Protein AF-A0A5J5D0Z0-F1 (afdb_monomer_lite)

Organism: NCBI:txid54343

Foldseek 3Di:
DVLLQLAQLLLLLLLLLQLLQFLAFPFLSQCLLPVVQFDDDPLLVLVCVLVVHDSPPDDPVCPVVVVVVCCVVCVPSVVVDPRDPDDLLNLLVVLLVVLLVVLLLLLFLLNVQVLQLLVVPLFFQLLLVLSLVSLCSVPPRVHPVVSQVLLCLQAVDGDDPSSVCSSNPRNNVLSVVLNVVVVVVVVVDFDWTFFQDLPDQPDGTDTDGDPDDDPPPVPPPPPDDPDDDDDDPDPDPDDDDDDDDDPVVVVVVVVVVVVVVVVVVVVSVVSSPVSGQDSVRQVVCVVVVVPPDDFQPDPVLLLLLLLLCQAHLVLQLALSVVSSRPDGRPSLNVSSSSSNSSSLLVQLLVVVLVVQPPDPPRQLPDFDADPVNPGGDPSCVSPHSNVCCVSCVPSNHDRDSVPRDDRNVSSSVSSVVSSVVSSVQPSPHCVRVSVVSVCSRVVVVVVLVVLLVVLVVAPQLVVLVCVVPDDPPVVVPDVVSSSVVNSSSCNSSVRSNSPSSNSSSSDRSNDNSSVSSVVSSVSSVVSVVSSSSSVSSVVRRVVVVVVVVVVVVD

Structure (mmCIF, N/CA/C/O backbone):
data_AF-A0A5J5D0Z0-F1
#
_entry.id   AF-A0A5J5D0Z0-F1
#
loop_
_atom_site.group_PDB
_atom_site.id
_atom_site.type_symbol
_atom_site.label_atom_id
_atom_site.label_alt_id
_atom_site.label_comp_id
_atom_site.label_asym_id
_atom_site.label_entity_id
_atom_site.label_seq_id
_atom_site.pdbx_PDB_ins_code
_atom_site.Cartn_x
_atom_site.Cartn_y
_atom_site.Cartn_z
_atom_site.occupancy
_atom_site.B_iso_or_equiv
_atom_site.auth_seq_id
_atom_site.auth_comp_id
_atom_site.auth_asym_id
_atom_site.auth_atom_id
_atom_site.pdbx_PDB_model_num
ATOM 1 N N . MET A 1 1 ? -2.743 -16.862 0.134 1.00 81.12 1 MET A N 1
ATOM 2 C CA . MET A 1 1 ? -1.394 -17.448 -0.076 1.00 81.12 1 MET A CA 1
ATOM 3 C C . MET A 1 1 ? -1.217 -18.053 -1.463 1.00 81.12 1 MET A C 1
ATOM 5 O O . MET A 1 1 ? -0.229 -17.731 -2.100 1.00 81.12 1 MET A O 1
ATOM 9 N N . ILE A 1 2 ? -2.156 -18.861 -1.973 1.00 86.25 2 ILE A N 1
ATOM 10 C CA . ILE A 1 2 ? -2.060 -19.426 -3.337 1.00 86.25 2 ILE A CA 1
ATOM 11 C C . ILE A 1 2 ? -1.933 -18.322 -4.404 1.00 86.25 2 ILE A C 1
ATOM 13 O O . ILE A 1 2 ? -0.951 -18.297 -5.139 1.00 86.25 2 ILE A O 1
ATOM 17 N N . LEU A 1 3 ? -2.861 -17.356 -4.423 1.00 87.00 3 LEU A N 1
ATOM 18 C CA . LEU A 1 3 ? -2.818 -16.222 -5.361 1.00 87.00 3 LEU A CA 1
ATOM 19 C C . LEU A 1 3 ? -1.584 -15.326 -5.161 1.00 87.00 3 LEU A C 1
ATOM 21 O O . LEU A 1 3 ? -1.009 -14.831 -6.122 1.00 87.00 3 LEU A O 1
ATOM 25 N N . LEU A 1 4 ? -1.080 -15.204 -3.929 1.00 88.44 4 LEU A N 1
ATOM 26 C CA . LEU A 1 4 ? 0.162 -14.471 -3.654 1.00 88.44 4 LEU A CA 1
ATOM 27 C C . LEU A 1 4 ? 1.346 -15.055 -4.447 1.00 88.44 4 LEU A C 1
ATOM 29 O O . LEU A 1 4 ? 2.149 -14.299 -4.985 1.00 88.44 4 LEU A O 1
ATOM 33 N N . VAL A 1 5 ? 1.432 -16.384 -4.560 1.00 89.75 5 VAL A N 1
ATOM 34 C CA . VAL A 1 5 ? 2.514 -17.075 -5.282 1.00 89.75 5 VAL A CA 1
ATOM 35 C C . VAL A 1 5 ? 2.258 -17.147 -6.791 1.00 89.75 5 VAL A C 1
ATOM 37 O O . VAL A 1 5 ? 3.194 -16.983 -7.565 1.00 89.75 5 VAL A O 1
ATOM 40 N N . LEU A 1 6 ? 1.017 -17.405 -7.219 1.00 89.56 6 LEU A N 1
ATOM 41 C CA . LEU A 1 6 ? 0.685 -17.623 -8.637 1.00 89.56 6 LEU A CA 1
ATOM 42 C C . LEU A 1 6 ? 0.455 -16.334 -9.438 1.00 89.56 6 LEU A C 1
ATOM 44 O O . LEU A 1 6 ? 0.544 -16.341 -10.665 1.00 89.56 6 LEU A O 1
ATOM 48 N N . GLU A 1 7 ? 0.141 -15.236 -8.763 1.00 88.00 7 GLU A N 1
ATOM 49 C CA . GLU A 1 7 ? -0.230 -13.968 -9.390 1.00 88.00 7 GLU A CA 1
ATOM 50 C C . GLU A 1 7 ? 0.651 -12.832 -8.867 1.00 88.00 7 GLU A C 1
ATOM 52 O O . GLU A 1 7 ? 1.396 -12.231 -9.641 1.00 88.00 7 GLU A O 1
ATOM 57 N N . GLY A 1 8 ? 0.655 -12.602 -7.552 1.00 89.06 8 GLY A N 1
ATOM 58 C CA . GLY A 1 8 ? 1.354 -11.462 -6.954 1.00 89.06 8 GLY A CA 1
ATOM 59 C C . GLY A 1 8 ? 2.871 -11.472 -7.160 1.00 89.06 8 GLY A C 1
ATOM 60 O O . GLY A 1 8 ? 3.435 -10.500 -7.651 1.00 89.06 8 GLY A O 1
ATOM 61 N N . MET A 1 9 ? 3.541 -12.576 -6.829 1.00 92.50 9 MET A N 1
ATOM 62 C CA . MET A 1 9 ? 5.001 -12.699 -6.938 1.00 92.50 9 MET A CA 1
ATOM 63 C C . MET A 1 9 ? 5.528 -12.568 -8.391 1.00 92.50 9 MET A C 1
ATOM 65 O O . MET A 1 9 ? 6.508 -11.849 -8.599 1.00 92.50 9 MET A O 1
ATOM 69 N N . PRO A 1 10 ? 4.909 -13.190 -9.416 1.00 91.94 10 PRO A N 1
ATOM 70 C CA . PRO A 1 10 ? 5.252 -12.966 -10.825 1.00 91.94 10 PRO A CA 1
ATOM 71 C C . PRO A 1 10 ? 5.120 -11.510 -11.270 1.00 91.94 10 PRO A C 1
ATOM 73 O O . PRO A 1 10 ? 6.013 -10.995 -11.944 1.00 91.94 10 PRO A O 1
ATOM 76 N N . LEU A 1 11 ? 4.026 -10.844 -10.899 1.00 90.81 11 LEU A N 1
ATOM 77 C CA . LEU A 1 11 ? 3.804 -9.431 -11.207 1.00 90.81 11 LEU A CA 1
ATOM 78 C C . LEU A 1 11 ? 4.825 -8.525 -10.514 1.00 90.81 11 LEU A C 1
ATOM 80 O O . LEU A 1 11 ? 5.378 -7.616 -11.129 1.00 90.81 11 LEU A O 1
ATOM 84 N N . LEU A 1 12 ? 5.122 -8.816 -9.250 1.00 93.00 12 LEU A N 1
ATOM 85 C CA . LEU A 1 12 ? 6.122 -8.101 -8.469 1.00 93.00 12 LEU A CA 1
ATOM 86 C C . LEU A 1 12 ? 7.512 -8.186 -9.113 1.00 93.00 12 LEU A C 1
ATOM 88 O O . LEU A 1 12 ? 8.208 -7.177 -9.234 1.00 93.00 12 LEU A O 1
ATOM 92 N N . LEU A 1 13 ? 7.911 -9.383 -9.557 1.00 93.75 13 LEU A N 1
ATOM 93 C CA . LEU A 1 13 ? 9.181 -9.574 -10.255 1.00 93.75 13 LEU A CA 1
ATOM 94 C C . LEU A 1 13 ? 9.218 -8.806 -11.583 1.00 93.75 13 LEU A C 1
ATOM 96 O O . LEU A 1 13 ? 10.250 -8.234 -11.922 1.00 93.75 13 LEU A O 1
ATOM 100 N N . LEU A 1 14 ? 8.102 -8.747 -12.310 1.00 92.12 14 LEU A N 1
ATOM 101 C CA . LEU A 1 14 ? 7.989 -7.967 -13.540 1.00 92.12 14 LEU A CA 1
ATOM 102 C C . LEU A 1 14 ? 8.217 -6.468 -13.280 1.00 92.12 14 LEU A C 1
ATOM 104 O O . LEU A 1 14 ? 9.021 -5.853 -13.981 1.00 92.12 14 LEU A O 1
ATOM 108 N N . GLU A 1 15 ? 7.598 -5.890 -12.246 1.00 91.12 15 GLU A N 1
ATOM 109 C CA . GLU A 1 15 ? 7.815 -4.479 -11.895 1.00 91.12 15 GLU A CA 1
ATOM 110 C C . GLU A 1 15 ? 9.267 -4.194 -11.480 1.00 91.12 15 GLU A C 1
ATOM 112 O O . GLU A 1 15 ? 9.859 -3.211 -11.936 1.00 91.12 15 GLU A O 1
ATOM 117 N N . PHE A 1 16 ? 9.864 -5.062 -10.655 1.00 93.38 16 PHE A N 1
ATOM 118 C CA . PHE A 1 16 ? 11.257 -4.913 -10.228 1.00 93.38 16 PHE A CA 1
ATOM 119 C C . PHE A 1 16 ? 12.248 -5.035 -11.380 1.00 93.38 16 PHE A C 1
ATOM 121 O O . PHE A 1 16 ? 13.150 -4.205 -11.507 1.00 93.38 16 PHE A O 1
ATOM 128 N N . ALA A 1 17 ? 12.081 -6.050 -12.225 1.00 92.50 17 ALA A N 1
ATOM 129 C CA . ALA A 1 17 ? 12.982 -6.305 -13.336 1.00 92.50 17 ALA A CA 1
ATOM 130 C C . ALA A 1 17 ? 12.960 -5.150 -14.341 1.00 92.50 17 ALA A C 1
ATOM 132 O O . ALA A 1 17 ? 14.012 -4.691 -14.776 1.00 92.50 17 ALA A O 1
ATOM 133 N N . ILE A 1 18 ? 11.781 -4.625 -14.676 1.00 89.31 18 ILE A N 1
ATOM 134 C CA . ILE A 1 18 ? 11.671 -3.547 -15.663 1.00 89.31 18 ILE A CA 1
ATOM 135 C C . ILE A 1 18 ? 12.149 -2.214 -15.103 1.00 89.31 18 ILE A C 1
ATOM 137 O O . ILE A 1 18 ? 12.840 -1.473 -15.808 1.00 89.31 18 ILE A O 1
ATOM 141 N N . GLY A 1 19 ? 11.819 -1.908 -13.846 1.00 86.50 19 GLY A N 1
ATOM 142 C CA . GLY A 1 19 ? 12.328 -0.708 -13.189 1.00 86.50 19 GLY A CA 1
ATOM 143 C C . GLY A 1 19 ? 13.853 -0.693 -13.164 1.00 86.50 19 GLY A C 1
ATOM 144 O O . GLY A 1 19 ? 14.462 0.297 -13.579 1.00 86.50 19 GLY A O 1
ATOM 145 N N . GLN A 1 20 ? 14.470 -1.816 -12.786 1.00 89.81 20 GLN A N 1
ATOM 146 C CA . GLN A 1 20 ? 15.924 -1.985 -12.780 1.00 89.81 20 GLN A CA 1
ATOM 147 C C . GLN A 1 20 ? 16.524 -1.936 -14.199 1.00 89.81 20 GLN A C 1
ATOM 149 O O . GLN A 1 20 ? 17.485 -1.200 -14.424 1.00 89.81 20 GLN A O 1
ATOM 154 N N . ARG A 1 21 ? 15.926 -2.631 -15.181 1.00 88.44 21 ARG A N 1
ATOM 155 C CA . ARG A 1 21 ? 16.411 -2.706 -16.575 1.00 88.44 21 ARG A CA 1
ATOM 156 C C . ARG A 1 21 ? 16.402 -1.363 -17.295 1.00 88.44 21 ARG A C 1
ATOM 158 O O . ARG A 1 21 ? 17.295 -1.087 -18.097 1.00 88.44 21 ARG A O 1
ATOM 165 N N . LEU A 1 22 ? 15.368 -0.557 -17.073 1.00 80.25 22 LEU A N 1
ATOM 166 C CA . LEU A 1 22 ? 15.169 0.702 -17.792 1.00 80.25 22 LEU A CA 1
ATOM 167 C C . LEU A 1 22 ? 15.667 1.921 -17.020 1.00 80.25 22 LEU A C 1
ATOM 169 O O . LEU A 1 22 ? 15.749 2.994 -17.616 1.00 80.25 22 LEU A O 1
ATOM 173 N N . ARG A 1 23 ? 15.988 1.780 -15.722 1.00 77.12 23 ARG A N 1
ATOM 174 C CA . ARG A 1 23 ? 16.520 2.853 -14.858 1.00 77.12 23 ARG A CA 1
ATOM 175 C C . ARG A 1 23 ? 15.675 4.137 -14.896 1.00 77.12 23 ARG A C 1
ATOM 177 O O . ARG A 1 23 ? 16.174 5.242 -14.704 1.00 77.12 23 ARG A O 1
ATOM 184 N N . LYS A 1 24 ? 14.370 3.991 -15.129 1.00 70.50 24 LYS A N 1
ATOM 185 C CA . LYS A 1 24 ? 13.388 5.077 -15.238 1.00 70.50 24 LYS A CA 1
ATOM 186 C C . LYS A 1 24 ? 12.249 4.833 -14.252 1.00 70.50 24 LYS A C 1
ATOM 188 O O . LYS A 1 24 ? 11.974 3.695 -13.884 1.00 70.50 24 LYS A O 1
ATOM 193 N N . GLY A 1 25 ? 11.559 5.902 -13.855 1.00 66.31 25 GLY A N 1
ATOM 194 C CA . GLY A 1 25 ? 10.287 5.765 -13.143 1.00 66.31 25 GLY A CA 1
ATOM 195 C C . GLY A 1 25 ? 9.233 5.080 -14.020 1.00 66.31 25 GLY A C 1
ATOM 196 O O . GLY A 1 25 ? 9.384 5.032 -15.245 1.00 66.31 25 GLY A O 1
ATOM 197 N N . SER A 1 26 ? 8.149 4.603 -13.403 1.00 65.81 26 SER A N 1
ATOM 198 C CA . SER A 1 26 ? 7.064 3.844 -14.061 1.00 65.81 26 SER A CA 1
ATOM 199 C C . SER A 1 26 ? 6.630 4.396 -15.423 1.00 65.81 26 SER A C 1
ATOM 201 O O . SER A 1 26 ? 6.390 3.654 -16.368 1.00 65.81 26 SER A O 1
ATOM 203 N N . VAL A 1 27 ? 6.598 5.711 -15.584 1.00 62.22 27 VAL A N 1
ATOM 204 C CA . VAL A 1 27 ? 6.049 6.307 -16.804 1.00 62.22 27 VAL A CA 1
ATOM 205 C C . VAL A 1 27 ? 7.093 6.413 -17.905 1.00 62.22 27 VAL A C 1
ATOM 207 O O . VAL A 1 27 ? 6.789 6.169 -19.072 1.00 62.22 27 VAL A O 1
ATOM 210 N N . GLY A 1 28 ? 8.347 6.688 -17.542 1.00 59.88 28 GLY A N 1
ATOM 211 C CA . GLY A 1 28 ? 9.460 6.584 -18.482 1.00 59.88 28 GLY A CA 1
ATOM 212 C C . GLY A 1 28 ? 9.639 5.152 -18.992 1.00 59.88 28 GLY A C 1
ATOM 213 O O . GLY A 1 28 ? 9.984 4.962 -20.157 1.00 59.88 28 GLY A O 1
ATOM 214 N N . VAL A 1 29 ? 9.346 4.164 -18.141 1.00 69.88 29 VAL A N 1
ATOM 215 C CA . VAL A 1 29 ? 9.290 2.740 -18.487 1.00 69.88 29 VAL A CA 1
ATOM 216 C C . VAL A 1 29 ? 8.206 2.461 -19.527 1.00 69.88 29 VAL A C 1
ATOM 218 O O . VAL A 1 29 ? 8.516 1.991 -20.624 1.00 69.88 29 VAL A O 1
ATOM 221 N N . TRP A 1 30 ? 6.950 2.802 -19.230 1.00 71.88 30 TRP A N 1
ATOM 222 C CA . TRP A 1 30 ? 5.835 2.480 -20.121 1.00 71.88 30 TRP A CA 1
ATOM 223 C C . TRP A 1 30 ? 5.928 3.212 -21.464 1.00 71.88 30 TRP A C 1
ATOM 225 O O . TRP A 1 30 ? 5.636 2.608 -22.493 1.00 71.88 30 TRP A O 1
ATOM 235 N N . ARG A 1 31 ? 6.469 4.440 -21.490 1.00 65.56 31 ARG A N 1
ATOM 236 C CA . ARG A 1 31 ? 6.777 5.177 -22.730 1.00 65.56 31 ARG A CA 1
ATOM 237 C C . ARG A 1 31 ? 7.849 4.506 -23.582 1.00 65.56 31 ARG A C 1
ATOM 239 O O . ARG A 1 31 ? 7.749 4.499 -24.814 1.00 65.56 31 ARG A O 1
ATOM 246 N N . ALA A 1 32 ? 8.889 3.972 -22.943 1.00 66.06 32 ALA A N 1
ATOM 247 C CA . ALA A 1 32 ? 9.946 3.256 -23.646 1.00 66.06 32 ALA A CA 1
ATOM 248 C C . ALA A 1 32 ? 9.401 1.974 -24.288 1.00 66.06 32 ALA A C 1
ATOM 250 O O . ALA A 1 32 ? 9.730 1.692 -25.435 1.00 66.06 32 ALA A O 1
ATOM 251 N N . ILE A 1 33 ? 8.496 1.266 -23.602 1.00 69.62 33 ILE A N 1
ATOM 252 C CA . ILE A 1 33 ? 7.837 0.061 -24.122 1.00 69.62 33 ILE A CA 1
ATOM 253 C C . ILE A 1 33 ? 6.867 0.422 -25.261 1.00 69.62 33 ILE A C 1
ATOM 255 O O . ILE A 1 33 ? 7.024 -0.040 -26.393 1.00 69.62 33 ILE A O 1
ATOM 259 N N . SER A 1 34 ? 5.907 1.319 -25.024 1.00 63.47 34 SER A N 1
ATOM 260 C CA . SER A 1 34 ? 4.935 1.752 -26.035 1.00 63.47 34 SER A CA 1
ATOM 261 C C . SER A 1 34 ? 4.481 3.202 -25.821 1.00 63.47 34 SER A C 1
ATOM 263 O O . SER A 1 34 ? 4.034 3.550 -24.726 1.00 63.47 34 SER A O 1
ATOM 265 N N . PRO A 1 35 ? 4.503 4.055 -26.864 1.00 58.25 35 PRO A N 1
ATOM 266 C CA . PRO A 1 35 ? 4.032 5.434 -26.744 1.00 58.25 35 PRO A CA 1
ATOM 267 C C . PRO A 1 35 ? 2.527 5.505 -26.434 1.00 58.25 35 PRO A C 1
ATOM 269 O O . PRO A 1 35 ? 2.101 6.417 -25.734 1.00 58.25 35 PRO A O 1
ATOM 272 N N . TYR A 1 36 ? 1.741 4.505 -26.854 1.00 56.09 36 TYR A N 1
ATOM 273 C CA . TYR A 1 36 ? 0.298 4.418 -26.588 1.00 56.09 36 TYR A CA 1
ATOM 274 C C . TYR A 1 36 ? -0.050 4.113 -25.125 1.00 56.09 36 TYR A C 1
ATOM 276 O O . TYR A 1 36 ? -1.169 4.370 -24.698 1.00 56.09 36 TYR A O 1
ATOM 284 N N . LEU A 1 37 ? 0.897 3.574 -24.349 1.00 54.34 37 LEU A N 1
ATOM 285 C CA . LEU A 1 37 ? 0.705 3.281 -22.923 1.00 54.34 37 LEU A CA 1
ATOM 286 C C . LEU A 1 37 ? 1.006 4.497 -22.029 1.00 54.34 37 LEU A C 1
ATOM 288 O O . LEU A 1 37 ? 0.961 4.398 -20.805 1.00 54.34 37 LEU A O 1
ATOM 292 N N . THR A 1 38 ? 1.315 5.654 -22.625 1.00 51.12 38 THR A N 1
ATOM 293 C CA . THR A 1 38 ? 1.666 6.886 -21.907 1.00 51.12 38 THR A CA 1
ATOM 294 C C . THR A 1 38 ? 0.583 7.943 -22.102 1.00 51.12 38 THR A C 1
ATOM 296 O O . THR A 1 38 ? 0.145 8.190 -23.221 1.00 51.12 38 THR A O 1
ATOM 299 N N . GLY A 1 39 ? 0.182 8.624 -21.023 1.00 47.31 39 GLY A N 1
ATOM 300 C CA . GLY A 1 39 ? -0.563 9.880 -21.146 1.00 47.31 39 GLY A CA 1
ATOM 301 C C . GLY A 1 39 ? 0.345 10.941 -21.770 1.00 47.31 39 GLY A C 1
ATOM 302 O O . GLY A 1 39 ? 1.430 11.195 -21.251 1.00 47.31 39 GLY A O 1
ATOM 303 N N . VAL A 1 40 ? -0.055 11.524 -22.900 1.00 44.06 40 VAL A N 1
ATOM 304 C CA . VAL A 1 40 ? 0.771 12.498 -23.628 1.00 44.06 40 VAL A CA 1
ATOM 305 C C . VAL A 1 40 ? 1.025 13.721 -22.739 1.00 44.06 40 VAL A C 1
ATOM 307 O O . VAL A 1 40 ? 0.096 14.363 -22.250 1.00 44.06 40 VAL A O 1
ATOM 310 N N . GLY A 1 41 ? 2.300 14.026 -22.484 1.00 50.19 41 GLY A N 1
ATOM 311 C CA . GLY A 1 41 ? 2.698 15.142 -21.631 1.00 50.19 41 GLY A CA 1
ATOM 312 C C . GLY A 1 41 ? 2.300 16.483 -22.247 1.00 50.19 41 GLY A C 1
ATOM 313 O O . GLY A 1 41 ? 2.734 16.800 -23.352 1.00 50.19 41 GLY A O 1
ATOM 314 N N . ILE A 1 42 ? 1.533 17.283 -21.498 1.00 52.66 42 ILE A N 1
ATOM 315 C CA . ILE A 1 42 ? 0.962 18.561 -21.954 1.00 52.66 42 ILE A CA 1
ATOM 316 C C . ILE A 1 42 ? 2.032 19.461 -22.582 1.00 52.66 42 ILE A C 1
ATOM 318 O O . ILE A 1 42 ? 1.840 19.872 -23.707 1.00 52.66 42 ILE A O 1
ATOM 322 N N . ASN A 1 43 ? 3.194 19.679 -21.951 1.00 52.03 43 ASN A N 1
ATOM 323 C CA . ASN A 1 43 ? 4.241 20.556 -22.511 1.00 52.03 43 ASN A CA 1
ATOM 324 C C . ASN A 1 43 ? 4.815 20.080 -23.856 1.00 52.03 43 ASN A C 1
ATOM 326 O O . ASN A 1 43 ? 5.138 20.916 -24.692 1.00 52.03 43 ASN A O 1
ATOM 330 N N . ILE A 1 44 ? 4.966 18.764 -24.060 1.00 56.50 44 ILE A N 1
ATOM 331 C CA . ILE A 1 44 ? 5.427 18.223 -25.348 1.00 56.50 44 ILE A CA 1
ATOM 332 C C . ILE A 1 44 ? 4.338 18.462 -26.387 1.00 56.50 44 ILE A C 1
ATOM 334 O O . ILE A 1 44 ? 4.639 18.963 -27.458 1.00 56.50 44 ILE A O 1
ATOM 338 N N . MET A 1 45 ? 3.075 18.207 -26.040 1.00 53.91 45 MET A N 1
ATOM 339 C CA . MET A 1 45 ? 1.945 18.487 -26.923 1.00 53.91 45 MET A CA 1
ATOM 340 C C . MET A 1 45 ? 1.816 19.982 -27.238 1.00 53.91 45 MET A C 1
ATOM 342 O O . MET A 1 45 ? 1.575 20.343 -28.380 1.00 53.91 45 MET A O 1
ATOM 346 N N . THR A 1 46 ? 2.015 20.868 -26.259 1.00 55.97 46 THR A N 1
ATOM 347 C CA . THR A 1 46 ? 1.960 22.317 -26.470 1.00 55.97 46 THR A CA 1
ATOM 348 C C . THR A 1 46 ? 3.109 22.782 -27.360 1.00 55.97 46 THR A C 1
ATOM 350 O O . THR A 1 46 ? 2.870 23.582 -28.254 1.00 55.97 46 THR A O 1
ATOM 353 N N . LEU A 1 47 ? 4.329 22.258 -27.179 1.00 61.03 47 LEU A N 1
ATOM 354 C CA . LEU A 1 47 ? 5.461 22.553 -28.067 1.00 61.03 47 LEU A CA 1
ATOM 355 C C . LEU A 1 47 ? 5.237 22.012 -29.483 1.00 61.03 47 LEU A C 1
ATOM 357 O O . LEU A 1 47 ? 5.461 22.739 -30.444 1.00 61.03 47 LEU A O 1
ATOM 361 N N . LEU A 1 48 ? 4.764 20.771 -29.615 1.00 60.72 48 LEU A N 1
ATOM 362 C CA . LEU A 1 48 ? 4.443 20.167 -30.908 1.00 60.72 48 LEU A CA 1
ATOM 363 C C . LEU A 1 48 ? 3.350 20.961 -31.632 1.00 60.72 48 LEU A C 1
ATOM 365 O O . LEU A 1 48 ? 3.525 21.291 -32.796 1.00 60.72 48 LEU A O 1
ATOM 369 N N . ASN A 1 49 ? 2.281 21.346 -30.929 1.00 64.25 49 ASN A N 1
ATOM 370 C CA . ASN A 1 49 ? 1.176 22.124 -31.493 1.00 64.25 49 ASN A CA 1
ATOM 371 C C . ASN A 1 49 ? 1.567 23.571 -31.824 1.00 64.25 49 ASN A C 1
ATOM 373 O O . ASN A 1 49 ? 1.066 24.126 -32.793 1.00 64.25 49 ASN A O 1
ATOM 377 N N . ALA A 1 50 ? 2.424 24.212 -31.024 1.00 67.31 50 ALA A N 1
ATOM 378 C CA . ALA A 1 50 ? 2.800 25.606 -31.258 1.00 67.31 50 ALA A CA 1
ATOM 379 C C . ALA A 1 50 ? 3.852 25.779 -32.357 1.00 67.31 50 ALA A C 1
ATOM 381 O O . ALA A 1 50 ? 3.882 26.821 -33.006 1.00 67.31 50 ALA A O 1
ATOM 382 N N . TYR A 1 51 ? 4.700 24.770 -32.565 1.00 69.56 51 TYR A N 1
ATOM 383 C CA . TYR A 1 51 ? 5.686 24.748 -33.647 1.00 69.56 51 TYR A CA 1
ATOM 384 C C . TYR A 1 51 ? 5.248 23.886 -34.843 1.00 69.56 51 TYR A C 1
ATOM 386 O O . TYR A 1 51 ? 6.031 23.717 -35.775 1.00 69.56 51 TYR A O 1
ATOM 394 N N . ASP A 1 52 ? 4.018 23.357 -34.816 1.00 68.00 52 ASP A N 1
ATOM 395 C CA . ASP A 1 52 ? 3.412 22.497 -35.846 1.00 68.00 52 ASP A CA 1
ATOM 396 C C . ASP A 1 52 ? 4.329 21.323 -36.255 1.00 68.00 52 ASP A C 1
ATOM 398 O O . ASP A 1 52 ? 4.543 21.001 -37.427 1.00 68.00 52 ASP A O 1
ATOM 402 N N . LEU A 1 53 ? 4.962 20.716 -35.248 1.00 67.56 53 LEU A N 1
ATOM 403 C CA . LEU A 1 53 ? 5.951 19.659 -35.417 1.00 67.56 53 LEU A CA 1
ATOM 404 C C . LEU A 1 53 ? 5.283 18.271 -35.441 1.00 67.56 53 LEU A C 1
ATOM 406 O O . LEU A 1 53 ? 4.310 18.040 -34.721 1.00 67.56 53 LEU A O 1
ATOM 410 N N . PRO A 1 54 ? 5.838 17.294 -36.186 1.00 57.97 54 PRO A N 1
ATOM 411 C CA . PRO A 1 54 ? 5.332 15.921 -36.189 1.00 57.97 54 PRO A CA 1
ATOM 412 C C . PRO A 1 54 ? 5.348 15.312 -34.781 1.00 57.97 54 PRO A C 1
ATOM 414 O O . PRO A 1 54 ? 6.335 15.484 -34.064 1.00 57.97 54 PRO A O 1
ATOM 417 N N . GLU A 1 55 ? 4.318 14.540 -34.417 1.00 47.78 55 GLU A N 1
ATOM 418 C CA . GLU A 1 55 ? 4.084 14.021 -33.051 1.00 47.78 55 GLU A CA 1
ATOM 419 C C . GLU A 1 55 ? 5.252 13.208 -32.437 1.00 47.78 55 GLU A C 1
ATOM 421 O O . GLU A 1 55 ? 5.358 13.094 -31.217 1.00 47.78 55 GLU A O 1
ATOM 426 N N . ASP A 1 56 ? 6.181 12.711 -33.261 1.00 55.59 56 ASP A N 1
ATOM 427 C CA . ASP A 1 56 ? 7.351 11.915 -32.857 1.00 55.59 56 ASP A CA 1
ATOM 428 C C . ASP A 1 56 ? 8.677 12.711 -32.788 1.00 55.59 56 ASP A C 1
ATOM 430 O O . ASP A 1 56 ? 9.728 12.148 -32.481 1.00 55.59 56 ASP A O 1
ATOM 434 N N . SER A 1 57 ? 8.662 14.012 -33.095 1.00 53.50 57 SER A N 1
ATOM 435 C CA . SER A 1 57 ? 9.874 14.849 -33.182 1.00 53.50 57 SER A CA 1
ATOM 436 C C . SER A 1 57 ? 10.482 15.201 -31.816 1.00 53.50 57 SER A C 1
ATOM 438 O O . SER A 1 57 ? 11.707 15.221 -31.668 1.00 53.50 57 SER A O 1
ATOM 440 N N . ILE A 1 58 ? 9.640 15.428 -30.800 1.00 57.44 58 ILE A N 1
ATOM 441 C CA . ILE A 1 58 ? 10.058 15.775 -29.435 1.00 57.44 58 ILE A CA 1
ATOM 442 C C . ILE A 1 58 ? 9.686 14.640 -28.471 1.00 57.44 58 ILE A C 1
ATOM 444 O O . ILE A 1 58 ? 8.521 14.354 -28.191 1.00 57.44 58 ILE A O 1
ATOM 448 N N . SER A 1 59 ? 10.706 13.996 -27.915 1.00 53.53 59 SER A N 1
ATOM 449 C CA . SER A 1 59 ? 10.615 12.975 -26.879 1.00 53.53 59 SER A CA 1
ATOM 450 C C . SER A 1 59 ? 11.027 13.536 -25.511 1.00 53.53 59 SER A C 1
ATOM 452 O O . SER A 1 59 ? 11.599 14.611 -25.410 1.00 53.53 59 SER A O 1
ATOM 454 N N . THR A 1 60 ? 10.771 12.823 -24.410 1.00 44.31 60 THR A N 1
ATOM 455 C CA . THR A 1 60 ? 11.263 13.248 -23.079 1.00 44.31 60 THR A CA 1
ATOM 456 C C . THR A 1 60 ? 12.784 13.239 -22.973 1.00 44.31 60 THR A C 1
ATOM 458 O O . THR A 1 60 ? 13.311 13.963 -22.144 1.00 44.31 60 THR A O 1
ATOM 461 N N . SER A 1 61 ? 13.487 12.418 -23.761 1.00 45.03 61 SER A N 1
ATOM 462 C CA . SER A 1 61 ? 14.952 12.345 -23.712 1.00 45.03 61 SER A CA 1
ATOM 463 C C . SER A 1 61 ? 15.623 13.444 -24.527 1.00 45.03 61 SER A C 1
ATOM 465 O O . SER A 1 61 ? 16.738 13.829 -24.202 1.00 45.03 61 SER A O 1
ATOM 467 N N . ASN A 1 62 ? 14.956 13.956 -25.566 1.00 57.75 62 ASN A N 1
ATOM 468 C CA . ASN A 1 62 ? 15.439 15.096 -26.341 1.00 57.75 62 ASN A CA 1
ATOM 469 C C . ASN A 1 62 ? 14.777 16.419 -25.923 1.00 57.75 62 ASN A C 1
ATOM 471 O O . ASN A 1 62 ? 15.103 17.447 -26.505 1.00 57.75 62 ASN A O 1
ATOM 475 N N . TYR A 1 63 ? 13.869 16.402 -24.936 1.00 61.53 63 TYR A N 1
ATOM 476 C CA . TYR A 1 63 ? 13.048 17.553 -24.561 1.00 61.53 63 TYR A CA 1
ATOM 477 C C . TYR A 1 63 ? 13.896 18.746 -24.153 1.00 61.53 63 TYR A C 1
ATOM 479 O O . TYR A 1 63 ? 13.663 19.823 -24.674 1.00 61.53 63 TYR A O 1
ATOM 487 N N . ASP A 1 64 ? 14.881 18.577 -23.269 1.00 60.22 64 ASP A N 1
ATOM 488 C CA . ASP A 1 64 ? 15.683 19.708 -22.791 1.00 60.22 64 ASP A CA 1
ATOM 489 C C . ASP A 1 64 ? 16.532 20.300 -23.920 1.00 60.22 64 ASP A C 1
ATOM 491 O O . ASP A 1 64 ? 16.602 21.516 -24.086 1.00 60.22 64 ASP A O 1
ATOM 495 N N . THR A 1 65 ? 17.108 19.446 -24.768 1.00 66.00 65 THR A N 1
ATOM 496 C CA . THR A 1 65 ? 17.891 19.874 -25.933 1.00 66.00 65 THR A CA 1
ATOM 497 C C . THR A 1 65 ? 17.012 20.563 -26.978 1.00 66.00 65 THR A C 1
ATOM 499 O O . THR A 1 65 ? 17.372 21.622 -27.487 1.00 66.00 65 THR A O 1
ATOM 502 N N . ALA A 1 66 ? 15.837 20.001 -27.270 1.00 66.50 66 ALA A N 1
ATOM 503 C CA . ALA A 1 66 ? 14.858 20.557 -28.195 1.00 66.50 66 ALA A CA 1
ATOM 504 C C . ALA A 1 66 ? 14.250 21.853 -27.650 1.00 66.50 66 ALA A C 1
ATOM 506 O O . ALA A 1 66 ? 14.103 22.814 -28.392 1.00 66.50 66 ALA A O 1
ATOM 507 N N . PHE A 1 67 ? 13.959 21.918 -26.353 1.00 70.31 67 PHE A N 1
ATOM 508 C CA . PHE A 1 67 ? 13.459 23.105 -25.673 1.00 70.31 67 PHE A CA 1
ATOM 509 C C . PHE A 1 67 ? 14.492 24.225 -25.719 1.00 70.31 67 PHE A C 1
ATOM 511 O O . PHE A 1 67 ? 14.152 25.330 -26.118 1.00 70.31 67 PHE A O 1
ATOM 518 N N . HIS A 1 68 ? 15.761 23.951 -25.405 1.00 71.00 68 HIS A N 1
ATOM 519 C CA . HIS A 1 68 ? 16.828 24.946 -25.529 1.00 71.00 68 HIS A CA 1
ATOM 520 C C . HIS A 1 68 ? 17.033 25.408 -26.976 1.00 71.00 68 HIS A C 1
ATOM 522 O O . HIS A 1 68 ? 17.193 26.606 -27.208 1.00 71.00 68 HIS A O 1
ATOM 528 N N . HIS A 1 69 ? 16.970 24.491 -27.944 1.00 75.88 69 HIS A N 1
ATOM 529 C CA . HIS A 1 69 ? 17.071 24.819 -29.365 1.00 75.88 69 HIS A CA 1
ATOM 530 C C . HIS A 1 69 ? 15.887 25.673 -29.851 1.00 75.88 69 HIS A C 1
ATOM 532 O O . HIS A 1 69 ? 16.073 26.656 -30.565 1.00 75.88 69 HIS A O 1
ATOM 538 N N . LEU A 1 70 ? 14.659 25.340 -29.450 1.00 73.50 70 LEU A N 1
ATOM 539 C CA . LEU A 1 70 ? 13.452 26.096 -29.795 1.00 73.50 70 LEU A CA 1
ATOM 540 C C . LEU A 1 70 ? 13.408 27.452 -29.073 1.00 73.50 70 LEU A C 1
ATOM 542 O O . LEU A 1 70 ? 13.021 28.446 -29.682 1.00 73.50 70 LEU A O 1
ATOM 546 N N . ASN A 1 71 ? 13.893 27.519 -27.829 1.00 76.94 71 ASN A N 1
ATOM 547 C CA . ASN A 1 71 ? 14.017 28.755 -27.055 1.00 76.94 71 ASN A CA 1
ATOM 548 C C . ASN A 1 71 ? 15.050 29.709 -27.670 1.00 76.94 71 ASN A C 1
ATOM 550 O O . ASN A 1 71 ? 14.818 30.912 -27.722 1.00 76.94 71 ASN A O 1
ATOM 554 N N . SER A 1 72 ? 16.172 29.191 -28.187 1.00 76.75 72 SER A N 1
ATOM 555 C CA . SER A 1 72 ? 17.150 30.032 -28.891 1.00 76.75 72 SER A CA 1
ATOM 556 C C . SER A 1 72 ? 16.665 30.461 -30.275 1.00 76.75 72 SER A C 1
ATOM 558 O O . SER A 1 72 ? 17.048 31.525 -30.750 1.00 76.75 72 SER A O 1
ATOM 560 N N . SER A 1 73 ? 15.860 29.627 -30.937 1.00 80.12 73 SER A N 1
ATOM 561 C CA . SER A 1 73 ? 15.381 29.884 -32.300 1.00 80.12 73 SER A CA 1
ATOM 562 C C . SER A 1 73 ? 14.196 30.850 -32.336 1.00 80.12 73 SER A C 1
ATOM 564 O O . SER A 1 73 ? 14.078 31.647 -33.265 1.00 80.12 73 SER A O 1
ATOM 566 N N . SER A 1 74 ? 13.282 30.778 -31.365 1.00 73.94 74 SER A N 1
ATOM 567 C CA . SER A 1 74 ? 12.071 31.610 -31.323 1.00 73.94 74 SER A CA 1
ATOM 568 C C . SER A 1 74 ? 11.621 31.859 -29.875 1.00 73.94 74 SER A C 1
ATOM 570 O O . SER A 1 74 ? 10.650 31.247 -29.421 1.00 73.94 74 SER A O 1
ATOM 572 N N . PRO A 1 75 ? 12.305 32.755 -29.141 1.00 71.56 75 PRO A N 1
ATOM 573 C CA . PRO A 1 75 ? 12.020 33.015 -27.728 1.00 71.56 75 PRO A CA 1
ATOM 574 C C . PRO A 1 75 ? 10.625 33.618 -27.499 1.00 71.56 75 PRO A C 1
ATOM 576 O O . PRO A 1 75 ? 9.991 33.311 -26.494 1.00 71.56 75 PRO A O 1
ATOM 579 N N . ASP A 1 76 ? 10.108 34.413 -28.442 1.00 71.25 76 ASP A N 1
ATOM 580 C CA . ASP A 1 76 ? 8.813 35.101 -28.314 1.00 71.25 76 ASP A CA 1
ATOM 581 C C . ASP A 1 76 ? 7.619 34.133 -28.306 1.00 71.25 76 ASP A C 1
ATOM 583 O O . ASP A 1 76 ? 6.636 34.346 -27.596 1.00 71.25 76 ASP A O 1
ATOM 587 N N . ILE A 1 77 ? 7.722 33.034 -29.061 1.00 67.56 77 ILE A N 1
ATOM 588 C CA . ILE A 1 77 ? 6.715 31.967 -29.084 1.00 67.56 77 ILE A CA 1
ATOM 589 C C . ILE A 1 77 ? 6.763 31.215 -27.752 1.00 67.56 77 ILE A C 1
ATOM 591 O O . ILE A 1 77 ? 5.734 31.080 -27.099 1.00 67.56 77 ILE A O 1
ATOM 595 N N . ILE A 1 78 ? 7.953 30.815 -27.288 1.00 64.00 78 ILE A N 1
ATOM 596 C CA . ILE A 1 78 ? 8.137 30.136 -25.992 1.00 64.00 78 ILE A CA 1
ATOM 597 C C . ILE A 1 78 ? 7.635 30.982 -24.815 1.00 64.00 78 ILE A C 1
ATOM 599 O O . ILE A 1 78 ? 7.022 30.427 -23.911 1.00 64.00 78 ILE A O 1
ATOM 603 N N . LEU A 1 79 ? 7.843 32.302 -24.837 1.00 61.47 79 LEU A N 1
ATOM 604 C CA . LEU A 1 79 ? 7.315 33.246 -23.841 1.00 61.47 79 LEU A CA 1
ATOM 605 C C . LEU A 1 79 ? 5.781 33.362 -23.870 1.00 61.47 79 LEU A C 1
ATOM 607 O O . LEU A 1 79 ? 5.176 33.657 -22.840 1.00 61.47 79 LEU A O 1
ATOM 611 N N . GLY A 1 80 ? 5.157 33.134 -25.032 1.00 59.91 80 GLY A N 1
ATOM 612 C CA . GLY A 1 80 ? 3.702 33.088 -25.207 1.00 59.91 80 GLY A CA 1
ATOM 613 C C . GLY A 1 80 ? 3.067 31.732 -24.872 1.00 59.91 80 GLY A C 1
ATOM 614 O O . GLY A 1 80 ? 1.865 31.667 -24.608 1.00 59.91 80 GLY A O 1
ATOM 615 N N . LEU A 1 81 ? 3.850 30.649 -24.848 1.00 59.19 81 LEU A N 1
ATOM 616 C CA . LEU A 1 81 ? 3.414 29.370 -24.299 1.00 59.19 81 LEU A CA 1
ATOM 617 C C . LEU A 1 81 ? 3.603 29.367 -22.772 1.00 59.19 81 LEU A C 1
ATOM 619 O O . LEU A 1 81 ? 4.709 29.556 -22.278 1.00 59.19 81 LEU A O 1
ATOM 623 N N . ASP A 1 82 ? 2.560 29.035 -22.005 1.00 53.16 82 ASP A N 1
ATOM 624 C CA . ASP A 1 82 ? 2.666 28.778 -20.553 1.00 53.16 82 ASP A CA 1
ATOM 625 C C . ASP A 1 82 ? 3.384 27.435 -20.274 1.00 53.16 82 ASP A C 1
ATOM 627 O O . ASP A 1 82 ? 2.812 26.469 -19.757 1.00 53.16 82 ASP A O 1
ATOM 631 N N . ILE A 1 83 ? 4.650 27.316 -20.694 1.00 50.97 83 ILE A N 1
ATOM 632 C CA . ILE A 1 83 ? 5.466 26.118 -20.486 1.00 50.97 83 ILE A CA 1
ATOM 633 C C . ILE A 1 83 ? 5.892 26.094 -19.026 1.00 50.97 83 ILE A C 1
ATOM 635 O O . ILE A 1 83 ? 6.904 26.665 -18.623 1.00 50.97 83 ILE A O 1
ATOM 639 N N . LYS A 1 84 ? 5.125 25.370 -18.212 1.00 51.62 84 LYS A N 1
ATOM 640 C CA . LYS A 1 84 ? 5.462 25.159 -16.805 1.00 51.62 84 LYS A CA 1
ATOM 641 C C . LYS A 1 84 ? 6.764 24.374 -16.688 1.00 51.62 84 LYS A C 1
ATOM 643 O O . LYS A 1 84 ? 6.771 23.163 -16.929 1.00 51.62 84 LYS A O 1
ATOM 648 N N . ILE A 1 85 ? 7.843 25.044 -16.293 1.00 48.75 85 ILE A N 1
ATOM 649 C CA . ILE A 1 85 ? 9.074 24.428 -15.790 1.00 48.75 85 ILE A CA 1
ATOM 650 C C . ILE A 1 85 ? 8.782 24.050 -14.337 1.00 48.75 85 ILE A C 1
ATOM 652 O O . ILE A 1 85 ? 8.614 24.912 -13.477 1.00 48.75 85 ILE A O 1
ATOM 656 N N . CYS A 1 86 ? 8.615 22.758 -14.065 1.00 51.03 86 CYS A N 1
ATOM 657 C CA . CYS A 1 86 ? 8.310 22.306 -12.711 1.00 51.03 86 CYS A CA 1
ATOM 658 C C . CYS A 1 86 ? 9.610 22.016 -11.969 1.00 51.03 86 CYS A C 1
ATOM 660 O O . CYS A 1 86 ? 10.204 20.959 -12.163 1.00 51.03 86 CYS A O 1
ATOM 662 N N . ASP A 1 87 ? 10.007 22.930 -11.087 1.00 51.59 87 ASP A N 1
ATOM 663 C CA . ASP A 1 87 ? 10.906 22.601 -9.986 1.00 51.59 87 ASP A CA 1
ATOM 664 C C . ASP A 1 87 ? 10.253 21.521 -9.106 1.00 51.59 87 ASP A C 1
ATOM 666 O O . ASP A 1 87 ? 9.089 21.635 -8.709 1.00 51.59 87 ASP A O 1
ATOM 670 N N . LEU A 1 88 ? 11.010 20.467 -8.814 1.00 50.50 88 LEU A N 1
ATOM 671 C CA . LEU A 1 88 ? 10.572 19.268 -8.104 1.00 50.50 88 LEU A CA 1
ATOM 672 C C . LEU A 1 88 ? 9.973 19.588 -6.731 1.00 50.50 88 LEU A C 1
ATOM 674 O O . LEU A 1 88 ? 8.953 19.026 -6.326 1.00 50.50 88 LEU A O 1
ATOM 678 N N . GLN A 1 89 ? 10.601 20.528 -6.026 1.00 55.06 89 GLN A N 1
ATOM 679 C CA . GLN A 1 89 ? 10.206 20.928 -4.683 1.00 55.06 89 GLN A CA 1
ATOM 680 C C . GLN A 1 89 ? 8.958 21.817 -4.710 1.00 55.06 89 GLN A C 1
ATOM 682 O O . GLN A 1 89 ? 8.075 21.697 -3.859 1.00 55.06 89 GLN A O 1
ATOM 687 N N . THR A 1 90 ? 8.840 22.678 -5.720 1.00 60.72 90 THR A N 1
ATOM 688 C CA . THR A 1 90 ? 7.644 23.492 -5.958 1.00 60.72 90 THR A CA 1
ATOM 689 C C . THR A 1 90 ? 6.451 22.644 -6.391 1.00 60.72 90 THR A C 1
ATOM 691 O O . THR A 1 90 ? 5.357 22.833 -5.860 1.00 60.72 90 THR A O 1
ATOM 694 N N . LEU A 1 91 ? 6.660 21.655 -7.263 1.00 62.94 91 LEU A N 1
ATOM 695 C CA . LEU A 1 91 ? 5.629 20.706 -7.669 1.00 62.94 91 LEU A CA 1
ATOM 696 C C . LEU A 1 91 ? 5.118 19.912 -6.468 1.00 62.94 91 LEU A C 1
ATOM 698 O O . LEU A 1 91 ? 3.910 19.865 -6.265 1.00 62.94 91 LEU A O 1
ATOM 702 N N . LEU A 1 92 ? 6.012 19.367 -5.637 1.00 62.75 92 LEU A N 1
ATOM 703 C CA . LEU A 1 92 ? 5.631 18.649 -4.421 1.00 62.75 92 LEU A CA 1
ATOM 704 C C . LEU A 1 92 ? 4.782 19.521 -3.481 1.00 62.75 92 LEU A C 1
ATOM 706 O O . LEU A 1 92 ? 3.721 19.089 -3.036 1.00 62.75 92 LEU A O 1
ATOM 710 N N . ARG A 1 93 ? 5.205 20.766 -3.215 1.00 67.00 93 ARG A N 1
ATOM 711 C CA . ARG A 1 93 ? 4.463 21.695 -2.341 1.00 67.00 93 ARG A CA 1
ATOM 712 C C . ARG A 1 93 ? 3.068 22.019 -2.874 1.00 67.00 93 ARG A C 1
ATOM 714 O O . ARG A 1 93 ? 2.103 21.939 -2.120 1.00 67.00 93 ARG A O 1
ATOM 721 N N . VAL A 1 94 ? 2.954 22.360 -4.158 1.00 71.19 94 VAL A N 1
ATOM 722 C CA . VAL A 1 94 ? 1.667 22.685 -4.801 1.00 71.19 94 VAL A CA 1
ATOM 723 C C . VAL A 1 94 ? 0.744 21.470 -4.801 1.00 71.19 94 VAL A C 1
ATOM 725 O O . VAL A 1 94 ? -0.434 21.572 -4.479 1.00 71.19 94 VAL A O 1
ATOM 728 N N . THR A 1 95 ? 1.301 20.306 -5.104 1.00 69.06 95 THR A N 1
ATOM 729 C CA . THR A 1 95 ? 0.584 19.036 -5.200 1.00 69.06 95 THR A CA 1
ATOM 730 C C . THR A 1 95 ? 0.039 18.602 -3.835 1.00 69.06 95 THR A C 1
ATOM 732 O O . THR A 1 95 ? -1.149 18.306 -3.720 1.00 69.06 95 THR A O 1
ATOM 735 N N . CYS A 1 96 ? 0.850 18.674 -2.773 1.00 73.38 96 CYS A N 1
ATOM 736 C CA . CYS A 1 96 ? 0.393 18.439 -1.400 1.00 73.38 96 CYS A CA 1
ATOM 737 C C . CYS A 1 96 ? -0.649 19.471 -0.941 1.00 73.38 96 CYS A C 1
ATOM 739 O O . CYS A 1 96 ? -1.600 19.099 -0.262 1.00 73.38 96 CYS A O 1
ATOM 741 N N . ALA A 1 97 ? -0.514 20.747 -1.321 1.00 79.50 97 ALA A N 1
ATOM 742 C CA . ALA A 1 97 ? -1.494 21.777 -0.974 1.00 79.50 97 ALA A CA 1
ATOM 743 C C . ALA A 1 97 ? -2.854 21.532 -1.652 1.00 79.50 97 ALA A C 1
ATOM 745 O O . ALA A 1 97 ? -3.890 21.596 -0.994 1.00 79.50 97 ALA A O 1
ATOM 746 N N . ILE A 1 98 ? -2.858 21.185 -2.943 1.00 82.38 98 ILE A N 1
ATOM 747 C CA . ILE A 1 98 ? -4.079 20.816 -3.675 1.00 82.38 98 ILE A CA 1
ATOM 748 C C . ILE A 1 98 ? -4.708 19.566 -3.055 1.00 82.38 98 ILE A C 1
ATOM 750 O O . ILE A 1 98 ? -5.910 19.543 -2.801 1.00 82.38 98 ILE A O 1
ATOM 754 N N . ALA A 1 99 ? -3.906 18.541 -2.765 1.00 82.25 99 ALA A N 1
ATOM 755 C CA . ALA A 1 99 ? -4.415 17.320 -2.158 1.00 82.25 99 ALA A CA 1
ATOM 756 C C . ALA A 1 99 ? -4.952 17.546 -0.740 1.00 82.25 99 ALA A C 1
ATOM 758 O O . ALA A 1 99 ? -5.971 16.960 -0.388 1.00 82.25 99 ALA A O 1
ATOM 759 N N . PHE A 1 100 ? -4.349 18.438 0.050 1.00 85.50 100 PHE A N 1
ATOM 760 C CA . PHE A 1 100 ? -4.901 18.856 1.338 1.00 85.50 100 PHE A CA 1
ATOM 761 C C . PHE A 1 100 ? -6.281 19.506 1.174 1.00 85.50 100 PHE A C 1
ATOM 763 O O . PHE A 1 100 ? -7.212 19.113 1.871 1.00 85.50 100 PHE A O 1
ATOM 770 N N . ILE A 1 101 ? -6.439 20.429 0.216 1.00 88.06 101 ILE A N 1
ATOM 771 C CA . ILE A 1 101 ? -7.729 21.085 -0.064 1.00 88.06 101 ILE A CA 1
ATOM 772 C C . ILE A 1 101 ? -8.790 20.052 -0.457 1.00 88.06 101 ILE A C 1
ATOM 774 O O . ILE A 1 101 ? -9.894 20.081 0.079 1.00 88.06 101 ILE A O 1
ATOM 778 N N . ILE A 1 102 ? -8.455 19.109 -1.342 1.00 87.19 102 ILE A N 1
ATOM 779 C CA . ILE A 1 102 ? -9.376 18.030 -1.733 1.00 87.19 102 ILE A CA 1
ATOM 780 C C . ILE A 1 102 ? -9.693 17.131 -0.529 1.00 87.19 102 ILE A C 1
ATOM 782 O O . ILE A 1 102 ? -10.836 16.721 -0.348 1.00 87.19 102 ILE A O 1
ATOM 786 N N . SER A 1 103 ? -8.711 16.870 0.338 1.00 88.31 103 SER A N 1
ATOM 787 C CA . SER A 1 103 ? -8.891 16.023 1.522 1.00 88.31 103 SER A CA 1
ATOM 788 C C . SER A 1 103 ? -9.856 16.620 2.557 1.00 88.31 103 SER A C 1
ATOM 790 O O . SER A 1 103 ? -10.381 15.876 3.384 1.00 88.31 103 SER A O 1
ATOM 792 N N . LEU A 1 104 ? -10.142 17.930 2.506 1.00 89.44 104 LEU A N 1
ATOM 793 C CA . LEU A 1 104 ? -11.147 18.568 3.370 1.00 89.44 104 LEU A CA 1
ATOM 794 C C . LEU A 1 104 ? -12.557 18.008 3.145 1.00 89.44 104 LEU A C 1
ATOM 796 O O . LEU A 1 104 ? -13.368 18.040 4.069 1.00 89.44 104 LEU A O 1
ATOM 800 N N . LEU A 1 105 ? -12.837 17.446 1.964 1.00 89.25 105 LEU A N 1
ATOM 801 C CA . LEU A 1 105 ? -14.087 16.737 1.685 1.00 89.25 105 LEU A CA 1
ATOM 802 C C . LEU A 1 105 ? -14.311 15.579 2.670 1.00 89.25 105 LEU A C 1
ATOM 804 O O . LEU A 1 105 ? -15.421 15.385 3.156 1.00 89.25 105 LEU A O 1
ATOM 808 N N . PHE A 1 106 ? -13.252 14.860 3.050 1.00 88.38 106 PHE A N 1
ATOM 809 C CA . PHE A 1 106 ? -13.349 13.752 4.004 1.00 88.38 106 PHE A CA 1
ATOM 810 C C . PHE A 1 106 ? -13.427 14.206 5.471 1.00 88.38 106 PHE A C 1
ATOM 812 O O . PHE A 1 106 ? -13.689 13.388 6.348 1.00 88.38 106 PHE A O 1
ATOM 819 N N . ALA A 1 107 ? -13.219 15.497 5.752 1.00 89.38 107 ALA A N 1
ATOM 820 C CA . ALA A 1 107 ? -13.385 16.087 7.083 1.00 89.38 107 ALA A CA 1
ATOM 821 C C . ALA A 1 107 ? -14.810 16.633 7.327 1.00 89.38 107 ALA A C 1
ATOM 823 O O . ALA A 1 107 ? -15.076 17.245 8.363 1.00 89.38 107 ALA A O 1
ATOM 824 N N . GLN A 1 108 ? -15.728 16.452 6.373 1.00 90.62 108 GLN A N 1
ATOM 825 C CA . GLN A 1 108 ? -17.145 16.784 6.533 1.00 90.62 108 GLN A CA 1
ATOM 826 C C . GLN A 1 108 ? -17.877 15.743 7.397 1.00 90.62 108 GLN A C 1
ATOM 828 O O . GLN A 1 108 ? -17.388 14.634 7.602 1.00 90.62 108 GLN A O 1
ATOM 833 N N . HIS A 1 109 ? -19.097 16.065 7.840 1.00 87.94 109 HIS A N 1
ATOM 834 C CA . HIS A 1 109 ? -19.953 15.140 8.608 1.00 87.94 109 HIS A CA 1
ATOM 835 C C . HIS A 1 109 ? -20.303 13.863 7.808 1.00 87.94 109 HIS A C 1
ATOM 837 O O . HIS A 1 109 ? -20.440 12.779 8.373 1.00 87.94 109 HIS A O 1
ATOM 843 N N . SER A 1 110 ? -20.391 13.963 6.477 1.00 87.69 110 SER A N 1
ATOM 844 C CA . SER A 1 110 ? -20.569 12.821 5.568 1.00 87.69 110 SER A CA 1
ATOM 845 C C . SER A 1 110 ? -19.245 12.169 5.131 1.00 87.69 110 SER A C 1
ATOM 847 O O . SER A 1 110 ? -19.242 11.252 4.310 1.00 87.69 110 SER A O 1
ATOM 849 N N . GLY A 1 111 ? -18.105 12.609 5.679 1.00 86.69 111 GLY A N 1
ATOM 850 C CA . GLY A 1 111 ? -16.763 12.207 5.252 1.00 86.69 111 GLY A CA 1
ATOM 851 C C . GLY A 1 111 ? -16.484 10.706 5.363 1.00 86.69 111 GLY A C 1
ATOM 852 O O . GLY A 1 111 ? -15.835 10.142 4.488 1.00 86.69 111 GLY A O 1
ATOM 853 N N . ILE A 1 112 ? -17.036 10.029 6.375 1.00 85.56 112 ILE A N 1
ATOM 854 C CA . ILE A 1 112 ? -16.912 8.569 6.545 1.00 85.56 112 ILE A CA 1
ATOM 855 C C . ILE A 1 112 ? -17.508 7.786 5.368 1.00 85.56 112 ILE A C 1
ATOM 857 O O . ILE A 1 112 ? -16.934 6.785 4.933 1.00 85.56 112 ILE A O 1
ATOM 861 N N . TYR A 1 113 ? -18.614 8.271 4.799 1.00 84.75 113 TYR A N 1
ATOM 862 C CA . TYR A 1 113 ? -19.256 7.648 3.643 1.00 84.75 113 TYR A CA 1
ATOM 863 C C . TYR A 1 113 ? -18.399 7.820 2.391 1.00 84.75 113 TYR A C 1
ATOM 865 O O . TYR A 1 113 ? -18.215 6.866 1.639 1.00 84.75 113 TYR A O 1
ATOM 873 N N . TRP A 1 114 ? -17.798 9.001 2.214 1.00 85.69 114 TRP A N 1
ATOM 874 C CA . TRP A 1 114 ? -16.839 9.254 1.140 1.00 85.69 114 TRP A CA 1
ATOM 875 C C . TRP A 1 114 ? -15.592 8.377 1.251 1.00 85.69 114 TRP A C 1
ATOM 877 O O . TRP A 1 114 ? -15.188 7.785 0.254 1.00 85.69 114 TRP A O 1
ATOM 887 N N . VAL A 1 115 ? -15.006 8.244 2.446 1.00 84.81 115 VAL A N 1
ATOM 888 C CA . VAL A 1 115 ? -13.851 7.356 2.672 1.00 84.81 115 VAL A CA 1
ATOM 889 C C . VAL A 1 115 ? -14.210 5.912 2.319 1.00 84.81 115 VAL A C 1
ATOM 891 O O . VAL A 1 115 ? -13.492 5.277 1.554 1.00 84.81 115 VAL A O 1
ATOM 894 N N . THR A 1 116 ? -15.352 5.422 2.804 1.00 78.25 116 THR A N 1
ATOM 895 C CA . THR A 1 116 ? -15.815 4.047 2.551 1.00 78.25 116 THR A CA 1
ATOM 896 C C . THR A 1 116 ? -16.076 3.799 1.063 1.00 78.25 116 THR A C 1
ATOM 898 O O . THR A 1 116 ? -15.732 2.748 0.528 1.00 78.25 116 THR A O 1
ATOM 901 N N .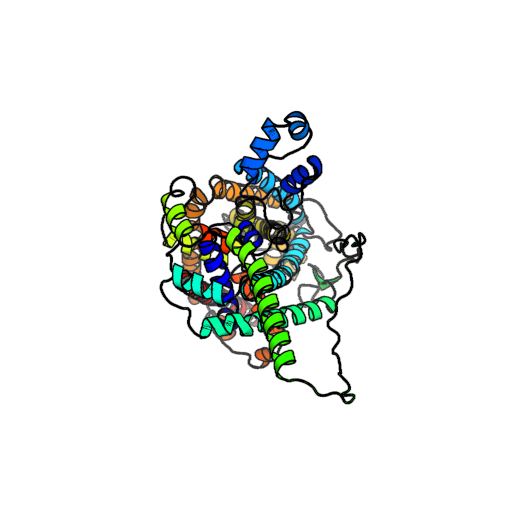 LEU A 1 117 ? -16.658 4.775 0.362 1.00 78.62 117 LEU A N 1
ATOM 902 C CA . LEU A 1 117 ? -16.895 4.686 -1.076 1.00 78.62 117 LEU A CA 1
ATOM 903 C C . LEU A 1 117 ? -15.572 4.631 -1.856 1.00 78.62 117 LEU A C 1
ATOM 905 O O . LEU A 1 117 ? -15.404 3.803 -2.748 1.00 78.62 117 LEU A O 1
ATOM 909 N N . PHE A 1 118 ? -14.617 5.494 -1.514 1.00 78.31 118 PHE A N 1
ATOM 910 C CA . PHE A 1 118 ? -13.326 5.536 -2.196 1.00 78.31 118 PHE A CA 1
ATOM 911 C C . PHE A 1 118 ? -12.509 4.267 -1.941 1.00 78.31 118 PHE A C 1
ATOM 913 O O . PHE A 1 118 ? -11.910 3.751 -2.881 1.00 78.31 118 PHE A O 1
ATOM 920 N N . ASP A 1 119 ? -12.524 3.725 -0.725 1.00 75.75 119 ASP A N 1
ATOM 921 C CA . ASP A 1 119 ? -11.838 2.470 -0.405 1.00 75.75 119 ASP A CA 1
ATOM 922 C C . ASP A 1 119 ? -12.403 1.294 -1.224 1.00 75.75 119 ASP A C 1
ATOM 924 O O . ASP A 1 119 ? -11.662 0.576 -1.899 1.00 75.75 119 ASP A O 1
ATOM 928 N N . ASN A 1 120 ? -13.734 1.188 -1.296 1.00 70.44 120 ASN A N 1
ATOM 929 C CA . ASN A 1 120 ? -14.413 0.107 -2.012 1.00 70.44 120 ASN A CA 1
ATOM 930 C C . ASN A 1 120 ? -14.266 0.167 -3.543 1.00 70.44 120 ASN A C 1
ATOM 932 O O . ASN A 1 120 ? -14.267 -0.883 -4.189 1.00 70.44 120 ASN A O 1
ATOM 936 N N . PHE A 1 121 ? -14.187 1.366 -4.137 1.00 69.50 121 PHE A N 1
ATOM 937 C CA . PHE A 1 121 ? -14.243 1.546 -5.597 1.00 69.50 121 PHE A CA 1
ATOM 938 C C . PHE A 1 121 ? -12.940 2.049 -6.231 1.00 69.50 121 PHE A C 1
ATOM 940 O O . PHE A 1 121 ? -12.603 1.627 -7.339 1.00 69.50 121 PHE A O 1
ATOM 947 N N . ALA A 1 122 ? -12.197 2.942 -5.572 1.00 63.41 122 ALA A N 1
ATOM 948 C CA . ALA A 1 122 ? -10.985 3.533 -6.148 1.00 63.41 122 ALA A CA 1
ATOM 949 C C . ALA A 1 122 ? -9.763 2.603 -6.040 1.00 63.41 122 ALA A C 1
ATOM 951 O O . ALA A 1 122 ? -8.804 2.770 -6.795 1.00 63.41 122 ALA A O 1
ATOM 952 N N . GLY A 1 123 ? -9.802 1.634 -5.118 1.00 60.56 123 GLY A N 1
ATOM 953 C CA . GLY A 1 123 ? -8.745 0.650 -4.904 1.00 60.56 123 GLY A CA 1
ATOM 954 C C . GLY A 1 123 ? -8.781 -0.492 -5.919 1.00 60.56 123 GLY A C 1
ATOM 955 O O . GLY A 1 123 ? -7.951 -0.562 -6.807 1.00 60.56 123 GLY A O 1
ATOM 956 N N . SER A 1 124 ? -9.721 -1.422 -5.815 1.00 69.31 124 SER A N 1
ATOM 957 C CA . SER A 1 124 ? -9.617 -2.736 -6.476 1.00 69.31 124 SER A CA 1
ATOM 958 C C . SER A 1 124 ? -9.677 -2.719 -8.017 1.00 69.31 124 SER A C 1
ATOM 960 O O . SER A 1 124 ? -8.763 -3.222 -8.675 1.00 69.31 124 SER A O 1
ATOM 962 N N . VAL A 1 125 ? -10.731 -2.146 -8.617 1.00 71.94 125 VAL A N 1
ATOM 963 C CA . VAL A 1 125 ? -11.004 -2.251 -10.073 1.00 71.94 125 VAL A CA 1
ATOM 964 C C . VAL A 1 125 ? -9.928 -1.596 -10.938 1.00 71.94 125 VAL A C 1
ATOM 966 O O . VAL A 1 125 ? -9.435 -2.247 -11.870 1.00 71.94 125 VAL A O 1
ATOM 969 N N . PRO A 1 126 ? -9.524 -0.336 -10.676 1.00 74.00 126 PRO A N 1
ATOM 970 C CA . PRO A 1 126 ? -8.521 0.316 -11.506 1.00 74.00 126 PRO A CA 1
ATOM 971 C C . PRO A 1 126 ? -7.177 -0.411 -11.436 1.00 74.00 126 PRO A C 1
ATOM 973 O O . PRO A 1 126 ? -6.487 -0.506 -12.445 1.00 74.00 126 PRO A O 1
ATOM 976 N N . LEU A 1 127 ? -6.824 -0.973 -10.277 1.00 76.00 127 LEU A N 1
ATOM 977 C CA . LEU A 1 127 ? -5.549 -1.656 -10.070 1.00 76.00 127 LEU A CA 1
ATOM 978 C C . LEU A 1 127 ? -5.456 -2.990 -10.789 1.00 76.00 127 LEU A C 1
ATOM 980 O O . LEU A 1 127 ? -4.453 -3.247 -11.449 1.00 76.00 127 LEU A O 1
ATOM 984 N N . LEU A 1 128 ? -6.513 -3.799 -10.720 1.00 78.81 128 LEU A N 1
ATOM 985 C CA . LEU A 1 128 ? -6.605 -5.035 -11.496 1.00 78.81 128 LEU A CA 1
ATOM 986 C C . LEU A 1 128 ? -6.519 -4.743 -12.996 1.00 78.81 128 LEU A C 1
ATOM 988 O O . LEU A 1 128 ? -5.799 -5.418 -13.729 1.00 78.81 128 LEU A O 1
ATOM 992 N N . THR A 1 129 ? -7.204 -3.687 -13.441 1.00 79.25 129 THR A N 1
ATOM 993 C CA . THR A 1 129 ? -7.187 -3.254 -14.842 1.00 79.25 129 THR A CA 1
ATOM 994 C C . THR A 1 129 ? -5.787 -2.813 -15.272 1.00 79.25 129 THR A C 1
ATOM 996 O O . THR A 1 129 ? -5.292 -3.264 -16.304 1.00 79.25 129 THR A O 1
ATOM 999 N N . ILE A 1 130 ? -5.119 -1.965 -14.481 1.00 79.88 130 ILE A N 1
ATOM 1000 C CA . ILE A 1 130 ? -3.755 -1.507 -14.777 1.00 79.88 130 ILE A CA 1
ATOM 1001 C C . ILE A 1 130 ? -2.794 -2.698 -14.781 1.00 79.88 130 ILE A C 1
ATOM 1003 O O . ILE A 1 130 ? -2.097 -2.895 -15.771 1.00 79.88 130 ILE A O 1
ATOM 1007 N N . GLY A 1 131 ? -2.810 -3.537 -13.743 1.00 82.06 131 GLY A N 1
ATOM 1008 C CA . GLY A 1 131 ? -1.940 -4.709 -13.645 1.00 82.06 131 GLY A CA 1
ATOM 1009 C C . GLY A 1 131 ? -2.114 -5.694 -14.806 1.00 82.06 131 GLY A C 1
ATOM 1010 O O . GLY A 1 131 ? -1.129 -6.235 -15.309 1.00 82.06 131 GLY A O 1
ATOM 1011 N N . PHE A 1 132 ? -3.343 -5.877 -15.299 1.00 86.50 132 PHE A N 1
ATOM 1012 C CA . PHE A 1 132 ? -3.618 -6.675 -16.495 1.00 86.50 132 PHE A CA 1
ATOM 1013 C C . PHE A 1 132 ? -2.937 -6.105 -17.746 1.00 86.50 132 PHE A C 1
ATOM 1015 O O . PHE A 1 132 ? -2.234 -6.826 -18.460 1.00 86.50 132 PHE A O 1
ATOM 1022 N N . PHE A 1 133 ? -3.113 -4.807 -18.008 1.00 84.00 133 PHE A N 1
ATOM 1023 C CA . PHE A 1 133 ? -2.509 -4.158 -19.172 1.00 84.00 133 PHE A CA 1
ATOM 1024 C C . PHE A 1 133 ? -0.986 -4.068 -19.070 1.00 84.00 133 PHE A C 1
ATOM 1026 O O . PHE A 1 133 ? -0.310 -4.263 -20.078 1.00 84.00 133 PHE A O 1
ATOM 1033 N N . GLU A 1 134 ? -0.439 -3.829 -17.878 1.00 85.00 134 GLU A N 1
ATOM 1034 C CA . GLU A 1 134 ? 1.004 -3.849 -17.628 1.00 85.00 134 GLU A CA 1
ATOM 1035 C C . GLU A 1 134 ? 1.586 -5.237 -17.913 1.00 85.00 134 GLU A C 1
ATOM 1037 O O . GLU A 1 134 ? 2.562 -5.366 -18.651 1.00 85.00 134 GLU A O 1
ATOM 1042 N N . MET A 1 135 ? 0.938 -6.298 -17.427 1.00 86.06 135 MET A N 1
ATOM 1043 C CA . MET A 1 135 ? 1.363 -7.667 -17.711 1.00 86.06 135 MET A CA 1
ATOM 1044 C C . MET A 1 135 ? 1.329 -7.974 -19.212 1.00 86.06 135 MET A C 1
ATOM 1046 O O . MET A 1 135 ? 2.293 -8.523 -19.750 1.00 86.06 135 MET A O 1
ATOM 1050 N N . ILE A 1 136 ? 0.259 -7.582 -19.914 1.00 86.00 136 ILE A N 1
ATOM 1051 C CA . ILE A 1 136 ? 0.171 -7.761 -21.368 1.00 86.00 136 ILE A CA 1
ATOM 1052 C C . ILE A 1 136 ? 1.276 -6.984 -22.084 1.00 86.00 136 ILE A C 1
ATOM 1054 O O . ILE A 1 136 ? 1.919 -7.513 -22.997 1.00 86.00 136 ILE A O 1
ATOM 1058 N N . ALA A 1 137 ? 1.516 -5.743 -21.668 1.00 83.75 137 ALA A N 1
ATOM 1059 C CA . ALA A 1 137 ? 2.528 -4.886 -22.259 1.00 83.75 137 ALA A CA 1
ATOM 1060 C C . ALA A 1 137 ? 3.923 -5.506 -22.160 1.00 83.75 137 ALA A C 1
ATOM 1062 O O . ALA A 1 137 ? 4.689 -5.452 -23.116 1.00 83.75 137 ALA A O 1
ATOM 1063 N N . VAL A 1 138 ? 4.254 -6.166 -21.057 1.00 87.38 138 VAL A N 1
ATOM 1064 C CA . VAL A 1 138 ? 5.570 -6.795 -20.909 1.00 87.38 138 VAL A CA 1
ATOM 1065 C C . VAL A 1 138 ? 5.643 -8.128 -21.635 1.00 87.38 138 VAL A C 1
ATOM 1067 O O . VAL A 1 138 ? 6.557 -8.377 -22.417 1.00 87.38 138 VAL A O 1
ATOM 1070 N N . VAL A 1 139 ? 4.674 -9.007 -21.405 1.00 86.81 139 VAL A N 1
ATOM 1071 C CA . VAL A 1 139 ? 4.758 -10.381 -21.909 1.00 86.81 139 VAL A CA 1
ATOM 1072 C C . VAL A 1 139 ? 4.606 -10.418 -23.432 1.00 86.81 139 VAL A C 1
ATOM 1074 O O . VAL A 1 139 ? 5.321 -11.170 -24.100 1.00 86.81 139 VAL A O 1
ATOM 1077 N N . TYR A 1 140 ? 3.715 -9.589 -23.991 1.00 84.50 140 TYR A N 1
ATOM 1078 C CA . TYR A 1 140 ? 3.346 -9.635 -25.408 1.00 84.50 140 TYR A CA 1
ATOM 1079 C C . TYR A 1 140 ? 3.892 -8.471 -26.245 1.00 84.50 140 TYR A C 1
ATOM 1081 O O . TYR A 1 140 ? 4.237 -8.704 -27.401 1.00 84.50 140 TYR A O 1
ATOM 1089 N N . ILE A 1 141 ? 3.975 -7.241 -25.712 1.00 81.56 141 ILE A N 1
ATOM 1090 C CA . ILE A 1 141 ? 4.476 -6.083 -26.487 1.00 81.56 141 ILE A CA 1
ATOM 1091 C C . ILE A 1 141 ? 5.999 -5.968 -26.377 1.00 81.56 141 ILE A C 1
ATOM 1093 O O . ILE A 1 141 ? 6.677 -5.873 -27.397 1.00 81.56 141 ILE A O 1
ATOM 1097 N N . TYR A 1 142 ? 6.537 -5.986 -25.156 1.00 83.19 142 TYR A N 1
ATOM 1098 C CA . TYR A 1 142 ? 7.981 -5.992 -24.911 1.00 83.19 142 TYR A CA 1
ATOM 1099 C C . TYR A 1 142 ? 8.614 -7.329 -25.323 1.00 83.19 142 TYR A C 1
ATOM 1101 O O . TYR A 1 142 ? 9.700 -7.362 -25.901 1.00 83.19 142 TYR A O 1
ATOM 1109 N N . GLY A 1 143 ? 7.873 -8.417 -25.111 1.00 85.44 143 GLY A N 1
ATOM 1110 C CA . GLY A 1 143 ? 8.225 -9.759 -25.545 1.00 85.44 143 GLY A CA 1
ATOM 1111 C C . GLY A 1 143 ? 8.930 -10.545 -24.445 1.00 85.44 143 GLY A C 1
ATOM 1112 O O . GLY A 1 143 ? 9.970 -10.144 -23.925 1.00 85.44 143 GLY A O 1
ATOM 1113 N N . ILE A 1 144 ? 8.374 -11.714 -24.127 1.00 86.44 144 ILE A N 1
ATOM 1114 C CA . ILE A 1 144 ? 8.876 -12.580 -23.053 1.00 86.44 144 ILE A CA 1
ATOM 1115 C C . ILE A 1 144 ? 10.317 -13.065 -23.273 1.00 86.44 144 ILE A C 1
ATOM 1117 O O . ILE A 1 144 ? 11.063 -13.209 -22.311 1.00 86.44 144 ILE A O 1
ATOM 1121 N N . ASP A 1 145 ? 10.729 -13.292 -24.522 1.00 87.38 145 ASP A N 1
ATOM 1122 C CA . ASP A 1 145 ? 12.078 -13.784 -24.829 1.00 87.38 145 ASP A CA 1
ATOM 1123 C C . ASP A 1 145 ? 13.136 -12.719 -24.507 1.00 87.38 145 ASP A C 1
ATOM 1125 O O . ASP A 1 145 ? 14.113 -13.011 -23.822 1.00 87.38 145 ASP A O 1
ATOM 1129 N N . ARG A 1 146 ? 12.869 -11.462 -24.883 1.00 87.00 146 ARG A N 1
ATOM 1130 C CA . ARG A 1 146 ? 13.700 -10.301 -24.533 1.00 87.00 146 ARG A CA 1
ATOM 1131 C C . ARG A 1 146 ? 13.751 -10.085 -23.023 1.00 87.00 146 ARG A C 1
ATOM 1133 O O . ARG A 1 146 ? 14.816 -9.873 -22.459 1.00 87.00 146 ARG A O 1
ATOM 1140 N N . PHE A 1 147 ? 12.604 -10.195 -22.358 1.00 90.62 147 PHE A N 1
ATOM 1141 C CA . PHE A 1 147 ? 12.534 -10.082 -20.904 1.00 90.62 147 PHE A CA 1
ATOM 1142 C C . PHE A 1 147 ? 13.362 -11.163 -20.186 1.00 90.62 147 PHE A C 1
ATOM 1144 O O . PHE A 1 147 ? 14.005 -10.881 -19.177 1.00 90.62 147 PHE A O 1
ATOM 1151 N N . ASN A 1 148 ? 13.396 -12.390 -20.715 1.00 90.56 148 ASN A N 1
ATOM 1152 C CA . ASN A 1 148 ? 14.241 -13.458 -20.178 1.00 90.56 148 ASN A CA 1
ATOM 1153 C C . ASN A 1 148 ? 15.739 -13.168 -20.369 1.00 90.56 148 ASN A C 1
ATOM 1155 O O . ASN A 1 148 ? 16.513 -13.448 -19.456 1.00 90.56 148 ASN A O 1
ATOM 1159 N N . GLU A 1 149 ? 16.137 -12.614 -21.518 1.00 90.19 149 GLU A N 1
ATOM 1160 C CA . GLU A 1 149 ? 17.520 -12.180 -21.778 1.00 90.19 149 GLU A CA 1
ATOM 1161 C C . GLU A 1 149 ? 17.933 -11.045 -20.829 1.00 90.19 149 GLU A C 1
ATOM 1163 O O . GLU A 1 149 ? 19.009 -11.091 -20.237 1.00 90.19 149 GLU A O 1
ATOM 1168 N N . ASP A 1 150 ? 17.044 -10.077 -20.588 1.00 90.88 150 ASP A N 1
ATOM 1169 C CA . ASP A 1 150 ? 17.287 -8.996 -19.629 1.00 90.88 150 ASP A CA 1
ATOM 1170 C C . ASP A 1 150 ? 17.438 -9.510 -18.191 1.00 90.88 150 ASP A C 1
ATOM 1172 O O . ASP A 1 150 ? 18.292 -9.033 -17.443 1.00 90.88 150 ASP A O 1
ATOM 1176 N N . LEU A 1 151 ? 16.623 -10.489 -17.789 1.00 90.81 151 LEU A N 1
ATOM 1177 C CA . LEU A 1 151 ? 16.745 -11.132 -16.480 1.00 90.81 151 LEU A CA 1
ATOM 1178 C C . LEU A 1 151 ? 18.051 -11.917 -16.347 1.00 90.81 151 LEU A C 1
ATOM 1180 O O . LEU A 1 151 ? 18.694 -11.844 -15.302 1.00 90.81 151 LEU A O 1
ATOM 1184 N N . GLU A 1 152 ? 18.454 -12.645 -17.389 1.00 92.06 152 GLU A N 1
ATOM 1185 C CA . GLU A 1 152 ? 19.735 -13.352 -17.412 1.00 92.06 152 GLU A CA 1
ATOM 1186 C C . GLU A 1 152 ? 20.909 -12.375 -17.311 1.00 92.06 152 GLU A C 1
ATOM 1188 O O . GLU A 1 152 ? 21.846 -12.639 -16.563 1.00 92.06 152 GLU A O 1
ATOM 1193 N N . PHE A 1 153 ? 20.827 -11.221 -17.976 1.00 90.62 153 PHE A N 1
ATOM 1194 C CA . PHE A 1 153 ? 21.827 -10.162 -17.873 1.00 90.62 153 PHE A CA 1
ATOM 1195 C C . PHE A 1 153 ? 21.913 -9.563 -16.459 1.00 90.62 153 PHE A C 1
ATOM 1197 O O . PHE A 1 153 ? 23.011 -9.411 -15.936 1.00 90.62 153 PHE A O 1
ATOM 1204 N N . MET A 1 154 ? 20.780 -9.261 -15.812 1.00 91.50 154 MET A N 1
ATOM 1205 C CA . MET A 1 154 ? 20.763 -8.625 -14.482 1.00 91.50 154 MET A CA 1
ATOM 1206 C C . MET A 1 154 ? 21.077 -9.582 -13.321 1.00 91.50 154 MET A C 1
ATOM 1208 O O . MET A 1 154 ? 21.646 -9.168 -12.312 1.00 91.50 154 MET A O 1
ATOM 1212 N N . VAL A 1 155 ? 20.643 -10.844 -13.416 1.00 91.62 155 VAL A N 1
ATOM 1213 C CA . VAL A 1 155 ? 20.738 -11.838 -12.328 1.00 91.62 155 VAL A CA 1
ATOM 1214 C C . VAL A 1 155 ? 21.889 -12.829 -12.554 1.00 91.62 155 VAL A C 1
ATOM 1216 O O . VAL A 1 155 ? 22.378 -13.440 -11.605 1.00 91.62 155 VAL A O 1
ATOM 1219 N N . GLY A 1 156 ? 22.347 -12.990 -13.798 1.00 88.56 156 GLY A N 1
ATOM 1220 C CA . GLY A 1 156 ? 23.430 -13.898 -14.187 1.00 88.56 156 GLY A CA 1
ATOM 1221 C C . GLY A 1 156 ? 22.989 -15.334 -14.495 1.00 88.56 156 GLY A C 1
ATOM 1222 O O . GLY A 1 156 ? 23.824 -16.169 -14.837 1.00 88.56 156 GLY A O 1
ATOM 1223 N N . HIS A 1 157 ? 21.697 -15.656 -14.378 1.00 89.19 157 HIS A N 1
ATOM 1224 C CA . HIS A 1 157 ? 21.158 -16.964 -14.753 1.00 89.19 157 HIS A CA 1
ATOM 1225 C C . HIS A 1 157 ? 19.755 -16.852 -15.352 1.00 89.19 157 HIS A C 1
ATOM 1227 O O . HIS A 1 157 ? 18.986 -15.946 -15.029 1.00 89.19 157 HIS A O 1
ATOM 1233 N N . LYS A 1 158 ? 19.380 -17.827 -16.186 1.00 86.81 158 LYS A N 1
ATOM 1234 C CA . LYS A 1 158 ? 18.044 -17.872 -16.793 1.00 86.81 158 LYS A CA 1
ATOM 1235 C C . LYS A 1 158 ? 16.943 -18.120 -15.753 1.00 86.81 158 LYS A C 1
ATOM 1237 O O . LYS A 1 158 ? 17.161 -18.876 -14.797 1.00 86.81 158 LYS A O 1
ATOM 1242 N N . PRO A 1 159 ? 15.745 -17.534 -15.938 1.00 88.56 159 PRO A N 1
ATOM 1243 C CA . PRO A 1 159 ? 14.596 -17.817 -15.090 1.00 88.56 159 PRO A CA 1
ATOM 1244 C C . PRO A 1 159 ? 14.103 -19.258 -15.281 1.00 88.56 159 PRO A C 1
ATOM 1246 O O . PRO A 1 159 ? 14.093 -19.796 -16.391 1.00 88.56 159 PRO A O 1
ATOM 1249 N N . SER A 1 160 ? 13.678 -19.882 -14.180 1.00 89.19 160 SER A N 1
ATOM 1250 C CA . SER A 1 160 ? 13.147 -21.248 -14.172 1.00 89.19 160 SER A CA 1
ATOM 1251 C C . SER A 1 160 ? 11.826 -21.376 -14.945 1.00 89.19 160 SER A C 1
ATOM 1253 O O . SER A 1 160 ? 11.127 -20.396 -15.210 1.00 89.19 160 SER A O 1
ATOM 1255 N N . ILE A 1 161 ? 11.449 -22.620 -15.262 1.00 88.75 161 ILE A N 1
ATOM 1256 C CA . ILE A 1 161 ? 10.204 -22.950 -15.981 1.00 88.75 161 ILE A CA 1
ATOM 1257 C C . ILE A 1 161 ? 8.972 -22.396 -15.254 1.00 88.75 161 ILE A C 1
ATOM 1259 O O . ILE A 1 161 ? 8.026 -21.959 -15.906 1.00 88.75 161 ILE A O 1
ATOM 1263 N N . PHE A 1 162 ? 9.001 -22.367 -13.917 1.00 91.19 162 PHE A N 1
ATOM 1264 C CA . PHE A 1 162 ? 7.927 -21.805 -13.101 1.00 91.19 162 PHE A CA 1
ATOM 1265 C C . PHE A 1 162 ? 7.576 -20.377 -13.537 1.00 91.19 162 PHE A C 1
ATOM 1267 O O . PHE A 1 162 ? 6.417 -20.102 -13.843 1.00 91.19 162 PHE A O 1
ATOM 1274 N N . TRP A 1 163 ? 8.567 -19.490 -13.647 1.00 89.25 163 TRP A N 1
ATOM 1275 C CA . TRP A 1 163 ? 8.340 -18.095 -14.027 1.00 89.25 163 TRP A CA 1
ATOM 1276 C C . TRP A 1 163 ? 7.808 -17.966 -15.455 1.00 89.25 163 TRP A C 1
ATOM 1278 O O . TRP A 1 163 ? 6.848 -17.239 -15.699 1.00 89.25 163 TRP A O 1
ATOM 1288 N N . GLN A 1 164 ? 8.372 -18.738 -16.387 1.00 87.38 164 GLN A N 1
ATOM 1289 C CA . GLN A 1 164 ? 7.976 -18.692 -17.795 1.00 87.38 164 GLN A CA 1
ATOM 1290 C C . GLN A 1 164 ? 6.524 -19.132 -18.010 1.00 87.38 164 GLN A C 1
ATOM 1292 O O . GLN A 1 164 ? 5.778 -18.474 -18.735 1.00 87.38 164 GLN A O 1
ATOM 1297 N N . VAL A 1 165 ? 6.105 -20.229 -17.371 1.00 90.81 165 VAL A N 1
ATOM 1298 C CA . VAL A 1 165 ? 4.718 -20.716 -17.447 1.00 90.81 165 VAL A CA 1
ATOM 1299 C C . VAL A 1 165 ? 3.770 -19.716 -16.793 1.00 90.81 165 VAL A C 1
ATOM 1301 O O . VAL A 1 165 ? 2.685 -19.441 -17.316 1.00 90.81 165 VAL A O 1
ATOM 1304 N N . THR A 1 166 ? 4.199 -19.143 -15.671 1.00 91.25 166 THR A N 1
ATOM 1305 C CA . THR A 1 166 ? 3.359 -18.261 -14.876 1.00 91.25 166 THR A CA 1
ATOM 1306 C C . THR A 1 166 ? 3.080 -16.941 -15.595 1.00 91.25 166 THR A C 1
ATOM 1308 O O . THR A 1 166 ? 1.915 -16.596 -15.781 1.00 91.25 166 THR A O 1
ATOM 1311 N N . TRP A 1 167 ? 4.105 -16.271 -16.131 1.00 90.56 167 TRP A N 1
ATOM 1312 C CA . TRP A 1 167 ? 3.927 -15.040 -16.910 1.00 90.56 167 TRP A CA 1
ATOM 1313 C C . TRP A 1 167 ? 3.188 -15.244 -18.229 1.00 90.56 167 TRP A C 1
ATOM 1315 O O . TRP A 1 167 ? 2.430 -14.375 -18.650 1.00 90.56 167 TRP A O 1
ATOM 1325 N N . ARG A 1 168 ? 3.413 -16.371 -18.912 1.00 89.25 168 ARG A N 1
ATOM 1326 C CA . ARG A 1 168 ? 2.877 -16.574 -20.262 1.00 89.25 168 ARG A CA 1
ATOM 1327 C C . ARG A 1 168 ? 1.412 -17.000 -20.270 1.00 89.25 168 ARG A C 1
ATOM 1329 O O . ARG A 1 168 ? 0.701 -16.658 -21.210 1.00 89.25 168 ARG A O 1
ATOM 1336 N N . PHE A 1 169 ? 0.970 -17.740 -19.252 1.00 89.94 169 PHE A N 1
ATOM 1337 C CA . PHE A 1 169 ? -0.358 -18.356 -19.252 1.00 89.94 169 PHE A CA 1
ATOM 1338 C C . PHE A 1 169 ? -1.116 -18.175 -17.940 1.00 89.94 169 PHE A C 1
ATOM 1340 O O . PHE A 1 169 ? -2.256 -17.723 -17.975 1.00 89.94 169 PHE A O 1
ATOM 1347 N N . ILE A 1 170 ? -0.509 -18.509 -16.796 1.00 91.75 170 ILE A N 1
ATOM 1348 C CA . ILE A 1 170 ? -1.246 -18.604 -15.525 1.00 91.75 170 ILE A CA 1
ATOM 1349 C C . ILE A 1 170 ? -1.696 -17.224 -15.042 1.00 91.75 170 ILE A C 1
ATOM 1351 O O . ILE A 1 170 ? -2.893 -17.004 -14.887 1.00 91.75 170 ILE A O 1
ATOM 1355 N N . SER A 1 171 ? -0.771 -16.283 -14.835 1.00 90.69 171 SER A N 1
ATOM 1356 C CA . SER A 1 171 ? -1.116 -14.965 -14.296 1.00 90.69 171 SER A CA 1
ATOM 1357 C C . SER A 1 171 ? -2.023 -14.159 -15.237 1.00 90.69 171 SER A C 1
ATOM 1359 O O . SER A 1 171 ? -3.027 -13.651 -14.746 1.00 90.69 171 SER A O 1
ATOM 1361 N N . PRO A 1 172 ? -1.793 -14.090 -16.570 1.00 90.38 172 PRO A N 1
ATOM 1362 C CA . PRO A 1 172 ? -2.705 -13.369 -17.461 1.00 90.38 172 PRO A CA 1
ATOM 1363 C C . PRO A 1 172 ? -4.124 -13.942 -17.447 1.00 90.38 172 PRO A C 1
ATOM 1365 O O . PRO A 1 172 ? -5.091 -13.186 -17.501 1.00 90.38 172 PRO A O 1
ATOM 1368 N N . LEU A 1 173 ? -4.255 -15.272 -17.367 1.00 91.06 173 LEU A N 1
ATOM 1369 C CA . LEU A 1 173 ? -5.552 -15.940 -17.321 1.00 91.06 173 LEU A CA 1
ATOM 1370 C C . LEU A 1 173 ? -6.271 -15.679 -15.994 1.00 91.06 173 LEU A C 1
ATOM 1372 O O . LEU A 1 173 ? -7.452 -15.349 -16.013 1.00 91.06 173 LEU A O 1
ATOM 1376 N N . ILE A 1 174 ? -5.570 -15.801 -14.863 1.00 89.75 174 ILE A N 1
ATOM 1377 C CA . ILE A 1 174 ? -6.139 -15.539 -13.533 1.00 89.75 174 ILE A CA 1
ATOM 1378 C C . ILE A 1 174 ? -6.613 -14.086 -13.441 1.00 89.75 174 ILE A C 1
ATOM 1380 O O . ILE A 1 174 ? -7.778 -13.856 -13.122 1.00 89.75 174 ILE A O 1
ATOM 1384 N N . VAL A 1 175 ? -5.762 -13.122 -13.810 1.00 87.81 175 VAL A N 1
ATOM 1385 C CA . VAL A 1 175 ? -6.111 -11.694 -13.771 1.00 87.81 175 VAL A CA 1
ATOM 1386 C C . VAL A 1 175 ? -7.293 -11.396 -14.693 1.00 87.81 175 VAL A C 1
ATOM 1388 O O . VAL A 1 175 ? -8.199 -10.666 -14.300 1.00 87.81 175 VAL A O 1
ATOM 1391 N N . LEU A 1 176 ? -7.335 -11.982 -15.896 1.00 89.25 176 LEU A N 1
ATOM 1392 C CA . LEU A 1 176 ? -8.461 -11.811 -16.816 1.00 89.25 176 LEU A CA 1
ATOM 1393 C C . LEU A 1 176 ? -9.767 -12.363 -16.233 1.00 89.25 176 LEU A C 1
ATOM 1395 O O . LEU A 1 176 ? -10.798 -11.701 -16.323 1.00 89.25 176 LEU A O 1
ATOM 1399 N N . VAL A 1 177 ? -9.738 -13.559 -15.637 1.00 88.38 177 VAL A N 1
ATOM 1400 C CA . VAL A 1 177 ? -10.918 -14.177 -15.014 1.00 88.38 177 VAL A CA 1
ATOM 1401 C C . VAL A 1 177 ? -11.414 -13.329 -13.847 1.00 88.38 177 VAL A C 1
ATOM 1403 O O . VAL A 1 177 ? -12.610 -13.049 -13.776 1.00 88.38 177 VAL A O 1
ATOM 1406 N N . ILE A 1 178 ? -10.508 -12.874 -12.976 1.00 84.94 178 ILE A N 1
ATOM 1407 C CA . ILE A 1 178 ? -10.846 -11.995 -11.852 1.00 84.94 178 ILE A CA 1
ATOM 1408 C C . ILE A 1 178 ? -11.434 -10.685 -12.376 1.00 84.94 178 ILE A C 1
ATOM 1410 O O . ILE A 1 178 ? -12.498 -10.286 -11.920 1.00 84.94 178 ILE A O 1
ATOM 1414 N N . LEU A 1 179 ? -10.803 -10.048 -13.366 1.00 84.94 179 LEU A N 1
ATOM 1415 C CA . LEU A 1 179 ? -11.268 -8.787 -13.941 1.00 84.94 179 LEU A CA 1
ATOM 1416 C C . LEU A 1 179 ? -12.666 -8.920 -14.557 1.00 84.94 179 LEU A C 1
ATOM 1418 O O . LEU A 1 179 ? -13.534 -8.097 -14.281 1.00 84.94 179 LEU A O 1
ATOM 1422 N N . VAL A 1 180 ? -12.909 -9.959 -15.363 1.00 86.62 180 VAL A N 1
ATOM 1423 C CA . VAL A 1 180 ? -14.222 -10.198 -15.983 1.00 86.62 180 VAL A CA 1
ATOM 1424 C C . VAL A 1 180 ? -15.277 -10.470 -14.918 1.00 86.62 180 VAL A C 1
ATOM 1426 O O . VAL A 1 180 ? -16.344 -9.862 -14.956 1.00 86.62 180 VAL A O 1
ATOM 1429 N N . PHE A 1 181 ? -14.989 -11.347 -13.956 1.00 82.88 181 PHE A N 1
ATOM 1430 C CA . PHE A 1 181 ? -15.939 -11.681 -12.901 1.00 82.88 181 PHE A CA 1
ATOM 1431 C C . PHE A 1 181 ? -16.257 -10.458 -12.028 1.00 82.88 181 PHE A C 1
ATOM 1433 O O . PHE A 1 181 ? -17.426 -10.197 -11.764 1.00 82.88 181 PHE A O 1
ATOM 1440 N N . TYR A 1 182 ? -15.253 -9.643 -11.692 1.00 76.88 182 TYR A N 1
ATOM 1441 C CA . TYR A 1 182 ? -15.423 -8.399 -10.936 1.00 76.88 182 TYR A CA 1
ATOM 1442 C C . TYR A 1 182 ? -16.245 -7.360 -11.701 1.00 76.88 182 TYR A C 1
ATOM 1444 O O . TYR A 1 182 ? -17.089 -6.686 -11.121 1.00 76.88 182 TYR A O 1
ATOM 1452 N N . LEU A 1 183 ? -16.040 -7.223 -13.013 1.00 79.69 183 LEU A N 1
ATOM 1453 C CA . LEU A 1 183 ? -16.867 -6.335 -13.832 1.00 79.69 183 LEU A CA 1
ATOM 1454 C C . LEU A 1 183 ? -18.321 -6.817 -13.887 1.00 79.69 183 LEU A C 1
ATOM 1456 O O . LEU A 1 183 ? -19.232 -5.998 -13.808 1.00 79.69 183 LEU A O 1
ATOM 1460 N N . VAL A 1 184 ? -18.550 -8.129 -13.982 1.00 82.69 184 VAL A N 1
ATOM 1461 C CA . VAL A 1 184 ? -19.903 -8.704 -13.983 1.00 82.69 184 VAL A CA 1
ATOM 1462 C C . VAL A 1 184 ? -20.605 -8.470 -12.646 1.00 82.69 184 VAL A C 1
ATOM 1464 O O . VAL A 1 184 ? -21.736 -7.988 -12.650 1.00 82.69 184 VAL A O 1
ATOM 1467 N N . THR A 1 185 ? -19.947 -8.746 -11.516 1.00 74.25 185 THR A N 1
ATOM 1468 C CA . THR A 1 185 ? -20.544 -8.532 -10.188 1.00 74.25 185 THR A CA 1
ATOM 1469 C C . THR A 1 185 ? -20.825 -7.052 -9.937 1.00 74.25 185 THR A C 1
ATOM 1471 O O . THR A 1 185 ? -21.920 -6.699 -9.510 1.00 74.25 185 THR A O 1
ATOM 1474 N N . ARG A 1 186 ? -19.901 -6.153 -10.305 1.00 69.75 186 ARG A N 1
ATOM 1475 C CA . ARG A 1 186 ? -20.077 -4.703 -10.114 1.00 69.75 186 ARG A CA 1
ATOM 1476 C C . ARG A 1 186 ? -21.157 -4.070 -10.980 1.00 69.75 186 ARG A C 1
ATOM 1478 O O . ARG A 1 186 ? -21.717 -3.060 -10.575 1.00 69.75 186 ARG A O 1
ATOM 1485 N N . VAL A 1 187 ? -21.448 -4.625 -12.154 1.00 73.50 187 VAL A N 1
ATOM 1486 C CA . VAL A 1 187 ? -22.567 -4.156 -12.991 1.00 73.50 187 VAL A CA 1
ATOM 1487 C C . VAL A 1 187 ? -23.920 -4.590 -12.412 1.00 73.50 187 VAL A C 1
ATOM 1489 O O . VAL A 1 187 ? -24.934 -3.958 -12.696 1.00 73.50 187 VAL A O 1
ATOM 1492 N N . GLN A 1 188 ? -23.947 -5.656 -11.608 1.00 67.31 188 GLN A N 1
ATOM 1493 C CA . GLN A 1 188 ? -25.168 -6.207 -11.016 1.00 67.31 188 GLN A CA 1
ATOM 1494 C C . GLN A 1 188 ? -25.477 -5.648 -9.620 1.00 67.31 188 GLN A C 1
ATOM 1496 O O . GLN A 1 188 ? -26.630 -5.688 -9.197 1.00 67.31 188 GLN A O 1
ATOM 1501 N N . GLU A 1 189 ? -24.477 -5.125 -8.912 1.00 64.12 189 GLU A N 1
ATOM 1502 C CA . GLU A 1 189 ? -24.639 -4.520 -7.589 1.00 64.12 189 GLU A CA 1
ATOM 1503 C C . GLU A 1 189 ? -25.061 -3.045 -7.677 1.00 64.12 189 GLU A C 1
ATOM 1505 O O . GLU A 1 189 ? -24.445 -2.235 -8.371 1.00 64.12 189 GLU A O 1
ATOM 1510 N N . GLU A 1 190 ? -26.088 -2.663 -6.916 1.00 61.59 190 GLU A N 1
ATOM 1511 C CA . GLU A 1 190 ? -26.397 -1.252 -6.684 1.00 61.59 190 GLU A CA 1
ATOM 1512 C C . GLU A 1 190 ? -25.334 -0.626 -5.766 1.00 61.59 190 GLU A C 1
ATOM 1514 O O . GLU A 1 190 ? -24.842 -1.265 -4.834 1.00 61.59 190 GLU A O 1
ATOM 1519 N N . LEU A 1 191 ? -24.976 0.642 -6.000 1.00 59.91 191 LEU A N 1
ATOM 1520 C CA . LEU A 1 191 ? -24.027 1.360 -5.144 1.00 59.91 191 LEU A CA 1
ATOM 1521 C C . LEU A 1 191 ? -24.636 1.558 -3.741 1.00 59.91 191 LEU A C 1
ATOM 1523 O O . LEU A 1 191 ? -25.408 2.494 -3.511 1.00 59.91 191 LEU A O 1
ATOM 1527 N N . THR A 1 192 ? -24.281 0.682 -2.801 1.00 59.00 192 THR A N 1
ATOM 1528 C CA . THR A 1 192 ? -24.709 0.764 -1.399 1.00 59.00 192 THR A CA 1
ATOM 1529 C C . THR A 1 192 ? -23.571 1.197 -0.485 1.00 59.00 192 THR A C 1
ATOM 1531 O O . THR A 1 192 ? -22.431 0.765 -0.651 1.00 59.00 192 THR A O 1
ATOM 1534 N N . TYR A 1 193 ? -23.886 2.006 0.523 1.00 61.72 193 TYR A N 1
ATOM 1535 C CA . TYR A 1 193 ? -22.966 2.351 1.609 1.00 61.72 193 TYR A CA 1
ATOM 1536 C C . TYR A 1 193 ? -23.633 2.133 2.971 1.00 61.72 193 TYR A C 1
ATOM 1538 O O . TYR A 1 193 ? -24.861 2.190 3.091 1.00 61.72 193 TYR A O 1
ATOM 1546 N N . LEU A 1 194 ? -22.817 1.855 3.993 1.00 60.91 194 LEU A N 1
ATOM 1547 C CA . LEU A 1 194 ? -23.282 1.614 5.358 1.00 60.91 194 LEU A CA 1
ATOM 1548 C C . LEU A 1 194 ? -23.591 2.950 6.039 1.00 60.91 194 LEU A C 1
ATOM 1550 O O . LEU A 1 194 ? -22.706 3.796 6.149 1.00 60.91 194 LEU A O 1
ATOM 1554 N N . VAL A 1 195 ? -24.828 3.121 6.507 1.00 62.25 195 VAL A N 1
ATOM 1555 C CA . VAL A 1 195 ? -25.278 4.316 7.240 1.00 62.25 195 VAL A CA 1
ATOM 1556 C C . VAL A 1 195 ? -25.367 4.048 8.737 1.00 62.25 195 VAL A C 1
ATOM 1558 O O . VAL A 1 195 ? -25.863 2.997 9.156 1.00 62.25 195 VAL A O 1
ATOM 1561 N N . TRP A 1 196 ? -24.928 5.025 9.538 1.00 59.84 196 TRP A N 1
ATOM 1562 C CA . TRP A 1 196 ? -25.164 5.038 10.981 1.00 59.84 196 TRP A CA 1
ATOM 1563 C C . TRP A 1 196 ? -26.611 5.452 11.280 1.00 59.84 196 TRP A C 1
ATOM 1565 O O . TRP A 1 196 ? -26.977 6.617 11.121 1.00 59.84 196 TRP A O 1
ATOM 1575 N N . ASP A 1 197 ? -27.430 4.493 11.718 1.00 59.78 197 ASP A N 1
ATOM 1576 C CA . ASP A 1 197 ? -28.812 4.722 12.150 1.00 59.78 197 ASP A CA 1
ATOM 1577 C C . ASP A 1 197 ? -28.954 4.450 13.661 1.00 59.78 197 ASP A C 1
ATOM 1579 O O . ASP A 1 197 ? -28.805 3.301 14.087 1.00 59.78 197 ASP A O 1
ATOM 1583 N N . PRO A 1 198 ? -29.278 5.471 14.477 1.00 54.62 198 PRO A N 1
ATOM 1584 C CA . PRO A 1 198 ? -29.490 5.314 15.915 1.00 54.62 198 PRO A CA 1
ATOM 1585 C C . PRO A 1 198 ? -30.644 4.371 16.289 1.00 54.62 198 PRO A C 1
ATOM 1587 O O . PRO A 1 198 ? -30.679 3.892 17.416 1.00 54.62 198 PRO A O 1
ATOM 1590 N N . ASN A 1 199 ? -31.594 4.110 15.379 1.00 51.97 199 ASN A N 1
ATOM 1591 C CA . ASN A 1 199 ? -32.861 3.438 15.695 1.00 51.97 199 ASN A CA 1
ATOM 1592 C C . ASN A 1 199 ? -32.943 1.963 15.244 1.00 51.97 199 ASN A C 1
ATOM 1594 O O . ASN A 1 199 ? -33.974 1.318 15.451 1.00 51.97 199 ASN A O 1
ATOM 1598 N N . SER A 1 200 ? -31.916 1.398 14.599 1.00 47.34 200 SER A N 1
ATOM 1599 C CA . SER A 1 200 ? -31.963 0.008 14.111 1.00 47.34 200 SER A CA 1
ATOM 1600 C C . SER A 1 200 ? -31.576 -1.002 15.203 1.00 47.34 200 SER A C 1
ATOM 1602 O O . SER A 1 200 ? -30.418 -1.078 15.606 1.00 47.34 200 SER A O 1
ATOM 1604 N N . VAL A 1 201 ? -32.547 -1.809 15.650 1.00 43.25 201 VAL A N 1
ATOM 1605 C CA . VAL A 1 201 ? -32.442 -2.753 16.789 1.00 43.25 201 VAL A CA 1
ATOM 1606 C C . VAL A 1 201 ? -31.713 -4.070 16.448 1.00 43.25 201 VAL A C 1
ATOM 1608 O O . VAL A 1 201 ? -31.327 -4.817 17.342 1.00 43.25 201 VAL A O 1
ATOM 1611 N N . SER A 1 202 ? -31.433 -4.364 15.176 1.00 36.41 202 SER A N 1
ATOM 1612 C CA . SER A 1 202 ? -30.666 -5.556 14.784 1.00 36.41 202 SER A CA 1
ATOM 1613 C C . SER A 1 202 ? -29.858 -5.305 13.514 1.00 36.41 202 SER A C 1
ATOM 1615 O O . SER A 1 202 ? -30.432 -4.978 12.476 1.00 36.41 202 SER A O 1
ATOM 1617 N N . THR A 1 203 ? -28.542 -5.535 13.595 1.00 32.81 203 THR A N 1
ATOM 1618 C CA . THR A 1 203 ? -27.500 -5.277 12.574 1.00 32.81 203 THR A CA 1
ATOM 1619 C C . THR A 1 203 ? -27.211 -3.785 12.344 1.00 32.81 203 THR A C 1
ATOM 1621 O O . THR A 1 203 ? -27.982 -3.068 11.720 1.00 32.81 203 THR A O 1
ATOM 1624 N N . LYS A 1 204 ? -26.080 -3.315 12.898 1.00 42.72 204 LYS A N 1
ATOM 1625 C CA . LYS A 1 204 ? -25.640 -1.905 12.986 1.00 42.72 204 LYS A CA 1
ATOM 1626 C C . LYS A 1 204 ? -25.157 -1.313 11.648 1.00 42.72 204 LYS A C 1
ATOM 1628 O O . LYS A 1 204 ? -24.020 -0.862 11.539 1.00 42.72 204 LYS A O 1
ATOM 1633 N N . SER A 1 205 ? -25.987 -1.366 10.616 1.00 40.31 205 SER A N 1
ATOM 1634 C CA . SER A 1 205 ? -25.830 -0.597 9.376 1.00 40.31 205 SER A CA 1
ATOM 1635 C C . SER A 1 205 ? -27.022 -0.852 8.461 1.00 40.31 205 SER A C 1
ATOM 1637 O O . SER A 1 205 ? -27.392 -1.997 8.206 1.00 40.31 205 SER A O 1
ATOM 1639 N N . ARG A 1 206 ? -27.633 0.223 7.956 1.00 38.47 206 ARG A N 1
ATOM 1640 C CA . ARG A 1 206 ? -28.629 0.137 6.883 1.00 38.47 206 ARG A CA 1
ATOM 1641 C C . ARG A 1 206 ? -27.918 0.411 5.557 1.00 38.47 206 ARG A C 1
ATOM 1643 O O . ARG A 1 206 ? -27.144 1.365 5.478 1.00 38.47 206 ARG A O 1
ATOM 1650 N N . ASN A 1 207 ? -28.173 -0.402 4.534 1.00 41.19 207 ASN A N 1
ATOM 1651 C CA . ASN A 1 207 ? -27.696 -0.116 3.181 1.00 41.19 207 ASN A CA 1
ATOM 1652 C C . ASN A 1 207 ? -28.508 1.059 2.629 1.00 41.19 207 ASN A C 1
ATOM 1654 O O . ASN A 1 207 ? -29.722 0.941 2.458 1.00 41.19 207 ASN A O 1
ATOM 1658 N N . ALA A 1 208 ? -27.853 2.190 2.373 1.00 45.47 208 ALA A N 1
ATOM 1659 C CA . ALA A 1 208 ? -28.463 3.305 1.660 1.00 45.47 208 ALA A CA 1
ATOM 1660 C C . ALA A 1 208 ? -27.998 3.307 0.202 1.00 45.47 208 ALA A C 1
ATOM 1662 O O . ALA A 1 208 ? -26.815 3.116 -0.083 1.00 45.47 208 ALA A O 1
ATOM 1663 N N . MET A 1 209 ? -28.940 3.531 -0.713 1.00 43.09 209 MET A N 1
ATOM 1664 C CA . MET A 1 209 ? -28.661 3.705 -2.135 1.00 43.09 209 MET A CA 1
ATOM 1665 C C . MET A 1 209 ? -27.945 5.047 -2.329 1.00 43.09 209 MET A C 1
ATOM 1667 O O . MET A 1 209 ? -28.399 6.079 -1.821 1.00 43.09 209 MET A O 1
ATOM 1671 N N . ALA A 1 210 ? -26.814 5.052 -3.035 1.00 44.72 210 ALA A N 1
ATOM 1672 C CA . ALA A 1 210 ? -26.213 6.301 -3.484 1.00 44.72 210 ALA A CA 1
ATOM 1673 C C . ALA A 1 210 ? -27.239 7.037 -4.356 1.00 44.72 210 ALA A C 1
ATOM 1675 O O . ALA A 1 210 ? -27.750 6.475 -5.324 1.00 44.72 210 ALA A O 1
ATOM 1676 N N . VAL A 1 211 ? -27.585 8.272 -3.979 1.00 36.22 211 VAL A N 1
ATOM 1677 C CA . VAL A 1 211 ? -28.543 9.099 -4.721 1.00 36.22 211 VAL A CA 1
ATOM 1678 C C . VAL A 1 211 ? -28.113 9.133 -6.185 1.00 36.22 211 VAL A C 1
ATOM 1680 O O . VAL A 1 211 ? -26.993 9.539 -6.495 1.00 36.22 211 VAL A O 1
ATOM 1683 N N . GLY A 1 212 ? -29.010 8.678 -7.063 1.00 30.59 212 GLY A N 1
ATOM 1684 C CA . GLY A 1 212 ? -28.835 8.664 -8.507 1.00 30.59 212 GLY A CA 1
ATOM 1685 C C . GLY A 1 212 ? -28.712 10.075 -9.066 1.00 30.59 212 GLY A C 1
ATOM 1686 O O . GLY A 1 212 ? -29.670 10.634 -9.587 1.00 30.59 212 GLY A O 1
ATOM 1687 N N . HIS A 1 213 ? -27.516 10.644 -8.987 1.00 23.89 213 HIS A N 1
ATOM 1688 C CA . HIS A 1 213 ? -27.049 11.580 -9.992 1.00 23.89 213 HIS A CA 1
ATOM 1689 C C . HIS A 1 213 ? -26.181 10.802 -10.972 1.00 23.89 213 HIS A C 1
ATOM 1691 O O . HIS A 1 213 ? -25.422 9.926 -10.547 1.00 23.89 213 HIS A O 1
ATOM 1697 N N . PRO A 1 214 ? -26.365 11.041 -12.283 1.00 23.80 214 PRO A N 1
ATOM 1698 C CA . PRO A 1 214 ? -25.820 10.184 -13.317 1.00 23.80 214 PRO A CA 1
ATOM 1699 C C . PRO A 1 214 ? -24.326 10.081 -13.090 1.00 23.80 214 PRO A C 1
ATOM 1701 O O . PRO A 1 214 ? -23.678 11.097 -12.822 1.00 23.80 214 PRO A O 1
ATOM 1704 N N . LEU A 1 215 ? -23.821 8.846 -13.172 1.00 23.23 215 LEU A N 1
ATOM 1705 C CA . LEU A 1 215 ? -22.403 8.569 -13.284 1.00 23.23 215 LEU A CA 1
ATOM 1706 C C . LEU A 1 215 ? -21.753 9.732 -14.035 1.00 23.23 215 LEU A C 1
ATOM 1708 O O . LEU A 1 215 ? -22.070 9.973 -15.204 1.00 23.23 215 LEU A O 1
ATOM 1712 N N . VAL A 1 216 ? -20.808 10.413 -13.391 1.00 23.09 216 VAL A N 1
ATOM 1713 C CA . VAL A 1 216 ? -19.739 11.069 -14.135 1.00 23.09 216 VAL A CA 1
ATOM 1714 C C . VAL A 1 216 ? -18.895 9.925 -14.699 1.00 23.09 216 VAL A C 1
ATOM 1716 O O . VAL A 1 216 ? -17.795 9.626 -14.249 1.00 23.09 216 VAL A O 1
ATOM 1719 N N . VAL A 1 217 ? -19.480 9.219 -15.671 1.00 22.45 217 VAL A N 1
ATOM 1720 C CA . VAL A 1 217 ? -18.755 8.585 -16.752 1.00 22.45 217 VAL A CA 1
ATOM 1721 C C . VAL A 1 217 ? -17.925 9.731 -17.292 1.00 22.45 217 VAL A C 1
ATOM 1723 O O . VAL A 1 217 ? -18.489 10.736 -17.726 1.00 22.45 217 VAL A O 1
ATOM 1726 N N . PHE A 1 218 ? -16.600 9.634 -17.202 1.00 20.80 218 PHE A N 1
ATOM 1727 C CA . PHE A 1 218 ? -15.756 10.457 -18.054 1.00 20.80 218 PHE A CA 1
ATOM 1728 C C . PHE A 1 218 ? -16.334 10.318 -19.459 1.00 20.80 218 PHE A C 1
ATOM 1730 O O . PHE A 1 218 ? -16.320 9.196 -19.974 1.00 20.80 218 PHE A O 1
ATOM 1737 N N . PRO A 1 219 ? -16.903 11.378 -20.062 1.00 20.19 219 PRO A N 1
ATOM 1738 C CA . PRO A 1 219 ? -17.381 11.254 -21.415 1.00 20.19 219 PRO A CA 1
ATOM 1739 C C . PRO A 1 219 ? -16.145 10.879 -22.223 1.00 20.19 219 PRO A C 1
ATOM 1741 O O . PRO A 1 219 ? -15.191 11.655 -22.315 1.00 20.19 219 PRO A O 1
ATOM 1744 N N . CYS A 1 220 ? -16.139 9.664 -22.778 1.00 21.62 220 CYS A N 1
ATOM 1745 C CA . CYS A 1 220 ? -15.420 9.437 -24.013 1.00 21.62 220 CYS A CA 1
ATOM 1746 C C . CYS A 1 220 ? -15.961 10.513 -24.944 1.00 21.62 220 CYS A C 1
ATOM 1748 O O . CYS A 1 220 ? -17.100 10.436 -25.398 1.00 21.62 220 CYS A O 1
ATOM 1750 N N . SER A 1 221 ? -15.190 11.586 -25.110 1.00 21.55 221 SER A N 1
ATOM 1751 C CA . SER A 1 221 ? -15.464 12.570 -26.132 1.00 21.55 221 SER A CA 1
ATOM 1752 C C . SER A 1 221 ? -15.368 11.806 -27.438 1.00 21.55 221 SER A C 1
ATOM 1754 O O . SER A 1 221 ? -14.284 11.473 -27.913 1.00 21.55 221 SER A O 1
ATOM 1756 N N . GLU A 1 222 ? -16.535 11.472 -27.966 1.00 23.62 222 GLU A N 1
ATOM 1757 C CA . GLU A 1 222 ? -16.752 10.985 -29.310 1.00 23.62 222 GLU A CA 1
ATOM 1758 C C . GLU A 1 222 ? -16.424 12.144 -30.260 1.00 23.62 222 GLU A C 1
ATOM 1760 O O . GLU A 1 222 ? -17.286 12.820 -30.812 1.00 23.62 222 GLU A O 1
ATOM 1765 N N . LYS A 1 223 ? -15.132 12.452 -30.395 1.00 21.70 223 LYS A N 1
ATOM 1766 C CA . LYS A 1 223 ? -14.619 13.171 -31.554 1.00 21.70 223 LYS A CA 1
ATOM 1767 C C . LYS A 1 223 ? -14.227 12.118 -32.572 1.00 21.70 223 LYS A C 1
ATOM 1769 O O . LYS A 1 223 ? -13.172 11.502 -32.468 1.00 21.70 223 LYS A O 1
ATOM 1774 N N . SER A 1 224 ? -15.148 11.913 -33.510 1.00 22.22 224 SER A N 1
ATOM 1775 C CA . SER A 1 224 ? -14.950 11.392 -34.864 1.00 22.22 224 SER A CA 1
ATOM 1776 C C . SER A 1 224 ? -13.485 11.122 -35.227 1.00 22.22 224 SER A C 1
ATOM 1778 O O . SER A 1 224 ? -12.755 12.023 -35.646 1.00 22.22 224 SER A O 1
ATOM 1780 N N . LEU A 1 225 ? -13.088 9.859 -35.080 1.00 22.75 225 LEU A N 1
ATOM 1781 C CA . LEU A 1 225 ? -11.882 9.301 -35.675 1.00 22.75 225 LEU A CA 1
ATOM 1782 C C . LEU A 1 225 ? -12.011 9.417 -37.209 1.00 22.75 225 LEU A C 1
ATOM 1784 O O . LEU A 1 225 ? -13.032 8.981 -37.753 1.00 22.75 225 LEU A O 1
ATOM 1788 N N . PRO A 1 226 ? -11.027 9.974 -37.936 1.00 22.34 226 PRO A N 1
ATOM 1789 C CA . PRO A 1 226 ? -11.016 9.890 -39.387 1.00 22.34 226 PRO A CA 1
ATOM 1790 C C . PRO A 1 226 ? -10.884 8.421 -39.794 1.00 22.34 226 PRO A C 1
ATOM 1792 O O . PRO A 1 226 ? -10.056 7.679 -39.266 1.00 22.34 226 PRO A O 1
ATOM 1795 N N . SER A 1 227 ? -11.726 8.010 -40.735 1.00 22.50 227 SER A N 1
ATOM 1796 C CA . SER A 1 227 ? -11.780 6.683 -41.344 1.00 22.50 227 SER A CA 1
ATOM 1797 C C . SER A 1 227 ? -10.394 6.133 -41.712 1.00 22.50 227 SER A C 1
ATOM 1799 O O . SER A 1 227 ? -9.785 6.564 -42.693 1.00 22.50 227 SER A O 1
ATOM 1801 N N . LEU A 1 228 ? -9.929 5.133 -40.961 1.00 23.84 228 LEU A N 1
ATOM 1802 C CA . LEU A 1 228 ? -8.876 4.212 -41.388 1.00 23.84 228 LEU A CA 1
ATOM 1803 C C . LEU A 1 228 ? -9.493 3.110 -42.272 1.00 23.84 228 LEU A C 1
ATOM 1805 O O . LEU A 1 228 ? -10.612 2.664 -42.004 1.00 23.84 228 LEU A O 1
ATOM 1809 N N . PRO A 1 229 ? -8.802 2.669 -43.338 1.00 23.80 229 PRO A N 1
ATOM 1810 C CA . PRO A 1 229 ? -9.353 1.729 -44.307 1.00 23.80 229 PRO A CA 1
ATOM 1811 C C . PRO A 1 229 ? -9.467 0.307 -43.727 1.00 23.80 229 PRO A C 1
ATOM 1813 O O . PRO A 1 229 ? -8.670 -0.083 -42.869 1.00 23.80 229 PRO A O 1
ATOM 1816 N N . PRO A 1 230 ? -10.424 -0.503 -44.213 1.00 25.38 230 PRO A N 1
ATOM 1817 C CA . PRO A 1 230 ? -10.701 -1.819 -43.666 1.00 25.38 230 PRO A CA 1
ATOM 1818 C C . PRO A 1 230 ? -9.727 -2.843 -44.251 1.00 25.38 230 PRO A C 1
ATOM 1820 O O . PRO A 1 230 ? -9.695 -3.053 -45.459 1.00 25.38 230 PRO A O 1
ATOM 1823 N N . TYR A 1 231 ? -8.971 -3.534 -43.402 1.00 25.22 231 TYR A N 1
ATOM 1824 C CA . TYR A 1 231 ? -8.375 -4.820 -43.768 1.00 25.22 231 TYR A CA 1
ATOM 1825 C C . TYR A 1 231 ? -8.520 -5.808 -42.613 1.00 25.22 231 TYR A C 1
ATOM 1827 O O . TYR A 1 231 ? -7.600 -6.065 -41.840 1.00 25.22 231 TYR A O 1
ATOM 1835 N N . THR A 1 232 ? -9.714 -6.388 -42.523 1.00 23.53 232 THR A N 1
ATOM 1836 C CA . THR A 1 232 ? -9.925 -7.722 -41.962 1.00 23.53 232 THR A CA 1
ATOM 1837 C C . THR A 1 232 ? -9.280 -8.764 -42.886 1.00 23.53 232 THR A C 1
ATOM 1839 O O . THR A 1 232 ? -9.416 -8.678 -44.111 1.00 23.53 232 THR A O 1
ATOM 1842 N N . PRO A 1 233 ? -8.594 -9.791 -42.357 1.00 28.31 233 PRO A N 1
ATOM 1843 C CA . PRO A 1 233 ? -8.209 -10.933 -43.164 1.00 28.31 233 PRO A CA 1
ATOM 1844 C C . PRO A 1 233 ? -9.452 -11.806 -43.350 1.00 28.31 233 PRO A C 1
ATOM 1846 O O . PRO A 1 233 ? -9.848 -12.555 -42.460 1.00 28.31 233 PRO A O 1
ATOM 1849 N N . HIS A 1 234 ? -10.088 -11.700 -44.515 1.00 25.41 234 HIS A N 1
ATOM 1850 C CA . HIS A 1 234 ? -11.065 -12.690 -44.941 1.00 25.41 234 HIS A CA 1
ATOM 1851 C C . HIS A 1 234 ? -10.415 -14.077 -44.971 1.00 25.41 234 HIS A C 1
ATOM 1853 O O . HIS A 1 234 ? -9.389 -14.300 -45.620 1.00 25.41 234 HIS A O 1
ATOM 1859 N N . LEU A 1 235 ? -11.068 -15.011 -44.282 1.00 26.69 235 LEU A N 1
ATOM 1860 C CA . LEU A 1 235 ? -10.937 -16.446 -44.461 1.00 26.69 235 LEU A CA 1
ATOM 1861 C C . LEU A 1 235 ? -11.310 -16.765 -45.921 1.00 26.69 235 LEU A C 1
ATOM 1863 O O . LEU A 1 235 ? -12.480 -16.916 -46.267 1.00 26.69 235 LEU A O 1
ATOM 1867 N N . ALA A 1 236 ? -10.322 -16.775 -46.813 1.00 25.64 236 ALA A N 1
ATOM 1868 C CA . ALA A 1 236 ? -10.531 -17.139 -48.205 1.00 25.64 236 ALA A CA 1
ATOM 1869 C C . ALA A 1 236 ? -10.642 -18.665 -48.308 1.00 25.64 236 ALA A C 1
ATOM 1871 O O . ALA A 1 236 ? -9.640 -19.375 -48.385 1.00 25.64 236 ALA A O 1
ATOM 1872 N N . VAL A 1 237 ? -11.881 -19.159 -48.319 1.00 25.98 237 VAL A N 1
ATOM 1873 C CA . VAL A 1 237 ? -12.231 -20.453 -48.910 1.00 25.98 237 VAL A CA 1
ATOM 1874 C C . VAL A 1 237 ? -11.886 -20.363 -50.397 1.00 25.98 237 VAL A C 1
ATOM 1876 O O . VAL A 1 237 ? -12.596 -19.734 -51.178 1.00 25.98 237 VAL A O 1
ATOM 1879 N N . VAL A 1 238 ? -10.753 -20.939 -50.791 1.00 27.34 238 VAL A N 1
ATOM 1880 C CA . VAL A 1 238 ? -10.396 -21.088 -52.203 1.00 27.34 238 VAL A CA 1
ATOM 1881 C C . VAL A 1 238 ? -11.114 -22.327 -52.722 1.00 27.34 238 VAL A C 1
ATOM 1883 O O . VAL A 1 238 ? -10.708 -23.452 -52.435 1.00 27.34 238 VAL A O 1
ATOM 1886 N N . MET A 1 239 ? -12.186 -22.120 -53.492 1.00 24.89 239 MET A N 1
ATOM 1887 C CA . MET A 1 239 ? -12.663 -23.142 -54.420 1.00 24.89 239 MET A CA 1
ATOM 1888 C C . MET A 1 239 ? -11.534 -23.465 -55.402 1.00 24.89 239 MET A C 1
ATOM 1890 O O . MET A 1 239 ? -11.044 -22.589 -56.118 1.00 24.89 239 MET A O 1
ATOM 1894 N N . LEU A 1 240 ? -11.128 -24.732 -55.433 1.00 29.06 240 LEU A N 1
ATOM 1895 C CA . LEU A 1 240 ? -10.260 -25.278 -56.466 1.00 29.06 240 LEU A CA 1
ATOM 1896 C C . LEU A 1 240 ? -11.058 -25.366 -57.771 1.00 29.06 240 LEU A C 1
ATOM 1898 O O . LEU A 1 240 ? -11.802 -26.319 -57.975 1.00 29.06 240 LEU A O 1
ATOM 1902 N N . ASN A 1 241 ? -10.881 -24.387 -58.659 1.00 29.98 241 ASN A N 1
ATOM 1903 C CA . ASN A 1 241 ? -11.166 -24.571 -60.079 1.00 29.98 241 ASN A CA 1
ATOM 1904 C C . ASN A 1 241 ? -9.861 -24.878 -60.817 1.00 29.98 241 ASN A C 1
ATOM 1906 O O . ASN A 1 241 ? -8.833 -24.241 -60.587 1.00 29.98 241 ASN A O 1
ATOM 1910 N N . GLY A 1 242 ? -9.926 -25.914 -61.654 1.00 37.53 242 GLY A N 1
ATOM 1911 C CA . GLY A 1 242 ? -8.799 -26.597 -62.279 1.00 37.53 242 GLY A CA 1
ATOM 1912 C C . GLY A 1 242 ? -7.785 -25.675 -62.954 1.00 37.53 242 GLY A C 1
ATOM 1913 O O . GLY A 1 242 ? -8.095 -24.947 -63.891 1.00 37.53 242 GLY A O 1
ATOM 1914 N N . GLY A 1 243 ? -6.542 -25.777 -62.495 1.00 35.66 243 GLY A N 1
ATOM 1915 C CA . GLY A 1 243 ? -5.360 -25.197 -63.117 1.00 35.66 243 GLY A CA 1
ATOM 1916 C C . GLY A 1 243 ? -4.122 -25.658 -62.353 1.00 35.66 243 GLY A C 1
ATOM 1917 O O . GLY A 1 243 ? -4.091 -25.567 -61.128 1.00 35.66 243 GLY A O 1
ATOM 1918 N N . ASN A 1 244 ? -3.132 -26.205 -63.063 1.00 39.34 244 ASN A N 1
ATOM 1919 C CA . ASN A 1 244 ? -1.907 -26.790 -62.507 1.00 39.34 244 ASN A CA 1
ATOM 1920 C C . ASN A 1 244 ? -1.254 -25.867 -61.458 1.00 39.34 244 ASN A C 1
ATOM 1922 O O . ASN A 1 244 ? -0.690 -24.823 -61.788 1.00 39.34 244 ASN A O 1
ATOM 1926 N N . CYS A 1 245 ? -1.333 -26.257 -60.184 1.00 35.28 245 CYS A N 1
ATOM 1927 C CA . CYS A 1 245 ? -0.779 -25.497 -59.070 1.00 35.28 245 CYS A CA 1
ATOM 1928 C C . CYS A 1 245 ? 0.703 -25.861 -58.901 1.00 35.28 245 CYS A C 1
ATOM 1930 O O . CYS A 1 245 ? 1.041 -26.911 -58.357 1.00 35.28 245 CYS A O 1
ATOM 1932 N N . ASP A 1 246 ? 1.604 -25.005 -59.387 1.00 46.94 246 ASP A N 1
ATOM 1933 C CA . ASP A 1 246 ? 3.044 -25.202 -59.216 1.00 46.94 246 ASP A CA 1
ATOM 1934 C C . ASP A 1 246 ? 3.454 -24.935 -57.752 1.00 46.94 246 ASP A C 1
ATOM 1936 O O . ASP A 1 246 ? 3.567 -23.793 -57.287 1.00 46.94 246 ASP A O 1
ATOM 1940 N N . LEU A 1 247 ? 3.687 -26.024 -57.014 1.00 45.97 247 LEU A N 1
ATOM 1941 C CA . LEU A 1 247 ? 4.041 -26.060 -55.590 1.00 45.97 247 LEU A CA 1
ATOM 1942 C C . LEU A 1 247 ? 5.278 -25.199 -55.251 1.00 45.97 247 LEU A C 1
ATOM 1944 O O . LEU A 1 247 ? 5.431 -24.715 -54.125 1.00 45.97 247 LEU A O 1
ATOM 1948 N N . ARG A 1 248 ? 6.169 -24.956 -56.225 1.00 45.41 248 ARG A N 1
ATOM 1949 C CA . ARG A 1 248 ? 7.372 -24.125 -56.035 1.00 45.41 248 ARG A CA 1
ATOM 1950 C C . ARG A 1 248 ? 7.045 -22.632 -55.942 1.00 45.41 248 ARG A C 1
ATOM 1952 O O . ARG A 1 248 ? 7.744 -21.895 -55.240 1.00 45.41 248 ARG A O 1
ATOM 1959 N N . LEU A 1 249 ? 5.987 -22.177 -56.612 1.00 49.09 249 LEU A N 1
ATOM 1960 C CA . LEU A 1 249 ? 5.534 -20.781 -56.605 1.00 49.09 249 LEU A CA 1
ATOM 1961 C C . LEU A 1 249 ? 4.792 -20.423 -55.309 1.00 49.09 249 LEU A C 1
ATOM 1963 O O . LEU A 1 249 ? 5.008 -19.334 -54.767 1.00 49.09 249 LEU A O 1
ATOM 1967 N N . LEU A 1 250 ? 4.003 -21.355 -54.765 1.00 45.09 250 LEU A N 1
ATOM 1968 C CA . LEU A 1 250 ? 3.351 -21.230 -53.453 1.00 45.09 250 LEU A CA 1
ATOM 1969 C C . LEU A 1 250 ? 4.375 -21.140 -52.313 1.00 45.09 250 LEU A C 1
ATOM 1971 O O . LEU A 1 250 ? 4.336 -20.186 -51.534 1.00 45.09 250 LEU A O 1
ATOM 1975 N N . ASN A 1 251 ? 5.381 -22.022 -52.299 1.00 47.19 251 ASN A N 1
ATOM 1976 C CA . ASN A 1 251 ? 6.472 -21.966 -51.319 1.00 47.19 251 ASN A CA 1
ATOM 1977 C C . ASN A 1 251 ? 7.280 -20.658 -51.398 1.00 47.19 251 ASN A C 1
ATOM 1979 O O . ASN A 1 251 ? 7.678 -20.105 -50.373 1.00 47.19 251 ASN A O 1
ATOM 1983 N N . ARG A 1 252 ? 7.495 -20.099 -52.600 1.00 50.69 252 ARG A N 1
ATOM 1984 C CA . ARG A 1 252 ? 8.157 -18.790 -52.763 1.00 50.69 252 ARG A CA 1
ATOM 1985 C C . ARG A 1 252 ? 7.295 -17.628 -52.258 1.00 50.69 252 ARG A C 1
ATOM 1987 O O . ARG A 1 252 ? 7.846 -16.706 -51.655 1.00 50.69 252 ARG A O 1
ATOM 1994 N N . LYS A 1 253 ? 5.972 -17.659 -52.469 1.00 49.75 253 LYS A N 1
ATOM 1995 C CA . LYS A 1 253 ? 5.039 -16.638 -51.955 1.00 49.75 253 LYS A CA 1
ATOM 1996 C C . LYS A 1 253 ? 4.918 -16.686 -50.431 1.00 49.75 253 LYS A C 1
ATOM 1998 O O . LYS A 1 253 ? 4.996 -15.633 -49.802 1.00 49.75 253 LYS A O 1
ATOM 2003 N N . GLU A 1 254 ? 4.820 -17.869 -49.828 1.00 52.03 254 GLU A N 1
ATOM 2004 C CA . GLU A 1 254 ? 4.842 -18.008 -48.366 1.00 52.03 254 GLU A CA 1
ATOM 2005 C C . GLU A 1 254 ? 6.169 -17.560 -47.761 1.00 52.03 254 GLU A C 1
ATOM 2007 O O . GLU A 1 254 ? 6.177 -16.823 -46.777 1.00 52.03 254 GLU A O 1
ATOM 2012 N N . ARG A 1 255 ? 7.303 -17.929 -48.369 1.00 49.62 255 ARG A N 1
ATOM 2013 C CA . ARG A 1 255 ? 8.622 -17.500 -47.887 1.00 49.62 255 ARG A CA 1
ATOM 2014 C C . ARG A 1 255 ? 8.772 -15.980 -47.953 1.00 49.62 255 ARG A C 1
ATOM 2016 O O . ARG A 1 255 ? 9.284 -15.391 -47.010 1.00 49.62 255 ARG A O 1
ATOM 2023 N N . ARG A 1 256 ? 8.266 -15.327 -49.009 1.00 49.38 256 ARG A N 1
ATOM 2024 C CA . ARG A 1 256 ? 8.229 -13.855 -49.113 1.00 49.38 256 ARG A CA 1
ATOM 2025 C C . ARG A 1 256 ? 7.295 -13.215 -48.087 1.00 49.38 256 ARG A C 1
ATOM 2027 O O . ARG A 1 256 ? 7.679 -12.201 -47.524 1.00 49.38 256 ARG A O 1
ATOM 2034 N N . ARG A 1 257 ? 6.132 -13.809 -47.791 1.00 49.91 257 ARG A N 1
ATOM 2035 C CA . ARG A 1 257 ? 5.237 -13.342 -46.713 1.00 49.91 257 ARG A CA 1
ATOM 2036 C C . ARG A 1 257 ? 5.883 -13.478 -45.334 1.00 49.91 257 ARG A C 1
ATOM 2038 O O . ARG A 1 257 ? 5.851 -12.519 -44.579 1.00 49.91 257 ARG A O 1
ATOM 2045 N N . ARG A 1 258 ? 6.560 -14.597 -45.044 1.00 50.03 258 ARG A N 1
ATOM 2046 C CA . ARG A 1 258 ? 7.320 -14.789 -43.794 1.00 50.03 258 ARG A CA 1
ATOM 2047 C C . ARG A 1 258 ? 8.511 -13.832 -43.689 1.00 50.03 258 ARG A C 1
ATOM 2049 O O . ARG A 1 258 ? 8.777 -13.324 -42.610 1.00 50.03 258 ARG A O 1
ATOM 2056 N N . ILE A 1 259 ? 9.214 -13.552 -44.791 1.00 53.94 259 ILE A N 1
ATOM 2057 C CA . ILE A 1 259 ? 10.314 -12.570 -44.825 1.00 53.94 259 ILE A CA 1
ATOM 2058 C C . ILE A 1 259 ? 9.783 -11.137 -44.674 1.00 53.94 259 ILE A C 1
ATOM 2060 O O . ILE A 1 259 ? 10.395 -10.352 -43.962 1.00 53.94 259 ILE A O 1
ATOM 2064 N N . ALA A 1 260 ? 8.654 -10.792 -45.297 1.00 51.09 260 ALA A N 1
ATOM 2065 C CA . ALA A 1 260 ? 8.016 -9.483 -45.153 1.00 51.09 260 ALA A CA 1
ATOM 2066 C C . ALA A 1 260 ? 7.464 -9.275 -43.735 1.00 51.09 260 ALA A C 1
ATOM 2068 O O . ALA A 1 260 ? 7.723 -8.234 -43.145 1.00 51.09 260 ALA A O 1
ATOM 2069 N N . GLN A 1 261 ? 6.814 -10.287 -43.145 1.00 47.94 261 GLN A N 1
ATOM 2070 C CA . GLN A 1 261 ? 6.422 -10.278 -41.732 1.00 47.94 261 GLN A CA 1
ATOM 2071 C C . GLN A 1 261 ? 7.638 -10.144 -40.815 1.00 47.94 261 GLN A C 1
ATOM 2073 O O . GLN A 1 261 ? 7.613 -9.307 -39.925 1.00 47.94 261 GLN A O 1
ATOM 2078 N N . ARG A 1 262 ? 8.725 -10.893 -41.052 1.00 45.22 262 ARG A N 1
ATOM 2079 C CA . ARG A 1 262 ? 9.975 -10.746 -40.286 1.00 45.22 262 ARG A CA 1
ATOM 2080 C C . ARG A 1 262 ? 10.588 -9.356 -40.437 1.00 45.22 262 ARG A C 1
ATOM 2082 O O . ARG A 1 262 ? 11.021 -8.804 -39.439 1.00 45.22 262 ARG A O 1
ATOM 2089 N N . LYS A 1 263 ? 10.572 -8.767 -41.638 1.00 44.78 263 LYS A N 1
ATOM 2090 C CA . LYS A 1 263 ? 11.041 -7.393 -41.877 1.00 44.78 263 LYS A CA 1
ATOM 2091 C C . LYS A 1 263 ? 10.165 -6.347 -41.191 1.00 44.78 263 LYS A C 1
ATOM 2093 O O . LYS A 1 263 ? 10.700 -5.384 -40.669 1.00 44.78 263 LYS A O 1
ATOM 2098 N N . GLN A 1 264 ? 8.848 -6.529 -41.166 1.00 42.84 264 GLN A N 1
ATOM 2099 C CA . GLN A 1 264 ? 7.919 -5.605 -40.509 1.00 42.84 264 GLN A CA 1
ATOM 2100 C C . GLN A 1 264 ? 7.990 -5.716 -38.979 1.00 42.84 264 GLN A C 1
ATOM 2102 O O . GLN A 1 264 ? 7.962 -4.704 -38.288 1.00 42.84 264 GLN A O 1
ATOM 2107 N N . MET A 1 265 ? 8.185 -6.930 -38.460 1.00 39.56 265 MET A N 1
ATOM 2108 C CA . MET A 1 265 ? 8.463 -7.192 -37.046 1.00 39.56 265 MET A CA 1
ATOM 2109 C C . MET A 1 265 ? 9.849 -6.653 -36.641 1.00 39.56 265 MET A C 1
ATOM 2111 O O . MET A 1 265 ? 9.962 -6.064 -35.575 1.00 39.56 265 MET A O 1
ATOM 2115 N N . GLN A 1 266 ? 10.861 -6.741 -37.521 1.00 38.59 266 GLN A N 1
ATOM 2116 C CA . GLN A 1 266 ? 12.173 -6.089 -37.356 1.00 38.59 266 GLN A CA 1
ATOM 2117 C C . GLN A 1 266 ? 12.097 -4.558 -37.410 1.00 38.59 266 GLN A C 1
ATOM 2119 O O . GLN A 1 266 ? 12.843 -3.890 -36.706 1.00 38.59 266 GLN A O 1
ATOM 2124 N N . LEU A 1 267 ? 11.208 -3.982 -38.226 1.00 38.75 267 LEU A N 1
ATOM 2125 C CA . LEU A 1 267 ? 11.007 -2.530 -38.284 1.00 38.75 267 LEU A CA 1
ATOM 2126 C C . LEU A 1 267 ? 10.346 -2.007 -36.997 1.00 38.75 267 LEU A C 1
ATOM 2128 O O . LEU A 1 267 ? 10.683 -0.929 -36.516 1.00 38.75 267 LEU A O 1
ATOM 2132 N N . TYR A 1 268 ? 9.418 -2.785 -36.429 1.00 39.72 268 TYR A N 1
ATOM 2133 C CA . TYR A 1 268 ? 8.784 -2.484 -35.145 1.00 39.72 268 TYR A CA 1
ATOM 2134 C C . TYR A 1 268 ? 9.745 -2.700 -33.962 1.00 39.72 268 TYR A C 1
ATOM 2136 O O . TYR A 1 268 ? 9.788 -1.865 -33.061 1.00 39.72 268 TYR A O 1
ATOM 2144 N N . SER A 1 269 ? 10.555 -3.769 -33.984 1.00 37.53 269 SER A N 1
ATOM 2145 C CA . SER A 1 269 ? 11.570 -4.034 -32.954 1.00 37.53 269 SER A CA 1
ATOM 2146 C C . SER A 1 269 ? 12.722 -3.029 -32.997 1.00 37.53 269 SER A C 1
ATOM 2148 O O . SER A 1 269 ? 13.129 -2.557 -31.943 1.00 37.53 269 SER A O 1
ATOM 2150 N N . GLY A 1 270 ? 13.175 -2.612 -34.187 1.00 46.56 270 GLY A N 1
ATOM 2151 C CA . GLY A 1 270 ? 14.214 -1.587 -34.337 1.00 46.56 270 GLY A CA 1
ATOM 2152 C C . GLY A 1 270 ? 13.830 -0.266 -33.666 1.00 46.56 270 GLY A C 1
ATOM 2153 O O . GLY A 1 270 ? 14.632 0.329 -32.962 1.00 46.56 270 GLY A O 1
ATOM 2154 N N . ARG A 1 271 ? 12.548 0.121 -33.739 1.00 57.06 271 ARG A N 1
ATOM 2155 C CA . ARG A 1 271 ? 12.022 1.317 -33.060 1.00 57.06 271 ARG A CA 1
ATOM 2156 C C . ARG A 1 271 ? 11.956 1.181 -31.531 1.00 57.06 271 ARG A C 1
ATOM 2158 O O . ARG A 1 271 ? 11.804 2.183 -30.835 1.00 57.06 271 ARG A O 1
ATOM 2165 N N . LEU A 1 272 ? 11.968 -0.039 -30.990 1.00 64.38 272 LEU A N 1
ATOM 2166 C CA . LEU A 1 272 ? 12.024 -0.308 -29.547 1.00 64.38 272 LEU A CA 1
ATOM 2167 C C . LEU A 1 272 ? 13.474 -0.316 -29.047 1.00 64.38 272 LEU A C 1
ATOM 2169 O O . LEU A 1 272 ? 13.746 0.268 -28.002 1.00 64.38 272 LEU A O 1
ATOM 2173 N N . ASP A 1 273 ? 14.382 -0.916 -29.818 1.00 65.19 273 ASP A N 1
ATOM 2174 C CA . ASP A 1 273 ? 15.819 -0.961 -29.527 1.00 65.19 273 ASP A CA 1
ATOM 2175 C C . ASP A 1 273 ? 16.434 0.451 -29.498 1.00 65.19 273 ASP A C 1
ATOM 2177 O O . ASP A 1 273 ? 17.242 0.741 -28.625 1.00 65.19 273 ASP A O 1
ATOM 2181 N N . ASP A 1 274 ? 15.948 1.377 -30.333 1.00 62.84 274 ASP A N 1
ATOM 2182 C CA . ASP A 1 274 ? 16.362 2.792 -30.308 1.00 62.84 274 ASP A CA 1
ATOM 2183 C C . ASP A 1 274 ? 15.897 3.564 -29.049 1.00 62.84 274 ASP A C 1
ATOM 2185 O O . ASP A 1 274 ? 16.440 4.617 -28.712 1.00 62.84 274 ASP A O 1
ATOM 2189 N N . ARG A 1 275 ? 14.850 3.092 -28.353 1.00 64.75 275 ARG A N 1
ATOM 2190 C CA . ARG A 1 275 ? 14.244 3.786 -27.192 1.00 64.75 275 ARG A CA 1
ATOM 2191 C C . ARG A 1 275 ? 14.777 3.301 -25.846 1.00 64.75 275 ARG A C 1
ATOM 2193 O O . ARG A 1 275 ? 14.534 3.952 -24.819 1.00 64.75 275 ARG A O 1
ATOM 2200 N N . ILE A 1 276 ? 15.444 2.152 -25.833 1.00 74.38 276 ILE A N 1
ATOM 2201 C CA . ILE A 1 276 ? 15.861 1.437 -24.630 1.00 74.38 276 ILE A CA 1
ATOM 2202 C C . ILE A 1 276 ? 17.389 1.375 -24.595 1.00 74.38 276 ILE A C 1
ATOM 2204 O O . ILE A 1 276 ? 17.994 1.079 -25.618 1.00 74.38 276 ILE A O 1
ATOM 2208 N N . PRO A 1 277 ? 18.032 1.621 -23.438 1.00 73.88 277 PRO A N 1
ATOM 2209 C CA . PRO A 1 277 ? 19.484 1.521 -23.342 1.00 73.88 277 PRO A CA 1
ATOM 2210 C C . PRO A 1 277 ? 19.972 0.115 -23.705 1.00 73.88 277 PRO A C 1
ATOM 2212 O O . PRO A 1 277 ? 19.409 -0.878 -23.220 1.00 73.88 277 PRO A O 1
ATOM 2215 N N . SER A 1 278 ? 21.031 0.021 -24.510 1.00 80.81 278 SER A N 1
ATOM 2216 C CA . SER A 1 278 ? 21.723 -1.249 -24.744 1.00 80.81 278 SER A CA 1
ATOM 2217 C C . SER A 1 278 ? 22.395 -1.754 -23.456 1.00 80.81 278 SER A C 1
ATOM 2219 O O . SER A 1 278 ? 22.516 -1.016 -22.476 1.00 80.81 278 SER A O 1
ATOM 2221 N N . TYR A 1 279 ? 22.831 -3.017 -23.425 1.00 84.25 279 TYR A N 1
ATOM 2222 C CA . TYR A 1 279 ? 23.529 -3.567 -22.253 1.00 84.25 279 TYR A CA 1
ATOM 2223 C C . TYR A 1 279 ? 24.840 -2.828 -21.952 1.00 84.25 279 TYR A C 1
ATOM 2225 O O . TYR A 1 279 ? 25.128 -2.535 -20.795 1.00 84.25 279 TYR A O 1
ATOM 2233 N N . GLU A 1 280 ? 25.586 -2.444 -22.989 1.00 79.88 280 GLU A N 1
ATOM 2234 C CA . GLU A 1 280 ? 26.814 -1.657 -22.841 1.00 79.88 280 GLU A CA 1
ATOM 2235 C C . GLU A 1 280 ? 26.520 -0.233 -22.347 1.00 79.88 280 GLU A C 1
ATOM 2237 O O . GLU A 1 280 ? 27.238 0.290 -21.492 1.00 79.88 280 GLU A O 1
ATOM 2242 N N . ASP A 1 281 ? 25.431 0.380 -22.830 1.00 80.50 281 ASP A N 1
ATOM 2243 C CA . ASP A 1 281 ? 24.998 1.691 -22.343 1.00 80.50 281 ASP A CA 1
ATOM 2244 C C . ASP A 1 281 ? 24.605 1.637 -20.866 1.00 80.50 281 ASP A C 1
ATOM 2246 O O . ASP A 1 281 ? 24.907 2.577 -20.143 1.00 80.50 281 ASP A O 1
ATOM 2250 N N . LEU A 1 282 ? 23.981 0.555 -20.387 1.00 82.25 282 LEU A N 1
ATOM 2251 C CA . LEU A 1 282 ? 23.618 0.414 -18.973 1.00 82.25 282 LEU A CA 1
ATOM 2252 C C . LEU A 1 282 ? 24.839 0.402 -18.051 1.00 82.25 282 LEU A C 1
ATOM 2254 O O . LEU A 1 282 ? 24.856 1.124 -17.051 1.00 82.25 282 LEU A O 1
ATOM 2258 N N . ASP A 1 283 ? 25.861 -0.382 -18.397 1.00 80.25 283 ASP A N 1
ATOM 2259 C CA . ASP A 1 283 ? 27.102 -0.447 -17.621 1.00 80.25 283 ASP A CA 1
ATOM 2260 C C . ASP A 1 283 ? 27.867 0.889 -17.677 1.00 80.25 283 ASP A C 1
ATOM 2262 O O . ASP A 1 283 ? 28.521 1.280 -16.703 1.00 80.25 283 ASP A O 1
ATOM 2266 N N . ARG A 1 284 ? 27.773 1.621 -18.799 1.00 80.19 284 ARG A N 1
ATOM 2267 C CA . ARG A 1 284 ? 28.329 2.976 -18.932 1.00 80.19 284 ARG A CA 1
ATOM 2268 C C . ARG A 1 284 ? 27.555 3.985 -18.080 1.00 80.19 284 ARG A C 1
ATOM 2270 O O . ARG A 1 284 ? 28.167 4.693 -17.285 1.00 80.19 284 ARG A O 1
ATOM 2277 N N . MET A 1 285 ? 26.227 4.001 -18.179 1.00 75.75 285 MET A N 1
ATOM 2278 C CA . MET A 1 285 ? 25.333 4.862 -17.397 1.00 75.75 285 MET A CA 1
ATOM 2279 C C . MET A 1 285 ? 25.518 4.643 -15.894 1.00 75.75 285 MET A C 1
ATOM 2281 O O . MET A 1 285 ? 25.505 5.599 -15.128 1.00 75.75 285 MET A O 1
ATOM 2285 N N . GLU A 1 286 ? 25.741 3.409 -15.435 1.00 76.62 286 GLU A N 1
ATOM 2286 C CA . GLU A 1 286 ? 25.999 3.152 -14.016 1.00 76.62 286 GLU A CA 1
ATOM 2287 C C . GLU A 1 286 ? 27.286 3.825 -13.507 1.00 76.62 286 GLU A C 1
ATOM 2289 O O . GLU A 1 286 ? 27.316 4.304 -12.366 1.00 76.62 286 GLU A O 1
ATOM 2294 N N . LYS A 1 287 ? 28.319 3.901 -14.355 1.00 76.81 287 LYS A N 1
ATOM 2295 C CA . LYS A 1 287 ? 29.602 4.551 -14.049 1.00 76.81 287 LYS A CA 1
ATOM 2296 C C . LYS A 1 287 ? 29.532 6.074 -14.191 1.00 76.81 287 LYS A C 1
ATOM 2298 O O . LYS A 1 287 ? 30.075 6.774 -13.342 1.00 76.81 287 LYS A O 1
ATOM 2303 N N . GLU A 1 288 ? 28.870 6.574 -15.234 1.00 70.69 288 GLU A N 1
ATOM 2304 C CA . GLU A 1 288 ? 28.799 8.003 -15.579 1.00 70.69 288 GLU A CA 1
ATOM 2305 C C . GLU A 1 288 ? 27.735 8.763 -14.767 1.00 70.69 288 GLU A C 1
ATOM 2307 O O . GLU A 1 288 ? 28.013 9.841 -14.251 1.00 70.69 288 GLU A O 1
ATOM 2312 N N . GLU A 1 289 ? 26.546 8.187 -14.550 1.00 61.50 289 GLU A N 1
ATOM 2313 C CA . GLU A 1 289 ? 25.439 8.815 -13.800 1.00 61.50 289 GLU A CA 1
ATOM 2314 C C . GLU A 1 289 ? 25.571 8.645 -12.274 1.00 61.50 289 GLU A C 1
ATOM 2316 O O . GLU A 1 289 ? 24.622 8.866 -11.515 1.00 61.50 289 GLU A O 1
ATOM 2321 N N . ALA A 1 290 ? 26.737 8.210 -11.787 1.00 56.31 290 ALA A N 1
ATOM 2322 C CA . ALA A 1 290 ? 26.940 7.887 -10.380 1.00 56.31 290 ALA A CA 1
ATOM 2323 C C . ALA A 1 290 ? 26.819 9.095 -9.432 1.00 56.31 290 ALA A C 1
ATOM 2325 O O . ALA A 1 290 ? 26.588 8.869 -8.243 1.00 56.31 290 ALA A O 1
ATOM 2326 N N . GLY A 1 291 ? 26.969 10.323 -9.948 1.00 56.69 291 GLY A N 1
ATOM 2327 C CA . GLY A 1 291 ? 26.906 11.575 -9.186 1.00 56.69 291 GLY A CA 1
ATOM 2328 C C . GLY A 1 291 ? 25.541 12.278 -9.171 1.00 56.69 291 GLY A C 1
ATOM 2329 O O . GLY A 1 291 ? 25.198 12.875 -8.155 1.00 56.69 291 GLY A O 1
ATOM 2330 N N . ASP A 1 292 ? 24.747 12.176 -10.243 1.00 58.72 292 ASP A N 1
ATOM 2331 C CA . ASP A 1 292 ? 23.541 13.010 -10.419 1.00 58.72 292 ASP A CA 1
ATOM 2332 C C . ASP A 1 292 ? 22.237 12.329 -9.973 1.00 58.72 292 ASP A C 1
ATOM 2334 O O . ASP A 1 292 ? 21.251 13.001 -9.654 1.00 58.72 292 ASP A O 1
ATOM 2338 N N . ARG A 1 293 ? 22.203 10.990 -9.916 1.00 66.44 293 ARG A N 1
ATOM 2339 C CA . ARG A 1 293 ? 20.993 10.232 -9.565 1.00 66.44 293 ARG A CA 1
ATOM 2340 C C . ARG A 1 293 ? 21.022 9.760 -8.105 1.00 66.44 293 ARG A C 1
ATOM 2342 O O . ARG A 1 293 ? 22.022 9.177 -7.685 1.00 66.44 293 ARG A O 1
ATOM 2349 N N . PRO A 1 294 ? 19.931 9.925 -7.326 1.00 73.38 294 PRO A N 1
ATOM 2350 C CA . PRO A 1 294 ? 19.886 9.410 -5.961 1.00 73.38 294 PRO A CA 1
ATOM 2351 C C . PRO A 1 294 ? 20.001 7.882 -5.961 1.00 73.38 294 PRO A C 1
ATOM 2353 O O . PRO A 1 294 ? 19.424 7.214 -6.814 1.00 73.38 294 PRO A O 1
ATOM 2356 N N . LYS A 1 295 ? 20.742 7.330 -5.000 1.00 80.75 295 LYS A N 1
ATOM 2357 C CA . LYS A 1 295 ? 20.948 5.887 -4.818 1.00 80.75 295 LYS A CA 1
ATOM 2358 C C . LYS A 1 295 ? 20.488 5.474 -3.424 1.00 80.75 295 LYS A C 1
ATOM 2360 O O . LYS A 1 295 ? 20.387 6.313 -2.530 1.00 80.75 295 LYS A O 1
ATOM 2365 N N . TRP A 1 296 ? 20.218 4.186 -3.248 1.00 87.00 296 TRP A N 1
ATOM 2366 C CA . TRP A 1 296 ? 20.012 3.616 -1.919 1.00 87.00 296 TRP A CA 1
ATOM 2367 C C . TRP A 1 296 ? 21.338 3.575 -1.156 1.00 87.00 296 TRP A C 1
ATOM 2369 O O . TRP A 1 296 ? 22.354 3.160 -1.713 1.00 87.00 296 TRP A O 1
ATOM 2379 N N . ASP A 1 297 ? 21.321 3.962 0.121 1.00 86.50 297 ASP A N 1
ATOM 2380 C CA . ASP A 1 297 ? 22.503 3.926 0.991 1.00 86.50 297 ASP A CA 1
ATOM 2381 C C . ASP A 1 297 ? 22.968 2.478 1.209 1.00 86.50 297 ASP A C 1
ATOM 2383 O O . ASP A 1 297 ? 24.161 2.186 1.282 1.00 86.50 297 ASP A O 1
ATOM 2387 N N . ASN A 1 298 ? 22.012 1.553 1.338 1.00 89.88 298 ASN A N 1
ATOM 2388 C CA . ASN A 1 298 ? 22.271 0.130 1.493 1.00 89.88 298 ASN A CA 1
ATOM 2389 C C . ASN A 1 298 ? 21.084 -0.722 1.005 1.00 89.88 298 ASN A C 1
ATOM 2391 O O . ASN A 1 298 ? 19.966 -0.243 0.799 1.00 89.88 298 ASN A O 1
ATOM 2395 N N . LYS A 1 299 ? 21.322 -2.030 0.861 1.00 90.12 299 LYS A N 1
ATOM 2396 C CA . LYS A 1 299 ? 20.298 -2.989 0.425 1.00 90.12 299 LYS A CA 1
ATOM 2397 C C . LYS A 1 299 ? 19.120 -3.096 1.401 1.00 90.12 299 LYS A C 1
ATOM 2399 O O . LYS A 1 299 ? 17.982 -3.281 0.976 1.00 90.12 299 LYS A O 1
ATOM 2404 N N . ALA A 1 300 ? 19.385 -2.962 2.701 1.00 89.31 300 ALA A N 1
ATOM 2405 C CA . ALA A 1 300 ? 18.361 -3.041 3.738 1.00 89.31 300 ALA A CA 1
ATOM 2406 C C . ALA A 1 300 ? 17.351 -1.889 3.639 1.00 89.31 300 ALA A C 1
ATOM 2408 O O . ALA A 1 300 ? 16.159 -2.125 3.787 1.00 89.31 300 ALA A O 1
ATOM 2409 N N . GLN A 1 301 ? 17.805 -0.674 3.326 1.00 90.62 301 GLN A N 1
ATOM 2410 C CA . GLN A 1 301 ? 16.973 0.507 3.109 1.00 90.62 301 GLN A CA 1
ATOM 2411 C C . GLN A 1 301 ? 16.005 0.279 1.951 1.00 90.62 301 GLN A C 1
ATOM 2413 O O . GLN A 1 301 ? 14.820 0.571 2.089 1.00 90.62 301 GLN A O 1
ATOM 2418 N N . TYR A 1 302 ? 16.486 -0.296 0.844 1.00 90.81 302 TYR A N 1
ATOM 2419 C CA . TYR A 1 302 ? 15.640 -0.656 -0.293 1.00 90.81 302 TYR A CA 1
ATOM 2420 C C . TYR A 1 302 ? 14.563 -1.672 0.111 1.00 90.81 302 TYR A C 1
ATOM 2422 O O . TYR A 1 302 ? 13.373 -1.406 -0.054 1.00 90.81 302 TYR A O 1
ATOM 2430 N N . ILE A 1 303 ? 14.960 -2.800 0.712 1.00 91.81 303 ILE A N 1
ATOM 2431 C CA . ILE A 1 303 ? 14.015 -3.856 1.103 1.00 91.81 303 ILE A CA 1
ATOM 2432 C C . ILE A 1 303 ? 13.012 -3.349 2.145 1.00 91.81 303 ILE A C 1
ATOM 2434 O O . ILE A 1 303 ? 11.818 -3.566 1.977 1.00 91.81 303 ILE A O 1
ATOM 2438 N N . LEU A 1 304 ? 13.452 -2.617 3.174 1.00 90.31 304 LEU A N 1
ATOM 2439 C CA . LEU A 1 304 ? 12.562 -2.009 4.172 1.00 90.31 304 LEU A CA 1
ATOM 2440 C C . LEU A 1 304 ? 11.605 -0.987 3.548 1.00 90.31 304 LEU A C 1
ATOM 2442 O O . LEU A 1 304 ? 10.459 -0.903 3.982 1.00 90.31 304 LEU A O 1
ATOM 2446 N N . THR A 1 305 ? 12.031 -0.253 2.515 1.00 89.31 305 THR A N 1
ATOM 2447 C CA . THR A 1 305 ? 11.143 0.638 1.746 1.00 89.31 305 THR A CA 1
ATOM 2448 C C . THR A 1 305 ? 10.065 -0.141 1.017 1.00 89.31 305 THR A C 1
ATOM 2450 O O . THR A 1 305 ? 8.891 0.204 1.138 1.00 89.31 305 THR A O 1
ATOM 2453 N N . CYS A 1 306 ? 10.417 -1.229 0.333 1.00 89.94 306 CYS A N 1
ATOM 2454 C CA . CYS A 1 306 ? 9.426 -2.063 -0.342 1.00 89.94 306 CYS A CA 1
ATOM 2455 C C . CYS A 1 306 ? 8.490 -2.780 0.647 1.00 89.94 306 CYS A C 1
ATOM 2457 O O . CYS A 1 306 ? 7.287 -2.846 0.409 1.00 89.94 306 CYS A O 1
ATOM 2459 N N . VAL A 1 307 ? 9.011 -3.260 1.779 1.00 89.44 307 VAL A N 1
ATOM 2460 C CA . VAL A 1 307 ? 8.231 -3.876 2.866 1.00 89.44 307 VAL A CA 1
ATOM 2461 C C . VAL A 1 307 ? 7.261 -2.860 3.475 1.00 89.44 307 VAL A C 1
ATOM 2463 O O . VAL A 1 307 ? 6.070 -3.140 3.581 1.00 89.44 307 VAL A O 1
ATOM 2466 N N . GLY A 1 308 ? 7.735 -1.658 3.815 1.00 86.62 308 GLY A N 1
ATOM 2467 C CA . GLY A 1 308 ? 6.894 -0.578 4.339 1.00 86.62 308 GLY A CA 1
ATOM 2468 C C . GLY A 1 308 ? 5.834 -0.105 3.341 1.00 86.62 308 GLY A C 1
ATOM 2469 O O . GLY A 1 308 ? 4.739 0.280 3.749 1.00 86.62 308 GLY A O 1
ATOM 2470 N N . PHE A 1 309 ? 6.136 -0.185 2.043 1.00 84.94 309 PHE A N 1
ATOM 2471 C CA . PHE A 1 309 ? 5.180 0.077 0.973 1.00 84.94 309 PHE A CA 1
ATOM 2472 C C . PHE A 1 309 ? 4.075 -0.991 0.893 1.00 84.94 309 PHE A C 1
ATOM 2474 O O . PHE A 1 309 ? 2.913 -0.621 0.797 1.00 84.94 309 PHE A O 1
ATOM 2481 N N . CYS A 1 310 ? 4.412 -2.282 1.005 1.00 82.81 310 CYS A N 1
ATOM 2482 C CA . CYS A 1 310 ? 3.443 -3.387 0.903 1.00 82.81 310 CYS A CA 1
ATOM 2483 C C . CYS A 1 310 ? 2.576 -3.580 2.167 1.00 82.81 310 CYS A C 1
ATOM 2485 O O . CYS A 1 310 ? 1.424 -3.990 2.100 1.00 82.81 310 CYS A O 1
ATOM 2487 N N . ILE A 1 311 ? 3.131 -3.349 3.358 1.00 75.44 311 ILE A N 1
ATOM 2488 C CA . ILE A 1 311 ? 2.523 -3.840 4.612 1.00 75.44 311 ILE A CA 1
ATOM 2489 C C . ILE A 1 311 ? 1.696 -2.778 5.338 1.00 75.44 311 ILE A C 1
ATOM 2491 O O . ILE A 1 311 ? 0.837 -3.112 6.153 1.00 75.44 311 ILE A O 1
ATOM 2495 N N . GLY A 1 312 ? 1.963 -1.499 5.084 1.00 61.03 312 GLY A N 1
ATOM 2496 C CA . GLY A 1 312 ? 1.393 -0.407 5.865 1.00 61.03 312 GLY A CA 1
ATOM 2497 C C . GLY A 1 312 ? 0.544 0.560 5.057 1.00 61.03 312 GLY A C 1
ATOM 2498 O O . GLY A 1 312 ? 0.176 0.332 3.910 1.00 61.03 312 GLY A O 1
ATOM 2499 N N . ILE A 1 313 ? 0.368 1.745 5.640 1.00 51.09 313 ILE A N 1
ATOM 2500 C CA . ILE A 1 313 ? -0.129 2.962 4.981 1.00 51.09 313 ILE A CA 1
ATOM 2501 C C . ILE A 1 313 ? 0.917 3.490 3.957 1.00 51.09 313 ILE A C 1
ATOM 2503 O O . ILE A 1 313 ? 1.004 4.676 3.652 1.00 51.09 313 ILE A O 1
ATOM 2507 N N . GLY A 1 314 ? 1.750 2.595 3.408 1.00 38.09 314 GLY A N 1
ATOM 2508 C CA . GLY A 1 314 ? 2.774 2.822 2.389 1.00 38.09 314 GLY A CA 1
ATOM 2509 C C . GLY A 1 314 ? 2.258 3.589 1.167 1.00 38.09 314 GLY A C 1
ATOM 2510 O O . GLY A 1 314 ? 2.981 4.330 0.500 1.00 38.09 314 GLY A O 1
ATOM 2511 N N . ASN A 1 315 ? 0.954 3.468 0.959 1.00 40.50 315 ASN A N 1
ATOM 2512 C CA . ASN A 1 315 ? 0.158 4.038 -0.110 1.00 40.50 315 ASN A CA 1
ATOM 2513 C C . ASN A 1 315 ? 0.090 5.578 -0.066 1.00 40.50 315 ASN A C 1
ATOM 2515 O O . ASN A 1 315 ? -0.107 6.219 -1.098 1.00 40.50 315 ASN A O 1
ATOM 2519 N N . VAL A 1 316 ? 0.355 6.182 1.097 1.00 39.69 316 VAL A N 1
ATOM 2520 C CA . VAL A 1 316 ? 0.361 7.638 1.319 1.00 39.69 316 VAL A CA 1
ATOM 2521 C C . VAL A 1 316 ? 1.613 8.334 0.787 1.00 39.69 316 VAL A C 1
ATOM 2523 O O . VAL A 1 316 ? 1.539 9.441 0.252 1.00 39.69 316 VAL A O 1
ATOM 2526 N N . TRP A 1 317 ? 2.774 7.681 0.871 1.00 40.91 317 TRP A N 1
ATOM 2527 C CA . TRP A 1 317 ? 4.081 8.264 0.508 1.00 40.91 317 TRP A CA 1
ATOM 2528 C C . TRP A 1 317 ? 4.278 8.423 -1.001 1.00 40.91 317 TRP A C 1
ATOM 2530 O O . TRP A 1 317 ? 5.282 8.945 -1.484 1.00 40.91 317 TRP A O 1
ATOM 2540 N N . ARG A 1 318 ? 3.300 7.941 -1.756 1.00 44.81 318 ARG A N 1
ATOM 2541 C CA . ARG A 1 318 ? 3.386 7.692 -3.175 1.00 44.81 318 ARG A CA 1
ATOM 2542 C C . ARG A 1 318 ? 2.976 8.882 -4.025 1.00 44.81 318 ARG A C 1
ATOM 2544 O O . ARG A 1 318 ? 3.614 9.129 -5.040 1.00 44.81 318 ARG A O 1
ATOM 2551 N N . PHE A 1 319 ? 1.939 9.618 -3.639 1.00 35.62 319 PHE A N 1
ATOM 2552 C CA . PHE A 1 319 ? 1.507 10.792 -4.396 1.00 35.62 319 PHE A CA 1
ATOM 2553 C C . PHE A 1 319 ? 2.615 11.867 -4.482 1.00 35.62 319 PHE A C 1
ATOM 2555 O O . PHE A 1 319 ? 2.930 12.288 -5.596 1.00 35.62 319 PHE A O 1
ATOM 2562 N N . PRO A 1 320 ? 3.325 12.199 -3.381 1.00 34.88 320 PRO A N 1
ATOM 2563 C CA . PRO A 1 320 ? 4.567 12.976 -3.418 1.00 34.88 320 PRO A CA 1
ATOM 2564 C C . PRO A 1 320 ? 5.630 12.436 -4.382 1.00 34.88 320 PRO A C 1
ATOM 2566 O O . PRO A 1 320 ? 6.225 13.187 -5.151 1.00 34.88 320 PRO A O 1
ATOM 2569 N N . TYR A 1 321 ? 5.861 11.123 -4.341 1.00 38.22 321 TYR A N 1
ATOM 2570 C CA . TYR A 1 321 ? 6.975 10.452 -5.006 1.00 38.22 321 TYR A CA 1
ATOM 2571 C C . TYR A 1 321 ? 6.739 10.191 -6.504 1.00 38.22 321 TYR A C 1
ATOM 2573 O O . TYR A 1 321 ? 7.646 10.354 -7.315 1.00 38.22 321 TYR A O 1
ATOM 2581 N N . LEU A 1 322 ? 5.510 9.873 -6.914 1.00 35.81 322 LEU A N 1
ATOM 2582 C CA . LEU A 1 322 ? 5.131 9.777 -8.327 1.00 35.81 322 LEU A CA 1
ATOM 2583 C C . LEU A 1 322 ? 5.083 11.143 -9.004 1.00 35.81 322 LEU A C 1
ATOM 2585 O O . LEU A 1 322 ? 5.368 11.235 -10.194 1.00 35.81 322 LEU A O 1
ATOM 2589 N N . CYS A 1 323 ? 4.775 12.207 -8.256 1.00 37.75 323 CYS A N 1
ATOM 2590 C CA . CYS A 1 323 ? 4.964 13.566 -8.754 1.00 37.75 323 CYS A CA 1
ATOM 2591 C C . CYS A 1 323 ? 6.457 13.927 -8.874 1.00 37.75 323 CYS A C 1
ATOM 2593 O O . CYS A 1 323 ? 6.807 14.808 -9.657 1.00 37.75 323 CYS A O 1
ATOM 2595 N N . GLN A 1 324 ? 7.329 13.230 -8.132 1.00 33.00 324 GLN A N 1
ATOM 2596 C CA . GLN A 1 324 ? 8.779 13.418 -8.130 1.00 33.00 324 GLN A CA 1
ATOM 2597 C C . GLN A 1 324 ? 9.474 12.743 -9.331 1.00 33.00 324 GLN A C 1
ATOM 2599 O O . GLN A 1 324 ? 10.416 13.287 -9.903 1.00 33.00 324 GLN A O 1
ATOM 2604 N N . SER A 1 325 ? 9.011 11.568 -9.759 1.00 37.28 325 SER A N 1
ATOM 2605 C CA . SER A 1 325 ? 9.491 10.921 -10.985 1.00 37.28 325 SER A CA 1
ATOM 2606 C C . SER A 1 325 ? 8.820 11.552 -12.207 1.00 37.28 325 SER A C 1
ATOM 2608 O O . SER A 1 325 ? 7.603 11.477 -12.332 1.00 37.28 325 SER A O 1
ATOM 2610 N N . HIS A 1 326 ? 9.594 12.183 -13.093 1.00 35.72 326 HIS A N 1
ATOM 2611 C CA . HIS A 1 326 ? 9.127 12.933 -14.266 1.00 35.72 326 HIS A CA 1
ATOM 2612 C C . HIS A 1 326 ? 7.796 12.452 -14.892 1.00 35.72 326 HIS A C 1
ATOM 2614 O O . HIS A 1 326 ? 7.700 11.333 -15.391 1.00 35.72 326 HIS A O 1
ATOM 2620 N N . ARG A 1 327 ? 6.811 13.369 -14.863 1.00 39.91 327 ARG A N 1
ATOM 2621 C CA . ARG A 1 327 ? 5.547 13.483 -15.629 1.00 39.91 327 ARG A CA 1
ATOM 2622 C C . ARG A 1 327 ? 4.949 12.170 -16.131 1.00 39.91 327 ARG A C 1
ATOM 2624 O O . ARG A 1 327 ? 5.334 11.644 -17.174 1.00 39.91 327 ARG A O 1
ATOM 2631 N N . GLY A 1 328 ? 3.964 11.705 -15.366 1.00 38.41 328 GLY A N 1
ATOM 2632 C CA . GLY A 1 328 ? 3.424 10.366 -15.438 1.00 38.41 328 GLY A CA 1
ATOM 2633 C C . GLY A 1 328 ? 2.217 10.118 -16.361 1.00 38.41 328 GLY A C 1
ATOM 2634 O O . GLY A 1 328 ? 1.535 11.047 -16.781 1.00 38.41 328 GLY A O 1
ATOM 2635 N N . GLY A 1 329 ? 1.922 8.839 -16.636 1.00 46.72 329 GLY A N 1
ATOM 2636 C CA . GLY A 1 329 ? 0.680 8.369 -17.240 1.00 46.72 329 GLY A CA 1
ATOM 2637 C C . GLY A 1 329 ? -0.494 8.697 -16.323 1.00 46.72 329 GLY A C 1
ATOM 2638 O O . GLY A 1 329 ? -0.486 8.370 -15.137 1.00 46.72 329 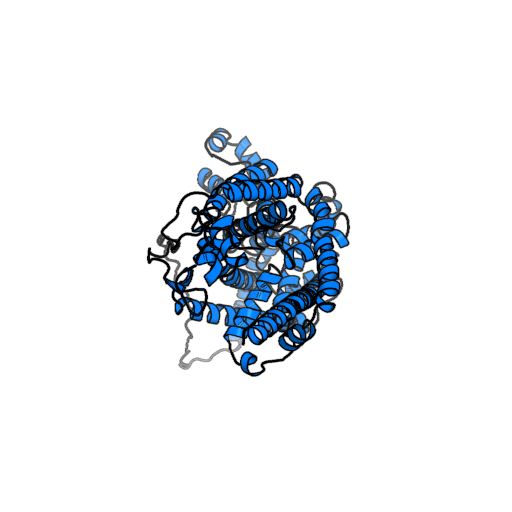GLY A O 1
ATOM 2639 N N . ILE A 1 330 ? -1.490 9.383 -16.876 1.00 51.56 330 ILE A N 1
ATOM 2640 C CA . ILE A 1 330 ? -2.554 10.051 -16.117 1.00 51.56 330 ILE A CA 1
ATOM 2641 C C . ILE A 1 330 ? -3.302 9.068 -15.198 1.00 51.56 330 ILE A C 1
ATOM 2643 O O . ILE A 1 330 ? -3.634 9.430 -14.075 1.00 51.56 330 ILE A O 1
ATOM 2647 N N . ALA A 1 331 ? -3.496 7.814 -15.625 1.00 56.88 331 ALA A N 1
ATOM 2648 C CA . ALA A 1 331 ? -4.244 6.805 -14.874 1.00 56.88 331 ALA A CA 1
ATOM 2649 C C . ALA A 1 331 ? -3.558 6.363 -13.567 1.00 56.88 331 ALA A C 1
ATOM 2651 O O . ALA A 1 331 ? -4.178 6.427 -12.507 1.00 56.88 331 ALA A O 1
ATOM 2652 N N . SER A 1 332 ? -2.279 5.965 -13.596 1.00 62.66 332 SER A N 1
ATOM 2653 C CA . SER A 1 332 ? -1.577 5.520 -12.382 1.00 62.66 332 SER A CA 1
ATOM 2654 C C . SER A 1 332 ? -1.343 6.678 -11.411 1.00 62.66 332 SER A C 1
ATOM 2656 O O . SER A 1 332 ? -1.484 6.501 -10.200 1.00 62.66 332 SER A O 1
ATOM 2658 N N . MET A 1 333 ? -1.080 7.889 -11.915 1.00 64.56 333 MET A N 1
ATOM 2659 C CA . MET A 1 333 ? -1.007 9.099 -11.087 1.00 64.56 333 MET A CA 1
ATOM 2660 C C . MET A 1 333 ? -2.347 9.430 -10.424 1.00 64.56 333 MET A C 1
ATOM 2662 O O . MET A 1 333 ? -2.366 9.723 -9.230 1.00 64.56 333 MET A O 1
ATOM 2666 N N . LEU A 1 334 ? -3.456 9.353 -11.167 1.00 67.62 334 LEU A N 1
ATOM 2667 C CA . LEU A 1 334 ? -4.798 9.610 -10.646 1.00 67.62 334 LEU A CA 1
ATOM 2668 C C . LEU A 1 334 ? -5.167 8.608 -9.550 1.00 67.62 334 LEU A C 1
ATOM 2670 O O . LEU A 1 334 ? -5.583 9.024 -8.476 1.00 67.62 334 LEU A O 1
ATOM 2674 N N . VAL A 1 335 ? -4.958 7.308 -9.779 1.00 69.88 335 VAL A N 1
ATOM 2675 C CA . VAL A 1 335 ? -5.231 6.271 -8.768 1.00 69.88 335 VAL A CA 1
ATOM 2676 C C . VAL A 1 335 ? -4.405 6.517 -7.507 1.00 69.88 335 VAL A C 1
ATOM 2678 O O . VAL A 1 335 ? -4.915 6.459 -6.394 1.00 69.88 335 VAL A O 1
ATOM 2681 N N . SER A 1 336 ? -3.140 6.891 -7.670 1.00 72.62 336 SER A N 1
ATOM 2682 C CA . SER A 1 336 ? -2.249 7.187 -6.545 1.00 72.62 336 SER A CA 1
ATOM 2683 C C . SER A 1 336 ? -2.649 8.439 -5.771 1.00 72.62 336 SER A C 1
ATOM 2685 O O . SER A 1 336 ? -2.499 8.472 -4.552 1.00 72.62 336 SER A O 1
ATOM 2687 N N . LEU A 1 337 ? -3.153 9.461 -6.468 1.00 75.38 337 LEU A N 1
ATOM 2688 C CA . LEU A 1 337 ? -3.736 10.648 -5.852 1.00 75.38 337 LEU A CA 1
ATOM 2689 C C . LEU A 1 337 ? -4.993 10.271 -5.064 1.00 75.38 337 LEU A C 1
ATOM 2691 O O . LEU A 1 337 ? -5.065 10.581 -3.883 1.00 75.38 337 LEU A O 1
ATOM 2695 N N . LEU A 1 338 ? -5.944 9.565 -5.683 1.00 76.06 338 LEU A N 1
ATOM 2696 C CA . LEU A 1 338 ? -7.198 9.149 -5.044 1.00 76.06 338 LEU A CA 1
ATOM 2697 C C . LEU A 1 338 ? -6.943 8.338 -3.771 1.00 76.06 338 LEU A C 1
ATOM 2699 O O . LEU A 1 338 ? -7.528 8.632 -2.732 1.00 76.06 338 LEU A O 1
ATOM 2703 N N . ILE A 1 339 ? -6.020 7.379 -3.843 1.00 78.19 339 ILE A N 1
ATOM 2704 C CA . ILE A 1 339 ? -5.600 6.566 -2.703 1.00 78.19 339 ILE A CA 1
ATOM 2705 C C . ILE A 1 339 ? -4.925 7.432 -1.633 1.00 78.19 339 ILE A C 1
ATOM 2707 O O . ILE A 1 339 ? -5.313 7.391 -0.467 1.00 78.19 339 ILE A O 1
ATOM 2711 N N . GLY A 1 340 ? -3.963 8.275 -2.018 1.00 78.69 340 GLY A N 1
ATOM 2712 C CA . GLY A 1 340 ? -3.268 9.162 -1.083 1.00 78.69 340 GLY A CA 1
ATOM 2713 C C . GLY A 1 340 ? -4.198 10.124 -0.332 1.00 78.69 340 GLY A C 1
ATOM 2714 O O . GLY A 1 340 ? -3.915 10.464 0.814 1.00 78.69 340 GLY A O 1
ATOM 2715 N N . LEU A 1 341 ? -5.314 10.537 -0.942 1.00 83.56 341 LEU A N 1
ATOM 2716 C CA . LEU A 1 341 ? -6.296 11.427 -0.323 1.00 83.56 341 LEU A CA 1
ATOM 2717 C C . LEU A 1 341 ? -7.018 10.769 0.865 1.00 83.56 341 LEU A C 1
ATOM 2719 O O . LEU A 1 341 ? -6.900 11.265 1.985 1.00 83.56 341 LEU A O 1
ATOM 2723 N N . TYR A 1 342 ? -7.729 9.653 0.653 1.00 84.31 342 TYR A N 1
ATOM 2724 C CA . TYR A 1 342 ? -8.534 9.048 1.727 1.00 84.31 342 TYR A CA 1
ATOM 2725 C C . TYR A 1 342 ? -7.665 8.385 2.802 1.00 84.31 342 TYR A C 1
ATOM 2727 O O . TYR A 1 342 ? -8.000 8.424 3.986 1.00 84.31 342 TYR A O 1
ATOM 2735 N N . TYR A 1 343 ? -6.510 7.826 2.430 1.00 85.81 343 TYR A N 1
ATOM 2736 C CA . TYR A 1 343 ? -5.600 7.246 3.414 1.00 85.81 343 TYR A CA 1
ATOM 2737 C C . TYR A 1 343 ? -5.023 8.291 4.373 1.00 85.81 343 TYR A C 1
ATOM 2739 O O . TYR A 1 343 ? -4.821 7.998 5.553 1.00 85.81 343 TYR A O 1
ATOM 2747 N N . ASN A 1 344 ? -4.790 9.519 3.905 1.00 87.44 344 ASN A N 1
ATOM 2748 C CA . ASN A 1 344 ? -4.371 10.606 4.788 1.00 87.44 344 ASN A CA 1
ATOM 2749 C C . ASN A 1 344 ? -5.463 11.014 5.772 1.00 87.44 344 ASN A C 1
ATOM 2751 O O . ASN A 1 344 ? -5.153 11.405 6.899 1.00 87.44 344 ASN A O 1
ATOM 2755 N N . THR A 1 345 ? -6.732 10.849 5.403 1.00 89.06 345 THR A N 1
ATOM 2756 C CA . THR A 1 345 ? -7.847 10.980 6.344 1.00 89.06 345 THR A CA 1
ATOM 2757 C C . THR A 1 345 ? -7.812 9.888 7.414 1.00 89.06 345 THR A C 1
ATOM 2759 O O . THR A 1 345 ? -7.986 10.199 8.590 1.00 89.06 345 THR A O 1
ATOM 2762 N N . LEU A 1 346 ? -7.501 8.635 7.059 1.00 89.69 346 LEU A N 1
ATOM 2763 C CA . LEU A 1 346 ? -7.336 7.560 8.049 1.00 89.69 346 LEU A CA 1
ATOM 2764 C C . LEU A 1 346 ? -6.201 7.869 9.038 1.00 89.69 346 LEU A C 1
ATOM 2766 O O . LEU A 1 346 ? -6.374 7.699 10.245 1.00 89.69 346 LEU A O 1
ATOM 2770 N N . ILE A 1 347 ? -5.066 8.391 8.554 1.00 90.81 347 ILE A N 1
ATOM 2771 C CA . ILE A 1 347 ? -3.977 8.859 9.429 1.00 90.81 347 ILE A CA 1
ATOM 2772 C C . ILE A 1 347 ? -4.467 9.983 10.348 1.00 90.81 347 ILE A C 1
ATOM 2774 O O . ILE A 1 347 ? -4.141 9.978 11.533 1.00 90.81 347 ILE A O 1
ATOM 2778 N N . ALA A 1 348 ? -5.265 10.926 9.841 1.00 92.56 348 ALA A N 1
ATOM 2779 C CA . ALA A 1 348 ? -5.823 12.003 10.656 1.00 92.56 348 ALA A CA 1
ATOM 2780 C C . ALA A 1 348 ? -6.705 11.468 11.797 1.00 92.56 348 ALA A C 1
ATOM 2782 O O . ALA A 1 348 ? -6.592 11.943 12.926 1.00 92.56 348 ALA A O 1
ATOM 2783 N N . TRP A 1 349 ? -7.528 10.446 11.541 1.00 92.69 349 TRP A N 1
ATOM 2784 C CA . TRP A 1 349 ? -8.307 9.784 12.592 1.00 92.69 349 TRP A CA 1
ATOM 2785 C C . TRP A 1 349 ? -7.404 9.074 13.604 1.00 92.69 349 TRP A C 1
ATOM 2787 O O . TRP A 1 349 ? -7.608 9.217 14.805 1.00 92.69 349 TRP A O 1
ATOM 2797 N N . ILE A 1 350 ? -6.355 8.379 13.155 1.00 93.44 350 ILE A N 1
ATOM 2798 C CA . ILE A 1 350 ? -5.380 7.743 14.058 1.00 93.44 350 ILE A CA 1
ATOM 2799 C C . ILE A 1 350 ? -4.691 8.790 14.949 1.00 93.44 350 ILE A C 1
ATOM 2801 O O . ILE A 1 350 ? -4.554 8.572 16.152 1.00 93.44 350 ILE A O 1
ATOM 2805 N N . LEU A 1 351 ? -4.296 9.939 14.391 1.00 93.88 351 LEU A N 1
ATOM 2806 C CA . LEU A 1 351 ? -3.705 11.045 15.153 1.00 93.88 351 LEU A CA 1
ATOM 2807 C C . LEU A 1 351 ? -4.686 11.625 16.176 1.00 93.88 351 LEU A C 1
ATOM 2809 O O . LEU A 1 351 ? -4.290 11.883 17.310 1.00 93.88 351 LEU A O 1
ATOM 2813 N N . TRP A 1 352 ? -5.962 11.773 15.813 1.00 94.81 352 TRP A N 1
ATOM 2814 C CA . TRP A 1 352 ? -7.005 12.207 16.743 1.00 94.81 352 TRP A CA 1
ATOM 2815 C C . TRP A 1 352 ? -7.117 11.272 17.955 1.00 94.81 352 TRP A C 1
ATOM 2817 O O . TRP A 1 352 ? -7.097 11.735 19.098 1.00 94.81 352 TRP A O 1
ATOM 2827 N N . TYR A 1 353 ? -7.164 9.956 17.729 1.00 94.88 353 TYR A N 1
ATOM 2828 C CA . TYR A 1 353 ? -7.175 8.970 18.814 1.00 94.88 353 TYR A CA 1
ATOM 2829 C C . TYR A 1 353 ? -5.880 8.994 19.632 1.00 94.88 353 TYR A C 1
ATOM 2831 O O . TYR A 1 353 ? -5.932 8.897 20.858 1.00 94.88 353 TYR A O 1
ATOM 2839 N N . LEU A 1 354 ? -4.724 9.171 18.984 1.00 94.88 354 LEU A N 1
ATOM 2840 C CA . LEU A 1 354 ? -3.435 9.277 19.665 1.00 94.88 354 LEU A CA 1
ATOM 2841 C C . LEU A 1 354 ? -3.399 10.480 20.619 1.00 94.88 354 LEU A C 1
ATOM 2843 O O . LEU A 1 354 ? -3.016 10.323 21.774 1.00 94.88 354 LEU A O 1
ATOM 2847 N N . PHE A 1 355 ? -3.839 11.660 20.176 1.00 94.38 355 PHE A N 1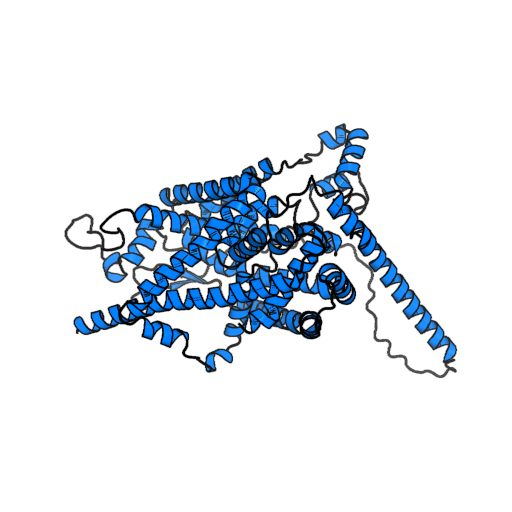
ATOM 2848 C CA . PHE A 1 355 ? -3.859 12.861 21.018 1.00 94.38 355 PHE A CA 1
ATOM 2849 C C . PHE A 1 355 ? -4.824 12.736 22.203 1.00 94.38 355 PHE A C 1
ATOM 2851 O O . PHE A 1 355 ? -4.504 13.195 23.297 1.00 94.38 355 PHE A O 1
ATOM 2858 N N . ASN A 1 356 ? -5.956 12.053 22.020 1.00 94.38 356 ASN A N 1
ATOM 2859 C CA . ASN A 1 356 ? -6.934 11.803 23.083 1.00 94.38 356 ASN A CA 1
ATOM 2860 C C . ASN A 1 356 ? -6.575 10.615 24.001 1.00 94.38 356 ASN A C 1
ATOM 2862 O O . ASN A 1 356 ? -7.307 10.335 24.948 1.00 94.38 356 ASN A O 1
ATOM 2866 N N . SER A 1 357 ? -5.462 9.915 23.754 1.00 96.62 357 SER A N 1
ATOM 2867 C CA . SER A 1 357 ? -5.028 8.772 24.573 1.00 96.62 357 SER A CA 1
ATOM 2868 C C . SER A 1 357 ? -4.216 9.169 25.815 1.00 96.62 357 SER A C 1
ATOM 2870 O O . SER A 1 357 ? -3.965 8.324 26.668 1.00 96.62 357 SER A O 1
ATOM 2872 N N . PHE A 1 358 ? -3.797 10.434 25.948 1.00 95.00 358 PHE A N 1
ATOM 2873 C CA . PHE A 1 358 ? -2.938 10.909 27.047 1.00 95.00 358 PHE A CA 1
ATOM 2874 C C . PHE A 1 358 ? -3.710 11.351 28.306 1.00 95.00 358 PHE A C 1
ATOM 2876 O O . PHE A 1 358 ? -3.289 12.272 29.004 1.00 95.00 358 PHE A O 1
ATOM 2883 N N . GLN A 1 359 ? -4.838 10.706 28.604 1.00 93.62 359 GLN A N 1
ATOM 2884 C CA . GLN A 1 359 ? -5.678 11.008 29.765 1.00 93.62 359 GLN A CA 1
ATOM 2885 C C . GLN A 1 359 ? -6.241 9.730 30.404 1.00 93.62 359 GLN A C 1
ATOM 2887 O O . GLN A 1 359 ? -6.527 8.761 29.701 1.00 93.62 359 GLN A O 1
ATO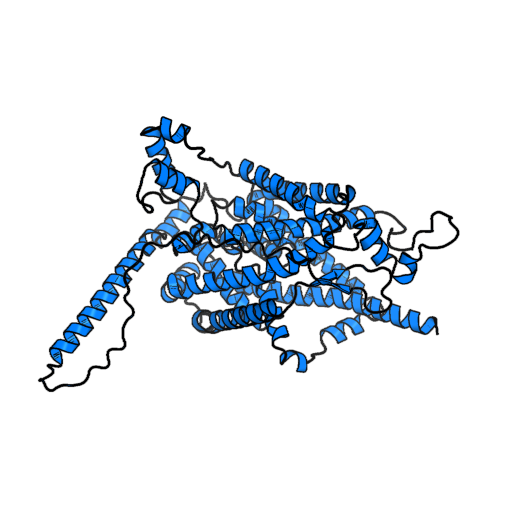M 2892 N N . ASP A 1 360 ? -6.408 9.746 31.729 1.00 90.56 360 ASP A N 1
ATOM 2893 C CA . ASP A 1 360 ? -7.032 8.678 32.521 1.00 90.56 360 ASP A CA 1
ATOM 2894 C C . ASP A 1 360 ? -8.194 9.280 33.339 1.00 90.56 360 ASP A C 1
ATOM 2896 O O . ASP A 1 360 ? -7.937 10.159 34.169 1.00 90.56 360 ASP A O 1
ATOM 2900 N N . PRO A 1 361 ? -9.467 8.900 33.098 1.00 91.81 361 PRO A N 1
ATOM 2901 C CA . PRO A 1 361 ? -9.946 7.824 32.219 1.00 91.81 361 PRO A CA 1
ATOM 2902 C C . PRO A 1 361 ? -9.942 8.171 30.719 1.00 91.81 361 PRO A C 1
ATOM 2904 O O . PRO A 1 361 ? -10.106 9.325 30.318 1.00 91.81 361 PRO A O 1
ATOM 2907 N N . LEU A 1 362 ? -9.835 7.141 29.867 1.00 94.50 362 LEU A N 1
ATOM 2908 C CA . LEU A 1 362 ? -9.943 7.298 28.411 1.00 94.50 362 LEU A CA 1
ATOM 2909 C C . LEU A 1 362 ? -11.354 7.779 28.014 1.00 94.50 362 LEU A C 1
ATOM 2911 O O . LEU A 1 362 ? -12.344 7.285 28.567 1.00 94.50 362 LEU A O 1
ATOM 2915 N N . PRO A 1 363 ? -11.489 8.663 27.007 1.00 92.31 363 PRO A N 1
ATOM 2916 C CA . PRO A 1 363 ? -12.767 9.313 26.711 1.00 92.31 363 PRO A CA 1
ATOM 2917 C C . PRO A 1 363 ? -13.831 8.394 26.084 1.00 92.31 363 PRO A C 1
ATOM 2919 O O . PRO A 1 363 ? -15.011 8.725 26.117 1.00 92.31 363 PRO A O 1
ATOM 2922 N N . TRP A 1 364 ? -13.454 7.223 25.561 1.00 93.50 364 TRP A N 1
ATOM 2923 C CA . TRP A 1 364 ? -14.386 6.201 25.051 1.00 93.50 364 TRP A CA 1
ATOM 2924 C C . TRP A 1 364 ? -14.718 5.096 26.073 1.00 93.50 364 TRP A C 1
ATOM 2926 O O . TRP A 1 364 ? -15.311 4.075 25.714 1.00 93.50 364 TRP A O 1
ATOM 2936 N N . THR A 1 365 ? -14.348 5.271 27.348 1.00 91.31 365 THR A N 1
ATOM 2937 C CA . THR A 1 365 ? -14.590 4.267 28.406 1.00 91.31 365 THR A CA 1
ATOM 2938 C C . THR A 1 365 ? -16.036 4.261 28.894 1.00 91.31 365 THR A C 1
ATOM 2940 O O . THR A 1 365 ? -16.583 3.198 29.166 1.00 91.31 365 THR A O 1
ATOM 2943 N N . GLN A 1 366 ? -16.664 5.434 29.021 1.00 89.44 366 GLN A N 1
ATOM 2944 C CA . GLN A 1 366 ? -17.999 5.588 29.609 1.00 89.44 366 GLN A CA 1
ATOM 2945 C C . GLN A 1 366 ? -18.884 6.488 28.748 1.00 89.44 366 GLN A C 1
ATOM 2947 O O . GLN A 1 366 ? -18.391 7.344 28.015 1.00 89.44 366 GLN A O 1
ATOM 2952 N N . CYS A 1 367 ? -20.199 6.295 28.846 1.00 90.06 367 CYS A N 1
ATOM 2953 C CA . CYS A 1 367 ? -21.162 7.173 28.192 1.00 90.06 367 CYS A CA 1
ATOM 2954 C C . CYS A 1 367 ? -21.242 8.532 28.902 1.00 90.06 367 CYS A C 1
ATOM 2956 O O . CYS A 1 367 ? -21.249 8.566 30.135 1.00 90.06 367 CYS A O 1
ATOM 2958 N N . PRO A 1 368 ? -21.359 9.648 28.159 1.00 91.56 368 PRO A N 1
ATOM 2959 C CA . PRO A 1 368 ? -21.612 10.946 28.767 1.00 91.56 368 PRO A CA 1
ATOM 2960 C C . PRO A 1 368 ? -23.030 11.016 29.357 1.00 91.56 368 PRO A C 1
ATOM 2962 O O . PRO A 1 368 ? -23.946 10.303 28.928 1.00 91.56 368 PRO A O 1
ATOM 2965 N N . LEU A 1 369 ? -23.201 11.892 30.348 1.00 89.62 369 LEU A N 1
ATOM 2966 C CA . LEU A 1 369 ? -24.508 12.251 30.898 1.00 89.62 369 LEU A CA 1
ATOM 2967 C C . LEU A 1 369 ? -25.241 13.210 29.946 1.00 89.62 369 LEU A C 1
ATOM 2969 O O . LEU A 1 369 ? -24.609 13.975 29.222 1.00 89.62 369 LEU A O 1
ATOM 2973 N N . ASN A 1 370 ? -26.573 13.168 29.967 1.00 87.25 370 ASN A N 1
ATOM 2974 C CA . ASN A 1 370 ? -27.441 14.125 29.278 1.00 87.25 370 ASN A CA 1
ATOM 2975 C C . ASN A 1 370 ? -27.261 15.543 29.838 1.00 87.25 370 ASN A C 1
ATOM 2977 O O . ASN A 1 370 ? -26.830 15.702 30.979 1.00 87.25 370 ASN A O 1
ATOM 2981 N N . ASP A 1 371 ? -27.714 16.556 29.096 1.00 84.62 371 ASP A N 1
ATOM 2982 C CA . ASP A 1 371 ? -27.643 17.974 29.499 1.00 84.62 371 ASP A CA 1
ATOM 2983 C C . ASP A 1 371 ? -28.254 18.249 30.887 1.00 84.62 371 ASP A C 1
ATOM 2985 O O . ASP A 1 371 ? -27.786 19.110 31.628 1.00 84.62 371 ASP A O 1
ATOM 2989 N N . ASN A 1 372 ? -29.269 17.469 31.278 1.00 89.06 372 ASN A N 1
ATOM 2990 C CA . ASN A 1 372 ? -29.936 17.574 32.579 1.00 89.06 372 ASN A CA 1
ATOM 2991 C C . ASN A 1 372 ? -29.180 16.874 33.728 1.00 89.06 372 ASN A C 1
ATOM 2993 O O . ASN A 1 372 ? -29.624 16.934 34.871 1.00 89.06 372 ASN A O 1
ATOM 2997 N N . GLY A 1 373 ? -28.089 16.156 33.445 1.00 83.75 373 GLY A N 1
ATOM 2998 C CA . GLY A 1 373 ? -27.269 15.440 34.431 1.00 83.75 373 GLY A CA 1
ATOM 2999 C C . GLY A 1 373 ? -27.946 14.247 35.120 1.00 83.75 373 GLY A C 1
ATOM 3000 O O . GLY A 1 373 ? -27.363 13.654 36.021 1.00 83.75 373 GLY A O 1
ATOM 3001 N N . THR A 1 374 ? -29.169 13.882 34.726 1.00 86.38 374 THR A N 1
ATOM 3002 C CA . THR A 1 374 ? -29.990 12.869 35.413 1.00 86.38 374 THR A CA 1
ATOM 3003 C C . THR A 1 374 ? -29.826 11.445 34.879 1.00 86.38 374 THR A C 1
ATOM 3005 O O . THR A 1 374 ? -30.224 10.498 35.551 1.00 86.38 374 THR A O 1
ATOM 3008 N N . GLY A 1 375 ? -29.252 11.266 33.689 1.00 85.94 375 GLY A N 1
ATOM 3009 C CA . GLY A 1 375 ? -29.077 9.953 33.065 1.00 85.94 375 GLY A CA 1
ATOM 3010 C C . GLY A 1 375 ? -28.108 9.994 31.889 1.00 85.94 375 GLY A C 1
ATOM 3011 O O . GLY A 1 375 ? -27.730 11.073 31.436 1.00 85.94 375 GLY A O 1
ATOM 3012 N N . PHE A 1 376 ? -27.702 8.823 31.403 1.00 88.38 376 PHE A N 1
ATOM 3013 C CA . PHE A 1 376 ? -26.815 8.701 30.246 1.00 88.38 376 PHE A CA 1
ATOM 3014 C C . PHE A 1 376 ? -27.529 9.029 28.934 1.00 88.38 376 PHE A C 1
ATOM 3016 O O . PHE A 1 376 ? -28.752 8.897 28.821 1.00 88.38 376 PHE A O 1
ATOM 3023 N N . VAL A 1 377 ? -26.744 9.413 27.927 1.00 89.38 377 VAL A N 1
ATOM 3024 C CA . VAL A 1 377 ? -27.254 9.623 26.569 1.00 89.38 377 VAL A CA 1
ATOM 3025 C C . VAL A 1 377 ? -27.858 8.325 26.021 1.00 89.38 377 VAL A C 1
ATOM 3027 O O . VAL A 1 377 ? -27.139 7.322 25.932 1.00 89.38 377 VAL A O 1
ATOM 3030 N N . PRO A 1 378 ? -29.149 8.319 25.623 1.00 85.56 378 PRO A N 1
ATOM 3031 C CA . PRO A 1 378 ? -29.838 7.098 25.203 1.00 85.56 378 PRO A CA 1
ATOM 3032 C C . PRO A 1 378 ? -29.193 6.465 23.964 1.00 85.56 378 PRO A C 1
ATOM 3034 O O . PRO A 1 378 ? -29.078 5.244 23.892 1.00 85.56 378 PRO A O 1
ATOM 3037 N N . GLU A 1 379 ? -28.683 7.280 23.033 1.00 84.56 379 GLU A N 1
ATOM 3038 C CA . GLU A 1 379 ? -27.942 6.798 21.857 1.00 84.56 379 GLU A CA 1
ATOM 3039 C C . GLU A 1 379 ? -26.670 6.029 22.254 1.00 84.56 379 GLU A C 1
ATOM 3041 O O . GLU A 1 379 ? -26.349 4.999 21.659 1.00 84.56 379 GLU A O 1
ATOM 3046 N N . CYS A 1 380 ? -25.959 6.485 23.289 1.00 87.75 380 CYS A N 1
ATOM 3047 C CA . CYS A 1 380 ? -24.753 5.817 23.773 1.00 87.75 380 CYS A CA 1
ATOM 3048 C C . CYS A 1 380 ? -25.077 4.488 24.471 1.00 87.75 380 CYS A C 1
ATOM 3050 O O . CYS A 1 380 ? -24.370 3.501 24.275 1.00 87.75 380 CYS A O 1
ATOM 3052 N N . GLN A 1 381 ? -26.173 4.442 25.236 1.00 84.25 381 GLN A N 1
ATOM 3053 C CA . GLN A 1 381 ? -26.607 3.228 25.933 1.00 84.25 381 GLN A CA 1
ATOM 3054 C C . GLN A 1 381 ? -27.084 2.129 24.980 1.00 84.25 381 GLN A C 1
ATOM 3056 O O . GLN A 1 381 ? -26.801 0.959 25.217 1.00 84.25 381 GLN A O 1
ATOM 3061 N N . GLN A 1 382 ? -27.784 2.486 23.900 1.00 83.69 382 GLN A N 1
ATOM 3062 C CA . GLN A 1 382 ? -28.263 1.507 22.917 1.00 83.69 382 GLN A CA 1
ATOM 3063 C C . GLN A 1 382 ? -27.141 0.941 22.035 1.00 83.69 382 GLN A C 1
ATOM 3065 O O . GLN A 1 382 ? -27.254 -0.172 21.522 1.00 83.69 382 GLN A O 1
ATOM 3070 N N . SER A 1 383 ? -26.058 1.696 21.831 1.00 81.25 383 SER A N 1
ATOM 3071 C CA . SER A 1 383 ? -24.978 1.327 20.915 1.00 81.25 383 SER A CA 1
ATOM 3072 C C . SER A 1 383 ? -23.763 0.731 21.634 1.00 81.25 383 SER A C 1
ATOM 3074 O O . SER A 1 383 ? -23.642 -0.490 21.746 1.00 81.25 383 SER A O 1
ATOM 3076 N N . SER A 1 384 ? -22.805 1.577 21.995 1.00 86.75 384 SER A N 1
ATOM 3077 C CA . SER A 1 384 ? -21.682 1.357 22.904 1.00 86.75 384 SER A CA 1
ATOM 3078 C C . SER A 1 384 ? -20.957 2.695 23.090 1.00 86.75 384 SER A C 1
ATOM 3080 O O . SER A 1 384 ? -21.007 3.556 22.208 1.00 86.75 384 SER A O 1
ATOM 3082 N N . SER A 1 385 ? -20.222 2.870 24.192 1.00 89.19 385 SER A N 1
ATOM 3083 C CA . SER A 1 385 ? -19.420 4.085 24.416 1.00 89.19 385 SER A CA 1
ATOM 3084 C C . SER A 1 385 ? -18.394 4.337 23.304 1.00 89.19 385 SER A C 1
ATOM 3086 O O . SER A 1 385 ? -18.140 5.485 22.940 1.00 89.19 385 SER A O 1
ATOM 3088 N N . VAL A 1 386 ? -17.840 3.267 22.724 1.00 89.56 386 VAL A N 1
ATOM 3089 C CA . VAL A 1 386 ? -16.844 3.332 21.645 1.00 89.56 386 VAL A CA 1
ATOM 3090 C C . VAL A 1 386 ? -17.475 3.769 20.324 1.00 89.56 386 VAL A C 1
ATOM 3092 O O . VAL A 1 386 ? -16.935 4.656 19.664 1.00 89.56 386 VAL A O 1
ATOM 3095 N N . ASP A 1 387 ? -18.624 3.192 19.957 1.00 87.00 387 ASP A N 1
ATOM 3096 C CA . ASP A 1 387 ? -19.340 3.573 18.732 1.00 87.00 387 ASP A CA 1
ATOM 3097 C C . ASP A 1 387 ? -19.809 5.030 18.821 1.00 87.00 387 ASP A C 1
ATOM 3099 O O . ASP A 1 387 ? -19.617 5.803 17.883 1.00 87.00 387 ASP A O 1
ATOM 3103 N N . TYR A 1 388 ? -20.350 5.434 19.976 1.00 89.62 388 TYR A N 1
ATOM 3104 C CA . TYR A 1 388 ? -20.766 6.813 20.221 1.00 89.62 388 TYR A CA 1
ATOM 3105 C C . TYR A 1 388 ? -19.588 7.790 20.101 1.00 89.62 388 TYR A C 1
ATOM 3107 O O . TYR A 1 388 ? -19.687 8.816 19.425 1.00 89.62 388 TYR A O 1
ATOM 3115 N N . TYR A 1 389 ? -18.437 7.462 20.695 1.00 92.12 389 TYR A N 1
ATOM 3116 C CA . TYR A 1 389 ? -17.245 8.303 20.590 1.00 92.12 389 TYR A CA 1
ATOM 3117 C C . TYR A 1 389 ? -16.754 8.450 19.139 1.00 92.12 389 TYR A C 1
ATOM 3119 O O . TYR A 1 389 ? -16.356 9.539 18.722 1.00 92.12 389 TYR A O 1
ATOM 3127 N N . PHE A 1 390 ? -16.809 7.384 18.338 1.00 90.69 390 PHE A N 1
ATOM 3128 C CA . PHE A 1 390 ? -16.403 7.449 16.935 1.00 90.69 390 PHE A CA 1
ATOM 3129 C C . PHE A 1 390 ? -17.408 8.236 16.078 1.00 90.69 390 PHE A C 1
ATOM 3131 O O . PHE A 1 390 ? -17.047 9.233 15.450 1.00 90.69 390 PHE A O 1
ATOM 3138 N N . TYR A 1 391 ? -18.683 7.843 16.079 1.00 89.31 391 TYR A N 1
ATOM 3139 C CA . TYR A 1 391 ? -19.679 8.415 15.171 1.00 89.31 391 TYR A CA 1
ATOM 3140 C C . TYR A 1 391 ? -20.175 9.800 15.594 1.00 89.31 391 TYR A C 1
ATOM 3142 O O . TYR A 1 391 ? -20.431 10.627 14.721 1.00 89.31 391 TYR A O 1
ATOM 3150 N N . ARG A 1 392 ? -20.291 10.094 16.897 1.00 88.69 392 ARG A N 1
ATOM 3151 C CA . ARG A 1 392 ? -20.805 11.386 17.388 1.00 88.69 392 ARG A CA 1
ATOM 3152 C C . ARG A 1 392 ? -19.716 12.361 17.793 1.00 88.69 392 ARG A C 1
ATOM 3154 O O . ARG A 1 392 ? -19.757 13.506 17.362 1.00 88.69 392 ARG A O 1
ATOM 3161 N N . VAL A 1 393 ? -18.742 11.922 18.586 1.00 90.00 393 VAL A N 1
ATOM 3162 C CA . VAL A 1 393 ? -17.715 12.836 19.119 1.00 90.00 393 VAL A CA 1
ATOM 3163 C C . VAL A 1 393 ? -16.621 13.115 18.088 1.00 90.00 393 VAL A C 1
ATOM 3165 O O . VAL A 1 393 ? -16.235 14.263 17.899 1.00 90.00 393 VAL A O 1
ATOM 3168 N N . THR A 1 394 ? -16.128 12.078 17.410 1.00 91.44 394 THR A N 1
ATOM 3169 C CA . THR A 1 394 ? -14.998 12.198 16.477 1.00 91.44 394 THR A CA 1
ATOM 3170 C C . THR A 1 394 ? -15.441 12.684 15.099 1.00 91.44 394 THR A C 1
ATOM 3172 O O . THR A 1 394 ? -14.884 13.643 14.571 1.00 91.44 394 THR A O 1
ATOM 3175 N N . LEU A 1 395 ? -16.436 12.019 14.504 1.00 88.19 395 LEU A N 1
ATOM 3176 C CA . LEU A 1 395 ? -16.882 12.304 13.137 1.00 88.19 395 LEU A CA 1
ATOM 3177 C C . LEU A 1 395 ? -18.076 13.260 13.067 1.00 88.19 395 LEU A C 1
ATOM 3179 O O . LEU A 1 395 ? -18.251 13.936 12.056 1.00 88.19 395 LEU A O 1
ATOM 3183 N N . ASN A 1 396 ? -18.905 13.283 14.115 1.00 89.25 396 ASN A N 1
ATOM 3184 C CA . ASN A 1 396 ? -20.234 13.894 14.116 1.00 89.25 396 ASN A CA 1
ATOM 3185 C C . ASN A 1 396 ? -21.018 13.566 12.831 1.00 89.25 396 ASN A C 1
ATOM 3187 O O . ASN A 1 396 ? -21.342 14.442 12.033 1.00 89.25 396 ASN A O 1
ATOM 3191 N N . SER A 1 397 ? -21.245 12.279 12.577 1.00 85.56 397 SER A N 1
ATOM 3192 C CA . SER A 1 397 ? -21.714 11.811 11.276 1.00 85.56 397 SER A CA 1
ATOM 3193 C C . SER A 1 397 ? -23.172 12.191 10.983 1.00 85.56 397 SER A C 1
ATOM 3195 O O . SER A 1 397 ? -24.039 12.137 11.864 1.00 85.56 397 SER A O 1
ATOM 3197 N N . SER A 1 398 ? -23.441 12.572 9.729 1.00 85.62 398 SER A N 1
ATOM 3198 C CA . SER A 1 398 ? -24.791 12.829 9.215 1.00 85.62 398 SER A CA 1
ATOM 3199 C C . SER A 1 398 ? -25.533 11.528 8.882 1.00 85.62 398 SER A C 1
ATOM 3201 O O . SER A 1 398 ? -24.934 10.463 8.741 1.00 85.62 398 SER A O 1
ATOM 3203 N N . ALA A 1 399 ? -26.858 11.608 8.737 1.00 79.06 399 ALA A N 1
ATOM 3204 C CA . ALA A 1 399 ? -27.696 10.453 8.404 1.00 79.06 399 ALA A CA 1
ATOM 3205 C C . ALA A 1 399 ? -27.585 10.015 6.930 1.00 79.06 399 ALA A C 1
ATOM 3207 O O . ALA A 1 399 ? -28.006 8.916 6.585 1.00 79.06 399 ALA A O 1
ATOM 3208 N N . SER A 1 400 ? -27.049 10.862 6.047 1.00 76.62 400 SER A N 1
ATOM 3209 C CA . SER A 1 400 ? -26.925 10.563 4.620 1.00 76.62 400 SER A CA 1
ATOM 3210 C C . SER A 1 400 ? -25.675 11.201 4.015 1.00 76.62 400 SER A C 1
ATOM 3212 O O . SER A 1 400 ? -25.158 12.200 4.521 1.00 76.62 400 SER A O 1
ATOM 3214 N N . ILE A 1 401 ? -25.203 10.649 2.892 1.00 79.75 401 ILE A N 1
ATOM 3215 C CA . ILE A 1 401 ? -24.091 11.242 2.134 1.00 79.75 401 ILE A CA 1
ATOM 3216 C C . ILE A 1 401 ? -24.453 12.608 1.524 1.00 79.75 401 ILE A C 1
ATOM 3218 O O . ILE A 1 401 ? -23.573 13.452 1.358 1.00 79.75 401 ILE A O 1
ATOM 3222 N N . ALA A 1 402 ? -25.738 12.826 1.213 1.00 79.94 402 ALA A N 1
ATOM 3223 C CA . ALA A 1 402 ? -26.246 14.059 0.610 1.00 79.94 402 ALA A CA 1
ATOM 3224 C C . ALA A 1 402 ? -26.265 15.225 1.607 1.00 79.94 402 ALA A C 1
ATOM 3226 O O . ALA A 1 402 ? -26.056 16.374 1.221 1.00 79.94 402 ALA A O 1
ATOM 3227 N N . ASP A 1 403 ? -26.437 14.924 2.894 1.00 80.44 403 ASP A N 1
ATOM 3228 C CA . ASP A 1 403 ? -26.352 15.904 3.970 1.00 80.44 403 ASP A CA 1
ATOM 3229 C C . ASP A 1 403 ? -24.887 16.141 4.345 1.00 80.44 403 ASP A C 1
ATOM 3231 O O . ASP A 1 403 ? -24.390 15.714 5.395 1.00 80.44 403 ASP A O 1
ATOM 3235 N N . SER A 1 404 ? -24.170 16.832 3.460 1.00 69.06 404 SER A N 1
ATOM 3236 C CA . SER A 1 404 ? -22.852 17.378 3.756 1.00 69.06 404 SER A CA 1
ATOM 3237 C C . SER A 1 404 ? -23.027 18.546 4.727 1.00 69.06 404 SER A C 1
ATOM 3239 O O . SER A 1 404 ? -23.232 19.688 4.316 1.00 69.06 404 SER A O 1
ATOM 3241 N N . GLY A 1 405 ? -23.027 18.245 6.027 1.00 80.50 405 GLY A N 1
ATOM 3242 C CA . GLY A 1 405 ? -23.013 19.250 7.090 1.00 80.50 405 GLY A CA 1
ATOM 3243 C C . GLY A 1 405 ? -21.746 20.122 7.066 1.00 80.50 405 GLY A C 1
ATOM 3244 O O . GLY A 1 405 ? -21.061 20.262 6.056 1.00 80.50 405 GLY A O 1
ATOM 3245 N N . GLY A 1 406 ? -21.389 20.709 8.209 1.00 86.44 406 GLY A N 1
ATOM 3246 C CA . GLY A 1 406 ? -20.175 21.527 8.326 1.00 86.44 406 GLY A CA 1
ATOM 3247 C C . GLY A 1 406 ? -18.859 20.745 8.182 1.00 86.44 406 GLY A C 1
ATOM 3248 O O . GLY A 1 406 ? -18.829 19.519 8.060 1.00 86.44 406 GLY A O 1
ATOM 3249 N N . ILE A 1 407 ? -17.740 21.462 8.256 1.00 89.31 407 ILE A N 1
ATOM 3250 C CA . ILE A 1 407 ? -16.405 20.859 8.355 1.00 89.31 407 ILE A CA 1
ATOM 3251 C C . ILE A 1 407 ? -16.060 20.662 9.834 1.00 89.31 407 ILE A C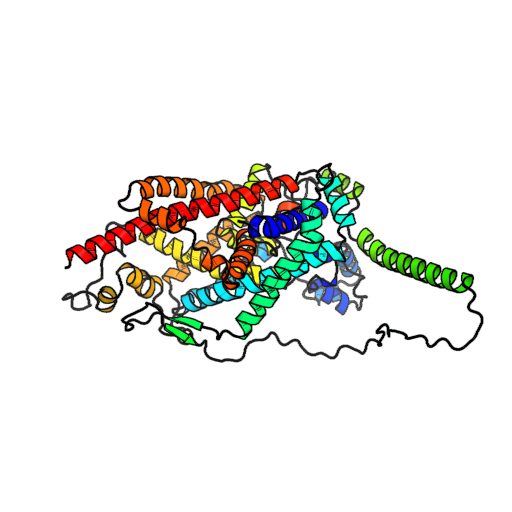 1
ATOM 3253 O O . ILE A 1 407 ? -16.202 21.587 10.635 1.00 89.31 407 ILE A O 1
ATOM 3257 N N . GLN A 1 408 ? -15.584 19.470 10.195 1.00 90.12 408 GLN A N 1
ATOM 3258 C CA . GLN A 1 408 ? -15.139 19.165 11.552 1.00 90.12 408 GLN A CA 1
ATOM 3259 C C . GLN A 1 408 ? -13.709 19.665 11.784 1.00 90.12 408 GLN A C 1
ATOM 3261 O O . GLN A 1 408 ? -12.727 19.003 11.439 1.00 90.12 408 GLN A O 1
ATOM 3266 N N . TRP A 1 409 ? -13.586 20.848 12.392 1.00 91.00 409 TRP A N 1
ATOM 3267 C CA . TRP A 1 409 ? -12.304 21.522 12.642 1.00 91.00 409 TRP A CA 1
ATOM 3268 C C . TRP A 1 409 ? -11.240 20.676 13.366 1.00 91.00 409 TRP A C 1
ATOM 3270 O O . TRP A 1 409 ? -10.078 20.757 12.960 1.00 91.00 409 TRP A O 1
ATOM 3280 N N . PRO A 1 410 ? -11.568 19.836 14.372 1.00 92.00 410 PRO A N 1
ATOM 3281 C CA . PRO A 1 410 ? -10.554 19.006 15.028 1.00 92.00 410 PRO A CA 1
ATOM 3282 C C . PRO A 1 410 ? -9.892 18.003 14.071 1.00 92.00 410 PRO A C 1
ATOM 3284 O O . PRO A 1 410 ? -8.674 17.814 14.100 1.00 92.00 410 PRO A O 1
ATOM 3287 N N . ILE A 1 411 ? -10.678 17.418 13.162 1.00 92.38 411 ILE A N 1
ATOM 3288 C CA . ILE A 1 411 ? -10.178 16.494 12.139 1.00 92.38 411 ILE A CA 1
ATOM 3289 C C . ILE A 1 411 ? -9.350 17.241 11.091 1.00 92.38 411 ILE A C 1
ATOM 3291 O O . ILE A 1 411 ? -8.315 16.732 10.668 1.00 92.38 411 ILE A O 1
ATOM 3295 N N . VAL A 1 412 ? -9.734 18.470 10.724 1.00 93.44 412 VAL A N 1
ATOM 3296 C CA . VAL A 1 412 ? -8.939 19.318 9.816 1.00 93.44 412 VAL A CA 1
ATOM 3297 C C . VAL A 1 412 ? -7.549 19.603 10.378 1.00 93.44 412 VAL A C 1
ATOM 3299 O O . VAL A 1 412 ? -6.570 19.530 9.637 1.00 93.44 412 VAL A O 1
ATOM 3302 N N . LEU A 1 413 ? -7.437 19.891 11.679 1.00 94.00 413 LEU A N 1
ATOM 3303 C CA . LEU A 1 413 ? -6.137 20.098 12.322 1.00 94.00 413 LEU A CA 1
ATOM 3304 C C . LEU A 1 413 ? -5.281 18.826 12.273 1.00 94.00 413 LEU A C 1
ATOM 3306 O O . LEU A 1 413 ? -4.123 18.892 11.868 1.00 94.00 413 LEU A O 1
ATOM 3310 N N . CYS A 1 414 ? -5.858 17.663 12.592 1.00 94.88 414 CYS A N 1
ATOM 3311 C CA . CYS A 1 414 ? -5.150 16.381 12.502 1.00 94.88 414 CYS A CA 1
ATOM 3312 C C . CYS A 1 414 ? -4.720 16.057 11.061 1.00 94.88 414 CYS A C 1
ATOM 3314 O O . CYS A 1 414 ? -3.620 15.553 10.830 1.00 94.88 414 CYS A O 1
ATOM 3316 N N . LEU A 1 415 ? -5.558 16.393 10.080 1.00 92.81 415 LEU A N 1
ATOM 3317 C CA . LEU A 1 415 ? -5.271 16.229 8.658 1.00 92.81 415 LEU A CA 1
ATOM 3318 C C . LEU A 1 415 ? -4.128 17.146 8.202 1.00 92.81 415 LEU A C 1
ATOM 3320 O O . LEU A 1 415 ? -3.236 16.701 7.480 1.00 92.81 415 LEU A O 1
ATOM 3324 N N . LEU A 1 416 ? -4.108 18.402 8.656 1.00 92.50 416 LEU A N 1
ATOM 3325 C CA . LEU A 1 416 ? -3.011 19.334 8.390 1.00 92.50 416 LEU A CA 1
ATOM 3326 C C . LEU A 1 416 ? -1.696 18.802 8.972 1.00 92.50 416 LEU A C 1
ATOM 3328 O O . LEU A 1 416 ? -0.662 18.839 8.300 1.00 92.50 416 LEU A O 1
ATOM 3332 N N . THR A 1 417 ? -1.732 18.262 10.193 1.00 93.00 417 THR A N 1
ATOM 3333 C CA . THR A 1 417 ? -0.572 17.618 10.818 1.00 93.00 417 THR A CA 1
ATOM 3334 C C . THR A 1 417 ? -0.091 16.423 9.996 1.00 93.00 417 THR A C 1
ATOM 3336 O O . THR A 1 417 ? 1.101 16.347 9.702 1.00 93.00 417 THR A O 1
ATOM 3339 N N . ALA A 1 418 ? -0.991 15.537 9.558 1.00 91.38 418 ALA A N 1
ATOM 3340 C CA . ALA A 1 418 ? -0.641 14.381 8.733 1.00 91.38 418 ALA A CA 1
ATOM 3341 C C . ALA A 1 418 ? 0.070 14.798 7.432 1.00 91.38 418 ALA A C 1
ATOM 3343 O O . ALA A 1 418 ? 1.184 14.345 7.158 1.00 91.38 418 ALA A O 1
ATOM 3344 N N . TRP A 1 419 ? -0.511 15.734 6.673 1.00 88.75 419 TRP A N 1
ATOM 3345 C CA . TRP A 1 419 ? 0.087 16.245 5.435 1.00 88.75 419 TRP A CA 1
ATOM 3346 C C . TRP A 1 419 ? 1.424 16.957 5.662 1.00 88.75 419 TRP A C 1
ATOM 3348 O O . TRP A 1 419 ? 2.336 16.822 4.845 1.00 88.75 419 TRP A O 1
ATOM 3358 N N . THR A 1 420 ? 1.575 17.671 6.779 1.00 88.81 420 THR A N 1
ATOM 3359 C CA . THR A 1 420 ? 2.836 18.336 7.139 1.00 88.81 420 THR A CA 1
ATOM 3360 C C . THR A 1 420 ? 3.939 17.319 7.434 1.00 88.81 420 THR A C 1
ATOM 3362 O O . THR A 1 420 ? 5.053 17.466 6.931 1.00 88.81 420 THR A O 1
ATOM 3365 N N . VAL A 1 421 ? 3.636 16.259 8.192 1.00 88.25 421 VAL A N 1
ATOM 3366 C CA . VAL A 1 421 ? 4.585 15.167 8.473 1.00 88.25 421 VAL A CA 1
ATOM 3367 C C . VAL A 1 421 ? 5.036 14.500 7.173 1.00 88.25 421 VAL A C 1
ATOM 3369 O O . VAL A 1 421 ? 6.235 14.328 6.955 1.00 88.25 421 VAL A O 1
ATOM 3372 N N . ILE A 1 422 ? 4.099 14.203 6.270 1.00 83.75 422 ILE A N 1
ATOM 3373 C CA . ILE A 1 422 ? 4.409 13.608 4.962 1.00 83.75 422 ILE A CA 1
ATOM 3374 C C . ILE A 1 422 ? 5.288 14.538 4.133 1.00 83.75 422 ILE A C 1
ATOM 3376 O O . ILE A 1 422 ? 6.310 14.105 3.597 1.00 83.75 422 ILE A O 1
ATOM 3380 N N . ALA A 1 423 ? 4.926 15.822 4.061 1.00 82.81 423 ALA A N 1
ATOM 3381 C CA . ALA A 1 423 ? 5.703 16.814 3.338 1.00 82.81 423 ALA A CA 1
ATOM 3382 C C . ALA A 1 423 ? 7.150 16.835 3.840 1.00 82.81 423 ALA A C 1
ATOM 3384 O O . ALA A 1 423 ? 8.048 16.718 3.011 1.00 82.81 423 ALA A O 1
ATOM 3385 N N . ILE A 1 424 ? 7.369 16.885 5.164 1.00 84.81 424 ILE A N 1
ATOM 3386 C CA . ILE A 1 424 ? 8.696 16.874 5.806 1.00 84.81 424 ILE A CA 1
ATOM 3387 C C . ILE A 1 424 ? 9.494 15.616 5.443 1.00 84.81 424 ILE A C 1
ATOM 3389 O O . ILE A 1 424 ? 10.650 15.723 5.027 1.00 84.81 424 ILE A O 1
ATOM 3393 N N . CYS A 1 425 ? 8.891 14.431 5.553 1.00 83.00 425 CYS A N 1
ATOM 3394 C CA . CYS A 1 425 ? 9.551 13.168 5.212 1.00 83.00 425 CYS A CA 1
ATOM 3395 C C . CYS A 1 425 ? 9.970 13.100 3.731 1.00 83.00 425 CYS A C 1
ATOM 3397 O O . CYS A 1 425 ? 11.001 12.503 3.405 1.00 83.00 425 CYS A O 1
ATOM 3399 N N . CYS A 1 426 ? 9.212 13.743 2.839 1.00 76.00 426 CYS A N 1
ATOM 3400 C CA . CYS A 1 426 ? 9.433 13.717 1.393 1.00 76.00 426 CYS A CA 1
ATOM 3401 C C . CYS A 1 426 ? 10.286 14.880 0.844 1.00 76.00 426 CYS A C 1
ATOM 3403 O O . CYS A 1 426 ? 10.612 14.847 -0.342 1.00 76.00 426 CYS A O 1
ATOM 3405 N N . ILE A 1 427 ? 10.695 15.873 1.655 1.00 75.56 427 ILE A N 1
ATOM 3406 C CA . ILE A 1 427 ? 11.372 17.106 1.175 1.00 75.56 427 ILE A CA 1
ATOM 3407 C C . ILE A 1 427 ? 12.573 16.826 0.258 1.00 75.56 427 ILE A C 1
ATOM 3409 O O . ILE A 1 427 ? 12.767 17.554 -0.713 1.00 75.56 427 ILE A O 1
ATOM 3413 N N . ARG A 1 428 ? 13.390 15.801 0.546 1.00 72.00 428 ARG A N 1
ATOM 3414 C CA . ARG A 1 428 ? 14.578 15.450 -0.261 1.00 72.00 428 ARG A CA 1
ATOM 3415 C C . ARG A 1 428 ? 14.442 14.101 -0.976 1.00 72.00 428 ARG A C 1
ATOM 3417 O O . ARG A 1 428 ? 15.450 13.474 -1.301 1.00 72.00 428 ARG A O 1
ATOM 3424 N N . GLY A 1 429 ? 13.213 13.635 -1.212 1.00 70.75 429 GLY A N 1
ATOM 3425 C CA . GLY A 1 429 ? 12.952 12.329 -1.826 1.00 70.75 429 GLY A CA 1
ATOM 3426 C C . GLY A 1 429 ? 13.593 11.175 -1.051 1.00 70.75 429 GLY A C 1
ATOM 3427 O O . GLY A 1 429 ? 13.511 11.134 0.176 1.00 70.75 429 GLY A O 1
ATOM 3428 N N . ILE A 1 430 ? 14.270 10.271 -1.771 1.00 69.06 430 ILE A N 1
ATOM 3429 C CA . ILE A 1 430 ? 14.882 9.040 -1.230 1.00 69.06 430 ILE A CA 1
ATOM 3430 C C . ILE A 1 430 ? 15.887 9.309 -0.105 1.00 69.06 430 ILE A C 1
ATOM 3432 O O . ILE A 1 430 ? 15.950 8.537 0.850 1.00 69.06 430 ILE A O 1
ATOM 3436 N N . GLY A 1 431 ? 16.617 10.428 -0.150 1.00 72.44 431 GLY A N 1
ATOM 3437 C CA . GLY A 1 431 ? 17.614 10.745 0.876 1.00 72.44 431 GLY A CA 1
ATOM 3438 C C . GLY A 1 431 ? 17.022 11.005 2.271 1.00 72.44 431 GLY A C 1
ATOM 3439 O O . GLY A 1 431 ? 17.694 10.769 3.277 1.00 72.44 431 GLY A O 1
ATOM 3440 N N . THR A 1 432 ? 15.773 11.485 2.357 1.00 79.81 432 THR A N 1
ATOM 3441 C CA . THR A 1 432 ? 15.049 11.670 3.632 1.00 79.81 432 THR A CA 1
ATOM 3442 C C . THR A 1 432 ? 14.047 10.554 3.890 1.00 79.81 432 THR A C 1
ATOM 3444 O O . THR A 1 432 ? 13.995 10.041 5.009 1.00 79.81 432 THR A O 1
ATOM 3447 N N . SER A 1 433 ? 13.296 10.126 2.871 1.00 79.06 433 SER A N 1
ATOM 3448 C CA . SER A 1 433 ? 12.282 9.078 3.023 1.00 79.06 433 SER A CA 1
ATOM 3449 C C . SER A 1 433 ? 12.908 7.728 3.377 1.00 79.06 433 SER A C 1
ATOM 3451 O O . SER A 1 433 ? 12.418 7.042 4.272 1.00 79.06 433 SER A O 1
ATOM 3453 N N . GLY A 1 434 ? 14.056 7.394 2.778 1.00 77.06 434 GLY A N 1
ATOM 3454 C CA . GLY A 1 434 ? 14.808 6.182 3.090 1.00 77.06 434 GLY A CA 1
ATOM 3455 C C . GLY A 1 434 ? 15.389 6.171 4.507 1.00 77.06 434 GLY A C 1
ATOM 3456 O O . GLY A 1 434 ? 15.731 5.111 5.015 1.00 77.06 434 GLY A O 1
ATOM 3457 N N . LYS A 1 435 ? 15.509 7.318 5.186 1.00 83.69 435 LYS A N 1
ATOM 3458 C CA . LYS A 1 435 ? 15.905 7.362 6.606 1.00 83.69 435 LYS A CA 1
ATOM 3459 C C . LYS A 1 435 ? 14.697 7.224 7.524 1.00 83.69 435 LYS A C 1
ATOM 3461 O O . LYS A 1 435 ? 14.761 6.482 8.501 1.00 83.69 435 LYS A O 1
ATOM 3466 N N . ALA A 1 436 ? 13.590 7.882 7.178 1.00 85.56 436 ALA A N 1
ATOM 3467 C CA . ALA A 1 436 ? 12.325 7.750 7.897 1.00 85.56 436 ALA A CA 1
ATOM 3468 C C . ALA A 1 436 ? 11.830 6.292 7.922 1.00 85.56 436 ALA A C 1
ATOM 3470 O O . ALA A 1 436 ? 11.319 5.835 8.946 1.00 85.56 436 ALA A O 1
ATOM 3471 N N . VAL A 1 437 ? 12.070 5.541 6.839 1.00 86.31 437 VAL A N 1
ATOM 3472 C CA . VAL A 1 437 ? 11.605 4.156 6.700 1.00 86.31 437 VAL A CA 1
ATOM 3473 C C . VAL A 1 437 ? 12.128 3.211 7.779 1.00 86.31 437 VAL A C 1
ATOM 3475 O O . VAL A 1 437 ? 11.418 2.296 8.184 1.00 86.31 437 VAL A O 1
ATOM 3478 N N . TYR A 1 438 ? 13.341 3.434 8.293 1.00 87.50 438 TYR A N 1
ATOM 3479 C CA . TYR A 1 438 ? 13.891 2.588 9.352 1.00 87.50 438 TYR A CA 1
ATOM 3480 C C . TYR A 1 438 ? 13.019 2.628 10.602 1.00 87.50 438 TYR A C 1
ATOM 3482 O O . TYR A 1 438 ? 12.834 1.610 11.256 1.00 87.50 438 TYR A O 1
ATOM 3490 N N . VAL A 1 439 ? 12.434 3.784 10.910 1.00 89.56 439 VAL A N 1
ATOM 3491 C CA . VAL A 1 439 ? 11.513 3.913 12.038 1.00 89.56 439 VAL A CA 1
ATOM 3492 C C . VAL A 1 439 ? 10.132 3.403 11.641 1.00 89.56 439 VAL A C 1
ATOM 3494 O O . VAL A 1 439 ? 9.567 2.563 12.337 1.00 89.56 439 VAL A O 1
ATOM 3497 N N . THR A 1 440 ? 9.594 3.866 10.511 1.00 86.88 440 THR A N 1
ATOM 3498 C CA . THR A 1 440 ? 8.196 3.596 10.143 1.00 86.88 440 THR A CA 1
ATOM 3499 C C . THR A 1 440 ? 7.933 2.152 9.717 1.00 86.88 440 THR A C 1
ATOM 3501 O O . THR A 1 440 ? 6.798 1.707 9.837 1.00 86.88 440 THR A O 1
ATOM 3504 N N . ALA A 1 441 ? 8.941 1.407 9.250 1.00 86.88 441 ALA A N 1
ATOM 3505 C CA . ALA A 1 441 ? 8.803 -0.010 8.910 1.00 86.88 441 ALA A CA 1
ATOM 3506 C C . ALA A 1 441 ? 9.108 -0.939 10.094 1.00 86.88 441 ALA A C 1
ATOM 3508 O O . ALA A 1 441 ? 8.456 -1.967 10.221 1.00 86.88 441 ALA A O 1
ATOM 3509 N N . ILE A 1 442 ? 10.057 -0.595 10.976 1.00 89.44 442 ILE A N 1
ATOM 3510 C CA . ILE A 1 442 ? 10.467 -1.474 12.090 1.00 89.44 442 ILE A CA 1
ATOM 3511 C C . ILE A 1 442 ? 9.534 -1.331 13.298 1.00 89.44 442 ILE A C 1
ATOM 3513 O O . ILE A 1 442 ? 9.173 -2.334 13.918 1.00 89.44 442 ILE A O 1
ATOM 3517 N N . LEU A 1 443 ? 9.116 -0.105 13.635 1.00 91.25 443 LEU A N 1
ATOM 3518 C CA . LEU A 1 443 ? 8.280 0.155 14.811 1.00 91.25 443 LEU A CA 1
ATOM 3519 C C . LEU A 1 443 ? 6.971 -0.661 14.817 1.00 91.25 443 LEU A C 1
ATOM 3521 O O . LEU A 1 443 ? 6.670 -1.241 15.863 1.00 91.25 443 LEU A O 1
ATOM 3525 N N . PRO A 1 444 ? 6.222 -0.800 13.699 1.00 89.25 444 PRO A N 1
ATOM 3526 C CA . PRO A 1 444 ? 5.030 -1.645 13.665 1.00 89.25 444 PRO A CA 1
ATOM 3527 C C . PRO A 1 444 ? 5.295 -3.099 14.071 1.00 89.25 444 PRO A C 1
ATOM 3529 O O . PRO A 1 444 ? 4.497 -3.669 14.807 1.00 89.25 444 PRO A O 1
ATOM 3532 N N . TYR A 1 445 ? 6.427 -3.692 13.677 1.00 89.62 445 TYR A N 1
ATOM 3533 C CA . TYR A 1 445 ? 6.764 -5.066 14.068 1.00 89.62 445 TYR A CA 1
ATOM 3534 C C . TYR A 1 445 ? 7.035 -5.203 15.566 1.00 89.62 445 TYR A C 1
ATOM 3536 O O . TYR A 1 445 ? 6.583 -6.169 16.182 1.00 89.62 445 TYR A O 1
ATOM 3544 N N . ILE A 1 446 ? 7.730 -4.228 16.161 1.00 93.69 446 ILE A N 1
ATOM 3545 C CA . ILE A 1 446 ? 7.979 -4.197 17.609 1.00 93.69 446 ILE A CA 1
ATOM 3546 C C . ILE A 1 446 ? 6.647 -4.086 18.359 1.00 93.69 446 ILE A C 1
ATOM 3548 O O . ILE A 1 446 ? 6.384 -4.856 19.283 1.00 93.69 446 ILE A O 1
ATOM 3552 N N . VAL A 1 447 ? 5.778 -3.168 17.934 1.00 92.44 447 VAL A N 1
ATOM 3553 C CA . VAL A 1 447 ? 4.463 -2.952 18.551 1.00 92.44 447 VAL A CA 1
ATOM 3554 C C . VAL A 1 447 ? 3.571 -4.189 18.410 1.00 92.44 447 VAL A C 1
ATOM 3556 O O . VAL A 1 447 ? 2.960 -4.614 19.390 1.00 92.44 447 VAL A O 1
ATOM 3559 N N . LEU A 1 448 ? 3.543 -4.829 17.238 1.00 90.44 448 LEU A N 1
ATOM 3560 C CA . LEU A 1 448 ? 2.805 -6.078 17.028 1.00 90.44 448 LEU A CA 1
ATOM 3561 C C . LEU A 1 448 ? 3.331 -7.220 17.908 1.00 90.44 448 LEU A C 1
ATOM 3563 O O . LEU A 1 448 ? 2.532 -8.010 18.399 1.00 90.44 448 LEU A O 1
ATOM 3567 N N . ALA A 1 449 ? 4.643 -7.300 18.159 1.00 93.19 449 ALA A N 1
ATOM 3568 C CA . ALA A 1 449 ? 5.211 -8.287 19.083 1.00 93.19 449 ALA A CA 1
ATOM 3569 C C . ALA A 1 449 ? 4.765 -8.063 20.530 1.00 93.19 449 ALA A C 1
ATOM 3571 O O . ALA A 1 449 ? 4.377 -9.016 21.209 1.00 93.19 449 ALA A O 1
ATOM 3572 N N . ILE A 1 450 ? 4.741 -6.810 20.986 1.00 95.88 450 ILE A N 1
ATOM 3573 C CA . ILE A 1 450 ? 4.217 -6.461 22.312 1.00 95.88 450 ILE A CA 1
ATOM 3574 C C . ILE A 1 450 ? 2.730 -6.829 22.406 1.00 95.88 450 ILE A C 1
ATOM 3576 O O . ILE A 1 450 ? 2.313 -7.468 23.376 1.00 95.88 450 ILE A O 1
ATOM 3580 N N . PHE A 1 451 ? 1.934 -6.487 21.387 1.00 92.81 451 PHE A N 1
ATOM 3581 C CA . PHE A 1 451 ? 0.517 -6.844 21.347 1.00 92.81 451 PHE A CA 1
ATOM 3582 C C . PHE A 1 451 ? 0.279 -8.347 21.274 1.00 92.81 451 PHE A C 1
ATOM 3584 O O . PHE A 1 451 ? -0.677 -8.811 21.883 1.00 92.81 451 PHE A O 1
ATOM 3591 N N . LEU A 1 452 ? 1.135 -9.117 20.600 1.00 91.50 452 LEU A N 1
ATOM 3592 C CA . LEU A 1 452 ? 1.017 -10.571 20.578 1.00 91.50 452 LEU A CA 1
ATOM 3593 C C . LEU A 1 452 ? 1.219 -11.159 21.974 1.00 91.50 452 LEU A C 1
ATOM 3595 O O . LEU A 1 452 ? 0.386 -11.931 22.444 1.00 91.50 452 LEU A O 1
ATOM 3599 N N . ILE A 1 453 ? 2.308 -10.771 22.647 1.00 96.00 453 ILE A N 1
ATOM 3600 C CA . ILE A 1 453 ? 2.611 -11.245 24.002 1.00 96.00 453 ILE A CA 1
ATOM 3601 C C . ILE A 1 453 ? 1.459 -10.871 24.935 1.00 96.00 453 ILE A C 1
ATOM 3603 O O . ILE A 1 453 ? 0.944 -11.727 25.652 1.00 96.00 453 ILE A O 1
ATOM 3607 N N . ARG A 1 454 ? 0.990 -9.617 24.886 1.00 95.38 454 ARG A N 1
ATOM 3608 C CA . ARG A 1 454 ? -0.135 -9.179 25.715 1.00 95.38 454 ARG A CA 1
ATOM 3609 C C . ARG A 1 454 ? -1.427 -9.918 25.365 1.00 95.38 454 ARG A C 1
ATOM 3611 O O . ARG A 1 454 ? -2.092 -10.404 26.275 1.00 95.38 454 ARG A O 1
ATOM 3618 N N . GLY A 1 455 ? -1.763 -10.034 24.085 1.00 92.75 455 GLY A N 1
ATOM 3619 C CA . GLY A 1 455 ? -2.972 -10.692 23.592 1.00 92.75 455 GLY A CA 1
ATOM 3620 C C . GLY A 1 455 ? -3.052 -12.155 24.015 1.00 92.75 455 GLY A C 1
ATOM 3621 O O . GLY A 1 455 ? -4.092 -12.591 24.494 1.00 92.75 455 GLY A O 1
ATOM 3622 N N . LEU A 1 456 ? -1.938 -12.891 23.957 1.00 94.62 456 LEU A N 1
ATOM 3623 C CA . LEU A 1 456 ? -1.871 -14.290 24.397 1.00 94.62 456 LEU A CA 1
ATOM 3624 C C . LEU A 1 456 ? -2.037 -14.474 25.915 1.00 94.62 456 LEU A C 1
ATOM 3626 O O . LEU A 1 456 ? -2.454 -15.546 26.344 1.00 94.62 456 LEU A O 1
ATOM 3630 N N . THR A 1 457 ? -1.751 -13.451 26.730 1.00 95.38 457 THR A N 1
ATOM 3631 C CA . THR A 1 457 ? -1.983 -13.507 28.190 1.00 95.38 457 THR A CA 1
ATOM 3632 C C . THR A 1 457 ? -3.444 -13.282 28.592 1.00 95.38 457 THR A C 1
ATOM 3634 O O . THR A 1 457 ? -3.786 -13.469 29.759 1.00 95.38 457 THR A O 1
ATOM 3637 N N . LEU A 1 458 ? -4.311 -12.862 27.662 1.00 95.00 458 LEU A N 1
ATOM 3638 C CA . LEU A 1 458 ? -5.716 -12.567 27.942 1.00 95.00 458 LEU A CA 1
ATOM 3639 C C . LEU A 1 458 ? -6.597 -13.827 27.886 1.00 95.00 458 LEU A C 1
ATOM 3641 O O . LEU A 1 458 ? -6.369 -14.753 27.103 1.00 95.00 458 LEU A O 1
ATOM 3645 N N . LYS A 1 459 ? -7.655 -13.847 28.707 1.00 94.62 459 LYS A N 1
ATOM 3646 C CA . LYS A 1 459 ? -8.630 -14.947 28.754 1.00 94.62 459 LYS A CA 1
ATOM 3647 C C . LYS A 1 459 ? -9.328 -15.098 27.397 1.00 94.62 459 LYS A C 1
ATOM 3649 O O . LYS A 1 459 ? -9.803 -14.123 26.832 1.00 94.62 459 LYS A O 1
ATOM 3654 N N . GLY A 1 460 ? -9.415 -16.319 26.871 1.00 92.12 460 GLY A N 1
ATOM 3655 C CA . GLY A 1 460 ? -10.145 -16.588 25.623 1.00 92.12 460 GLY A CA 1
ATOM 3656 C C . GLY A 1 460 ? -9.405 -16.234 24.326 1.00 92.12 460 GLY A C 1
ATOM 3657 O O . GLY A 1 460 ? -9.955 -16.426 23.242 1.00 92.12 460 GLY A O 1
ATOM 3658 N N . ALA A 1 461 ? -8.141 -15.798 24.394 1.00 91.75 461 ALA A N 1
ATOM 3659 C CA . ALA A 1 461 ? -7.335 -15.489 23.209 1.00 91.75 461 ALA A CA 1
ATOM 3660 C C . ALA A 1 461 ? -7.178 -16.687 22.250 1.00 91.75 461 ALA A C 1
ATOM 3662 O O . ALA A 1 461 ? -7.281 -16.538 21.030 1.00 91.75 461 ALA A O 1
ATOM 3663 N N . LEU A 1 462 ? -6.995 -17.898 22.795 1.00 93.62 462 LEU A N 1
ATOM 3664 C CA . LEU A 1 462 ? -6.870 -19.126 22.000 1.00 93.62 462 LEU A CA 1
ATOM 3665 C C . LEU A 1 462 ? -8.150 -19.476 21.228 1.00 93.62 462 LEU A C 1
ATOM 3667 O O . LEU A 1 462 ? -8.059 -20.082 20.164 1.00 93.62 462 LEU A O 1
ATOM 3671 N N . THR A 1 463 ? -9.329 -19.076 21.714 1.00 92.50 463 THR A N 1
ATOM 3672 C CA . THR A 1 463 ? -10.601 -19.301 21.010 1.00 92.50 463 THR A CA 1
ATOM 3673 C C . THR A 1 463 ? -10.643 -18.515 19.702 1.00 92.50 463 THR A C 1
ATOM 3675 O O . THR A 1 463 ? -11.032 -19.060 18.671 1.00 92.50 463 THR A O 1
ATOM 3678 N N . GLY A 1 464 ? -10.172 -17.263 19.720 1.00 88.88 464 GLY A N 1
ATOM 3679 C CA . GLY A 1 464 ? -10.071 -16.433 18.519 1.00 88.88 464 GLY A CA 1
ATOM 3680 C C . GLY A 1 464 ? -9.058 -16.978 17.509 1.00 88.88 464 GLY A C 1
ATOM 3681 O O . GLY A 1 464 ? -9.361 -17.056 16.321 1.00 88.88 464 GLY A O 1
ATOM 3682 N N . ILE A 1 465 ? -7.893 -17.447 17.974 1.00 89.81 465 ILE A N 1
ATOM 3683 C CA . ILE A 1 465 ? -6.902 -18.114 17.107 1.00 89.81 465 ILE A CA 1
ATOM 3684 C C . ILE A 1 465 ? -7.479 -19.400 16.503 1.00 89.81 465 ILE A C 1
ATOM 3686 O O . ILE A 1 465 ? -7.314 -19.656 15.311 1.00 89.81 465 ILE A O 1
ATOM 3690 N N . LYS A 1 466 ? -8.176 -20.213 17.305 1.00 91.06 466 LYS A N 1
ATOM 3691 C CA . LYS A 1 466 ? -8.815 -21.440 16.821 1.00 91.06 466 LYS A CA 1
ATOM 3692 C C . LYS A 1 466 ? -9.838 -21.128 15.731 1.00 91.06 466 LYS A C 1
ATOM 3694 O O . LYS A 1 466 ? -9.866 -21.829 14.726 1.00 91.06 466 LYS A O 1
ATOM 3699 N N . PHE A 1 467 ? -10.635 -20.075 15.905 1.00 87.44 467 PHE A N 1
ATOM 3700 C CA . PHE A 1 467 ? -11.583 -19.624 14.890 1.00 87.44 467 PHE A CA 1
ATOM 3701 C C . PHE A 1 467 ? -10.876 -19.216 13.586 1.00 87.44 467 PHE A C 1
ATOM 3703 O O . PHE A 1 467 ? -11.280 -19.672 12.523 1.00 87.44 467 PHE A O 1
ATOM 3710 N N . LEU A 1 468 ? -9.770 -18.462 13.663 1.00 84.62 468 LEU A N 1
ATOM 3711 C CA . LEU A 1 468 ? -8.986 -18.048 12.490 1.00 84.62 468 LEU A CA 1
ATOM 3712 C C . LEU A 1 468 ? -8.457 -19.233 11.661 1.00 84.62 468 LEU A C 1
ATOM 3714 O O . LEU A 1 468 ? -8.448 -19.173 10.435 1.00 84.62 468 LEU A O 1
ATOM 3718 N N . PHE A 1 469 ? -8.000 -20.302 12.319 1.00 87.50 469 PHE A N 1
ATOM 3719 C CA . PHE A 1 469 ? -7.398 -21.461 11.649 1.00 87.50 469 PHE A CA 1
ATOM 3720 C C . PHE A 1 469 ? -8.362 -22.633 11.421 1.00 87.50 469 PHE A C 1
ATOM 3722 O O . PHE A 1 469 ? -7.918 -23.699 10.998 1.00 87.50 469 PHE A O 1
ATOM 3729 N N . THR A 1 470 ? -9.663 -22.470 11.681 1.00 87.62 470 THR A N 1
ATOM 3730 C CA . THR A 1 470 ? -10.663 -23.497 11.351 1.00 87.62 470 THR A CA 1
ATOM 3731 C C . THR A 1 470 ? -11.076 -23.336 9.882 1.00 87.62 470 THR A C 1
ATOM 3733 O O . THR A 1 470 ? -11.714 -22.340 9.548 1.00 87.62 470 THR A O 1
ATOM 3736 N N . PRO A 1 471 ? -10.718 -24.268 8.978 1.00 84.38 471 PRO A N 1
ATOM 3737 C CA . PRO A 1 471 ? -10.989 -24.099 7.555 1.00 84.38 471 PRO A CA 1
ATOM 3738 C C . PRO A 1 471 ? -12.466 -24.366 7.231 1.00 84.38 471 PRO A C 1
ATOM 3740 O O . PRO A 1 471 ? -12.964 -25.469 7.450 1.00 84.38 471 PRO A O 1
ATOM 3743 N N . GLY A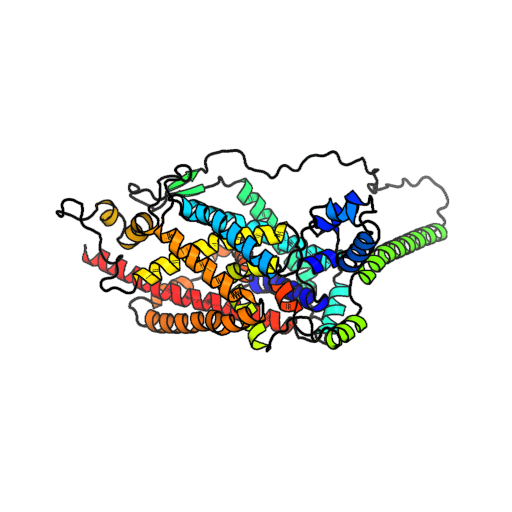 1 472 ? -13.149 -23.379 6.649 1.00 81.94 472 GLY A N 1
ATOM 3744 C CA . GLY A 1 472 ? -14.440 -23.569 5.985 1.00 81.94 472 GLY A CA 1
ATOM 3745 C C . GLY A 1 472 ? -14.221 -23.991 4.536 1.00 81.94 472 GLY A C 1
ATOM 3746 O O . GLY A 1 472 ? -14.066 -23.140 3.666 1.00 81.94 472 GLY A O 1
ATOM 3747 N N . VAL A 1 473 ? -14.147 -25.297 4.269 1.00 85.81 473 VAL A N 1
ATOM 3748 C CA . VAL A 1 473 ? -13.851 -25.815 2.916 1.00 85.81 473 VAL A CA 1
ATOM 3749 C C . VAL A 1 473 ? -14.929 -25.462 1.889 1.00 85.81 473 VAL A C 1
ATOM 3751 O O . VAL A 1 473 ? -14.603 -25.286 0.718 1.00 85.81 473 VAL A O 1
ATOM 3754 N N . ASP A 1 474 ? -16.174 -25.287 2.330 1.00 86.75 474 ASP A N 1
ATOM 3755 C CA . ASP A 1 474 ? -17.296 -24.891 1.473 1.00 86.75 474 ASP A CA 1
ATOM 3756 C C . ASP A 1 474 ? -17.096 -23.482 0.886 1.00 86.75 474 ASP A C 1
ATOM 3758 O O . ASP A 1 474 ? -17.459 -23.219 -0.258 1.00 86.75 474 ASP A O 1
ATOM 3762 N N . GLU A 1 475 ? -16.407 -22.599 1.616 1.00 77.12 475 GLU A N 1
ATOM 3763 C CA . GLU A 1 475 ? -16.127 -21.225 1.186 1.00 77.12 475 GLU A CA 1
ATOM 3764 C C . GLU A 1 475 ? -15.145 -21.166 0.003 1.00 77.12 475 GLU A C 1
ATOM 3766 O O . GLU A 1 475 ? -15.127 -20.195 -0.753 1.00 77.12 475 GLU A O 1
ATOM 3771 N N . LEU A 1 476 ? -14.341 -22.218 -0.205 1.00 81.00 476 LEU A N 1
ATOM 3772 C CA . LEU A 1 476 ? -13.422 -22.315 -1.346 1.00 81.00 476 LEU A CA 1
ATOM 3773 C C . LEU A 1 476 ? -14.149 -22.574 -2.671 1.00 81.00 476 LEU A C 1
ATOM 3775 O O . LEU A 1 476 ? -13.558 -22.360 -3.731 1.00 81.00 476 LEU A O 1
ATOM 3779 N N . MET A 1 477 ? -15.404 -23.034 -2.624 1.00 83.44 477 MET A N 1
ATOM 3780 C CA . MET A 1 477 ? -16.244 -23.194 -3.813 1.00 83.44 477 MET A CA 1
ATOM 3781 C C . MET A 1 477 ? -16.875 -21.869 -4.257 1.00 83.44 477 MET A C 1
ATOM 3783 O O . MET A 1 477 ? -17.300 -21.759 -5.408 1.00 83.44 477 MET A O 1
ATOM 3787 N N . ASN A 1 478 ? -16.907 -20.860 -3.380 1.00 76.88 478 ASN A N 1
ATOM 3788 C CA . ASN A 1 478 ? -17.476 -19.559 -3.694 1.00 76.88 478 ASN A CA 1
ATOM 3789 C C . ASN A 1 478 ? -16.505 -18.745 -4.570 1.00 76.88 478 ASN A C 1
ATOM 3791 O O . ASN A 1 478 ? -15.362 -18.497 -4.175 1.00 76.88 478 ASN A O 1
ATOM 3795 N N . PRO A 1 479 ? -16.926 -18.294 -5.767 1.00 76.50 479 PRO A N 1
ATOM 3796 C CA . PRO A 1 479 ? -16.055 -17.546 -6.674 1.00 76.50 479 PRO A CA 1
ATOM 3797 C C . PRO A 1 479 ? -15.711 -16.142 -6.150 1.00 76.50 479 PRO A C 1
ATOM 3799 O O . PRO A 1 479 ? -14.646 -15.614 -6.469 1.00 76.50 479 PRO A O 1
ATOM 3802 N N . THR A 1 480 ? -16.569 -15.555 -5.311 1.00 73.88 480 THR A N 1
ATOM 3803 C CA . THR A 1 480 ? -16.329 -14.273 -4.628 1.00 73.88 480 THR A CA 1
ATOM 3804 C C . THR A 1 480 ? -15.089 -14.333 -3.737 1.00 73.88 480 THR A C 1
ATOM 3806 O O . THR A 1 480 ? -14.261 -13.431 -3.792 1.00 73.88 480 THR A O 1
ATOM 3809 N N . THR A 1 481 ? -14.872 -15.448 -3.032 1.00 79.12 481 THR A N 1
ATOM 3810 C CA . THR A 1 481 ? -13.699 -15.674 -2.171 1.00 79.12 481 THR A CA 1
ATOM 3811 C C . THR A 1 481 ? -12.381 -15.563 -2.936 1.00 79.12 481 THR A C 1
ATOM 3813 O O . THR A 1 481 ? -11.410 -14.985 -2.446 1.00 79.12 481 THR A O 1
ATOM 3816 N N . TRP A 1 482 ? -12.329 -16.105 -4.155 1.00 80.31 482 TRP A N 1
ATOM 3817 C CA . TRP A 1 482 ? -11.137 -16.038 -5.006 1.00 80.31 482 TRP A CA 1
ATOM 3818 C C . TRP A 1 482 ? -10.918 -14.643 -5.583 1.00 80.31 482 TRP A C 1
ATOM 3820 O O . TRP A 1 482 ? -9.777 -14.193 -5.690 1.00 80.31 482 TRP A O 1
ATOM 3830 N N . LEU A 1 483 ? -12.006 -13.957 -5.922 1.00 75.12 483 LEU A N 1
ATOM 3831 C CA . LEU A 1 483 ? -11.977 -12.591 -6.421 1.00 75.12 483 LEU A CA 1
ATOM 3832 C C . LEU A 1 483 ? -11.466 -11.616 -5.348 1.00 75.12 483 LEU A C 1
ATOM 3834 O O . LEU A 1 483 ? -10.548 -10.841 -5.626 1.00 75.12 483 LEU A O 1
ATOM 3838 N N . ASP A 1 484 ? -11.980 -11.704 -4.121 1.00 74.44 484 ASP A N 1
ATOM 3839 C CA . ASP A 1 484 ? -11.542 -10.863 -3.002 1.00 74.44 484 ASP A CA 1
ATOM 3840 C C . ASP A 1 484 ? -10.084 -11.152 -2.638 1.00 74.44 484 ASP A C 1
ATOM 3842 O O . ASP A 1 484 ? -9.282 -10.236 -2.444 1.00 74.44 484 ASP A O 1
ATOM 3846 N N . ALA A 1 485 ? -9.698 -12.431 -2.628 1.00 79.94 485 ALA A N 1
ATOM 3847 C CA . ALA A 1 485 ? -8.322 -12.831 -2.371 1.00 79.94 485 ALA A CA 1
ATOM 3848 C C . ALA A 1 485 ? -7.344 -12.316 -3.443 1.00 79.94 485 ALA A C 1
ATOM 3850 O O . ALA A 1 485 ? -6.222 -11.944 -3.101 1.00 79.94 485 ALA A O 1
ATOM 3851 N N . GLY A 1 486 ? -7.743 -12.283 -4.718 1.00 79.62 486 GLY A N 1
ATOM 3852 C CA . GLY A 1 486 ? -6.924 -11.749 -5.809 1.00 79.62 486 GLY A CA 1
ATOM 3853 C C . GLY A 1 486 ? -6.783 -10.233 -5.735 1.00 79.62 486 GLY A C 1
ATOM 3854 O O . GLY A 1 486 ? -5.667 -9.714 -5.720 1.00 79.62 486 GLY A O 1
ATOM 3855 N N . ALA A 1 487 ? -7.897 -9.513 -5.567 1.00 75.75 487 ALA A N 1
ATOM 3856 C CA . ALA A 1 487 ? -7.882 -8.063 -5.360 1.00 75.75 487 ALA A CA 1
ATOM 3857 C C . ALA A 1 487 ? -7.004 -7.666 -4.156 1.00 75.75 487 ALA A C 1
ATOM 3859 O O . ALA A 1 487 ? -6.205 -6.729 -4.248 1.00 75.75 487 ALA A O 1
ATOM 3860 N N . GLN A 1 488 ? -7.075 -8.434 -3.063 1.00 79.31 488 GLN A N 1
ATOM 3861 C CA . GLN A 1 488 ? -6.235 -8.232 -1.886 1.00 79.31 488 GLN A CA 1
ATOM 3862 C C . GLN A 1 488 ? -4.741 -8.402 -2.190 1.00 79.31 488 GLN A C 1
ATOM 3864 O O . GLN A 1 488 ? -3.932 -7.688 -1.608 1.00 79.31 488 GLN A O 1
ATOM 3869 N N . VAL A 1 489 ? -4.343 -9.310 -3.088 1.00 84.25 489 VAL A N 1
ATOM 3870 C CA . VAL A 1 489 ? -2.930 -9.495 -3.470 1.00 84.25 489 VAL A CA 1
ATOM 3871 C C . VAL A 1 489 ? -2.391 -8.269 -4.212 1.00 84.25 489 VAL A C 1
ATOM 3873 O O . VAL A 1 489 ? -1.297 -7.804 -3.889 1.00 84.25 489 VAL A O 1
ATOM 3876 N N . PHE A 1 490 ? -3.160 -7.701 -5.147 1.00 80.62 490 PHE A N 1
ATOM 3877 C CA . PHE A 1 490 ? -2.773 -6.464 -5.841 1.00 80.62 490 PHE A CA 1
ATOM 3878 C C . PHE A 1 490 ? -2.640 -5.285 -4.886 1.00 80.62 490 PHE A C 1
ATOM 3880 O O . PHE A 1 490 ? -1.681 -4.519 -4.978 1.00 80.62 490 PHE A O 1
ATOM 3887 N N . TYR A 1 491 ? -3.584 -5.161 -3.955 1.00 77.12 491 TYR A N 1
ATOM 3888 C CA . TYR A 1 491 ? -3.574 -4.098 -2.961 1.00 77.12 491 TYR A CA 1
ATOM 3889 C C . TYR A 1 491 ? -2.440 -4.270 -1.942 1.00 77.12 491 TYR A C 1
ATOM 3891 O O . TYR A 1 491 ? -1.762 -3.303 -1.615 1.00 77.12 491 TYR A O 1
ATOM 3899 N N . ALA A 1 492 ? -2.181 -5.503 -1.494 1.00 82.69 492 ALA A N 1
ATOM 3900 C CA . ALA A 1 492 ? -1.134 -5.816 -0.523 1.00 82.69 492 ALA A CA 1
ATOM 3901 C C . ALA A 1 492 ? 0.279 -5.638 -1.086 1.00 82.69 492 ALA A C 1
ATOM 3903 O O . ALA A 1 492 ? 1.174 -5.234 -0.358 1.00 82.69 492 ALA A O 1
ATOM 3904 N N . PHE A 1 493 ? 0.523 -5.940 -2.361 1.00 85.38 493 PHE A N 1
ATOM 3905 C CA . PHE A 1 493 ? 1.824 -5.625 -2.956 1.00 85.38 493 PHE A CA 1
ATOM 3906 C C . PHE A 1 493 ? 1.910 -4.197 -3.487 1.00 85.38 493 PHE A C 1
ATOM 3908 O O . PHE A 1 493 ? 3.012 -3.695 -3.690 1.00 85.38 493 PHE A O 1
ATOM 3915 N N . GLY A 1 494 ? 0.772 -3.546 -3.730 1.00 80.19 494 GLY A N 1
ATOM 3916 C CA . GLY A 1 494 ? 0.737 -2.299 -4.479 1.00 80.19 494 GLY A CA 1
ATOM 3917 C C . GLY A 1 494 ? 1.350 -2.495 -5.866 1.00 80.19 494 GLY A C 1
ATOM 3918 O O . GLY A 1 494 ? 2.277 -1.773 -6.225 1.00 80.19 494 GLY A O 1
ATOM 3919 N N . VAL A 1 495 ? 0.861 -3.498 -6.602 1.00 83.62 495 VAL A N 1
ATOM 3920 C CA . VAL A 1 495 ? 1.204 -3.797 -8.008 1.00 83.62 495 VAL A CA 1
ATOM 3921 C C . VAL A 1 495 ? 0.221 -3.083 -8.941 1.00 83.62 495 VAL A C 1
ATOM 3923 O O . VAL A 1 495 ? -0.956 -2.958 -8.608 1.00 83.62 495 VAL A O 1
ATOM 3926 N N . GLY A 1 496 ? 0.660 -2.630 -10.117 1.00 75.06 496 GLY A N 1
ATOM 3927 C CA . GLY A 1 496 ? -0.139 -1.805 -11.041 1.00 75.06 496 GLY A CA 1
ATOM 3928 C C . GLY A 1 496 ? -0.032 -0.316 -10.720 1.00 75.06 496 GLY A C 1
ATOM 3929 O O . GLY A 1 496 ? -0.929 0.492 -10.956 1.00 75.06 496 GLY A O 1
ATOM 3930 N N . TRP A 1 497 ? 1.035 0.022 -10.015 1.00 75.25 497 TRP A N 1
ATOM 3931 C CA . TRP A 1 497 ? 1.071 1.140 -9.091 1.00 75.25 497 TRP A CA 1
ATOM 3932 C C . TRP A 1 497 ? 2.243 2.061 -9.466 1.00 75.25 497 TRP A C 1
ATOM 3934 O O . TRP A 1 497 ? 2.166 3.291 -9.404 1.00 75.25 497 TRP A O 1
ATOM 3944 N N . GLY A 1 498 ? 3.345 1.465 -9.913 1.00 73.81 498 GLY A N 1
ATOM 3945 C CA . GLY A 1 498 ? 4.512 2.189 -10.398 1.00 73.81 498 GLY A CA 1
ATOM 3946 C C . GLY A 1 498 ? 5.451 2.680 -9.297 1.00 73.81 498 GLY A C 1
ATOM 3947 O O . GLY A 1 498 ? 6.534 3.175 -9.605 1.00 73.81 498 GLY A O 1
ATOM 3948 N N . GLY A 1 499 ? 5.085 2.509 -8.021 1.00 76.69 499 GLY A N 1
ATOM 3949 C CA . GLY A 1 499 ? 5.978 2.755 -6.886 1.00 76.69 499 GLY A CA 1
ATOM 3950 C C . GLY A 1 499 ? 7.163 1.788 -6.869 1.00 76.69 499 GLY A C 1
ATOM 3951 O O . GLY A 1 499 ? 8.304 2.228 -6.762 1.00 76.69 499 GLY A O 1
ATOM 3952 N N . LEU A 1 500 ? 6.910 0.489 -7.058 1.00 85.81 500 LEU A N 1
ATOM 3953 C CA . LEU A 1 500 ? 7.940 -0.556 -7.050 1.00 85.81 500 LEU A CA 1
ATOM 3954 C C . LEU A 1 500 ? 8.857 -0.476 -8.280 1.00 85.81 500 LEU A C 1
ATOM 3956 O O . LEU A 1 500 ? 10.072 -0.636 -8.141 1.00 85.81 500 LEU A O 1
ATOM 3960 N N . ILE A 1 501 ? 8.315 -0.128 -9.456 1.00 84.25 501 ILE A N 1
ATOM 3961 C CA . ILE A 1 501 ? 9.115 0.202 -10.652 1.00 84.25 501 ILE A CA 1
ATOM 3962 C C . ILE A 1 501 ? 10.069 1.366 -10.346 1.00 84.25 501 ILE A C 1
ATOM 3964 O O . ILE A 1 501 ? 11.269 1.291 -10.604 1.00 84.25 501 ILE A O 1
ATOM 3968 N N . SER A 1 502 ? 9.560 2.440 -9.740 1.00 82.00 502 SER A N 1
ATOM 3969 C CA . SER A 1 502 ? 10.387 3.591 -9.383 1.00 82.00 502 SER A CA 1
ATOM 3970 C C . SER A 1 502 ? 11.431 3.245 -8.312 1.00 82.00 502 SER A C 1
ATOM 3972 O O . SER A 1 502 ? 12.591 3.603 -8.492 1.00 82.00 502 SER A O 1
ATOM 3974 N N . PHE A 1 503 ? 11.098 2.490 -7.257 1.00 85.38 503 PHE A N 1
ATOM 3975 C CA . PHE A 1 503 ? 12.066 2.091 -6.223 1.00 85.38 503 PHE A CA 1
ATOM 3976 C C . PHE A 1 503 ? 13.181 1.187 -6.760 1.00 85.38 503 PHE A C 1
ATOM 3978 O O . PHE A 1 503 ? 14.355 1.407 -6.448 1.00 85.38 503 PHE A O 1
ATOM 3985 N N . SER A 1 504 ? 12.830 0.199 -7.586 1.00 88.56 504 SER A N 1
ATOM 3986 C CA . SER A 1 504 ? 13.794 -0.720 -8.204 1.00 88.56 504 SER A CA 1
ATOM 3987 C C . SER A 1 504 ? 14.694 -0.026 -9.223 1.00 88.56 504 SER A C 1
ATOM 3989 O O . SER A 1 504 ? 15.849 -0.411 -9.379 1.00 88.56 504 SER A O 1
ATOM 3991 N N . SER A 1 505 ? 14.227 1.060 -9.846 1.00 84.44 505 SER A N 1
ATOM 3992 C CA . SER A 1 505 ? 15.025 1.815 -10.812 1.00 84.44 505 SER A CA 1
ATOM 3993 C C . SER A 1 505 ? 16.298 2.437 -10.230 1.00 84.44 505 SER A C 1
ATOM 3995 O O . SER A 1 505 ? 17.201 2.758 -11.003 1.00 84.44 505 SER A O 1
ATOM 3997 N N . TYR A 1 506 ? 16.376 2.623 -8.908 1.00 84.19 506 TYR A N 1
ATOM 3998 C CA . TYR A 1 506 ? 17.546 3.166 -8.205 1.00 84.19 506 TYR A CA 1
ATOM 3999 C C . TYR A 1 506 ? 18.555 2.095 -7.765 1.00 84.19 506 TYR A C 1
ATOM 4001 O O . TYR A 1 506 ? 19.614 2.441 -7.238 1.00 84.19 506 TYR A O 1
ATOM 4009 N N . ASN A 1 507 ? 18.246 0.810 -7.964 1.00 88.25 507 ASN A N 1
ATOM 4010 C CA . ASN A 1 507 ? 19.195 -0.274 -7.725 1.00 88.25 507 ASN A CA 1
ATOM 4011 C C . ASN A 1 507 ? 20.276 -0.325 -8.820 1.00 88.25 507 ASN A C 1
ATOM 4013 O O . ASN A 1 507 ? 20.053 0.154 -9.938 1.00 88.25 507 ASN A O 1
ATOM 4017 N N . PRO A 1 508 ? 21.449 -0.910 -8.518 1.00 88.31 508 PRO A N 1
ATOM 4018 C CA . PRO A 1 508 ? 22.454 -1.193 -9.538 1.00 88.31 508 PRO A CA 1
ATOM 4019 C C . PRO A 1 508 ? 21.922 -2.203 -10.564 1.00 88.31 508 PRO A C 1
ATOM 4021 O O . PRO A 1 508 ? 20.994 -2.964 -10.274 1.00 88.31 508 PRO A O 1
ATOM 4024 N N . VAL A 1 509 ? 22.506 -2.208 -11.767 1.00 87.81 509 VAL A N 1
ATOM 4025 C CA . VAL A 1 509 ? 22.005 -3.019 -12.893 1.00 87.81 509 VAL A CA 1
ATOM 4026 C C . VAL A 1 509 ? 22.116 -4.514 -12.593 1.00 87.81 509 VAL A C 1
ATOM 4028 O O . VAL A 1 509 ? 21.181 -5.265 -12.864 1.00 87.81 509 VAL A O 1
ATOM 4031 N N . HIS A 1 510 ? 23.210 -4.921 -11.948 1.00 90.62 510 HIS A N 1
ATOM 4032 C CA . HIS A 1 510 ? 23.518 -6.314 -11.593 1.00 90.62 510 HIS A CA 1
ATOM 4033 C C . HIS A 1 510 ? 22.999 -6.718 -10.205 1.00 90.62 510 HIS A C 1
ATOM 4035 O O . HIS A 1 510 ? 23.663 -7.417 -9.440 1.00 90.62 510 HIS A O 1
ATOM 4041 N N . ASN A 1 511 ? 21.816 -6.232 -9.829 1.00 91.69 511 ASN A N 1
ATOM 4042 C CA . ASN A 1 511 ? 21.161 -6.606 -8.579 1.00 91.69 511 ASN A CA 1
ATOM 4043 C C . ASN A 1 511 ? 20.197 -7.790 -8.772 1.00 91.69 511 ASN A C 1
ATOM 4045 O O . ASN A 1 511 ? 19.423 -7.831 -9.729 1.00 91.69 511 ASN A O 1
ATOM 4049 N N . ASN A 1 512 ? 20.171 -8.722 -7.815 1.00 93.75 512 ASN A N 1
ATOM 4050 C CA . ASN A 1 512 ? 19.287 -9.886 -7.876 1.00 93.75 512 ASN A CA 1
ATOM 4051 C C . ASN A 1 512 ? 17.822 -9.526 -7.548 1.00 93.75 512 ASN A C 1
ATOM 4053 O O . ASN A 1 512 ? 17.336 -9.742 -6.437 1.00 93.75 512 ASN A O 1
ATOM 4057 N N . CYS A 1 513 ? 17.102 -9.002 -8.542 1.00 93.62 513 CYS A N 1
ATOM 4058 C CA . CYS A 1 513 ? 15.687 -8.641 -8.427 1.00 93.62 513 CYS A CA 1
ATOM 4059 C C . CYS A 1 513 ? 14.760 -9.852 -8.193 1.00 93.62 513 CYS A C 1
ATOM 4061 O O . CYS A 1 513 ? 13.705 -9.704 -7.575 1.00 93.62 513 CYS A O 1
ATOM 4063 N N . MET A 1 514 ? 15.160 -11.058 -8.623 1.00 92.94 514 MET A N 1
ATOM 4064 C CA . MET A 1 514 ? 14.398 -12.291 -8.391 1.00 92.94 514 MET A CA 1
ATOM 4065 C C . MET A 1 514 ? 14.373 -12.658 -6.908 1.00 92.94 514 MET A C 1
ATOM 4067 O O . MET A 1 514 ? 13.311 -12.949 -6.356 1.00 92.94 514 MET A O 1
ATOM 4071 N N . GLN A 1 515 ? 15.528 -12.600 -6.248 1.00 92.94 515 GLN A N 1
ATOM 4072 C CA . GLN A 1 515 ? 15.616 -12.835 -4.813 1.00 92.94 515 GLN A CA 1
ATOM 4073 C C . GLN A 1 515 ? 14.837 -11.772 -4.028 1.00 92.94 515 GLN A C 1
ATOM 4075 O O . GLN A 1 515 ? 14.127 -12.118 -3.085 1.00 92.94 515 GLN A O 1
ATOM 4080 N N . ASP A 1 516 ? 14.908 -10.505 -4.445 1.00 94.81 516 ASP A N 1
ATOM 4081 C CA . ASP A 1 516 ? 14.158 -9.415 -3.812 1.00 94.81 516 ASP A CA 1
ATOM 4082 C C . ASP A 1 516 ? 12.642 -9.644 -3.868 1.00 94.81 516 ASP A C 1
ATOM 4084 O O . ASP A 1 516 ? 11.957 -9.489 -2.856 1.00 94.81 516 ASP A O 1
ATOM 4088 N N . ALA A 1 517 ? 12.118 -10.055 -5.029 1.00 94.06 517 ALA A N 1
ATOM 4089 C CA . ALA A 1 517 ? 10.697 -10.345 -5.210 1.00 94.06 517 ALA A CA 1
ATOM 4090 C C . ALA A 1 517 ? 10.229 -11.510 -4.321 1.00 94.06 517 ALA A C 1
ATOM 4092 O O . ALA A 1 517 ? 9.165 -11.432 -3.700 1.00 94.06 517 ALA A O 1
ATOM 4093 N N . VAL A 1 518 ? 11.031 -12.576 -4.213 1.00 94.19 518 VAL A N 1
ATOM 4094 C CA . VAL A 1 518 ? 10.720 -13.727 -3.348 1.00 94.19 518 VAL A CA 1
ATOM 4095 C C . VAL A 1 518 ? 10.760 -13.331 -1.872 1.00 94.19 518 VAL A C 1
ATOM 4097 O O . VAL A 1 518 ? 9.816 -13.640 -1.144 1.00 94.19 518 VAL A O 1
ATOM 4100 N N . ILE A 1 519 ? 11.803 -12.619 -1.427 1.00 93.88 519 ILE A N 1
ATOM 4101 C CA . ILE A 1 519 ? 11.926 -12.153 -0.036 1.00 93.88 519 ILE A CA 1
ATOM 4102 C C . ILE A 1 519 ? 10.728 -11.280 0.331 1.00 93.88 519 ILE A C 1
ATOM 4104 O O . ILE A 1 519 ? 10.083 -11.531 1.346 1.00 93.88 519 ILE A O 1
ATOM 4108 N N . LEU A 1 520 ? 10.395 -10.295 -0.505 1.00 93.00 520 LEU A N 1
ATOM 4109 C CA . LEU A 1 520 ? 9.275 -9.398 -0.244 1.00 93.00 520 LEU A CA 1
ATOM 4110 C C . LEU A 1 520 ? 7.942 -10.153 -0.202 1.00 93.00 520 LEU A C 1
ATOM 4112 O O . LEU A 1 520 ? 7.141 -9.925 0.698 1.00 93.00 520 LEU A O 1
ATOM 4116 N N . SER A 1 521 ? 7.735 -11.115 -1.103 1.00 92.75 521 SER A N 1
ATOM 4117 C CA . SER A 1 521 ? 6.533 -11.959 -1.107 1.00 92.75 521 SER A CA 1
ATOM 4118 C C . SER A 1 521 ? 6.384 -12.777 0.175 1.00 92.75 521 SER A C 1
ATOM 4120 O O . SER A 1 521 ? 5.298 -12.834 0.756 1.00 92.75 521 SER A O 1
ATOM 4122 N N . VAL A 1 522 ? 7.477 -13.384 0.647 1.00 93.69 522 VAL A N 1
ATOM 4123 C CA . VAL A 1 522 ? 7.493 -14.160 1.894 1.00 93.69 522 VAL A CA 1
ATOM 4124 C C . VAL A 1 522 ? 7.250 -13.254 3.100 1.00 93.69 522 VAL A C 1
ATOM 4126 O O . VAL A 1 522 ? 6.412 -13.580 3.937 1.00 93.69 522 VAL A O 1
ATOM 4129 N N . VAL A 1 523 ? 7.931 -12.107 3.182 1.00 92.19 523 VAL A N 1
ATOM 4130 C CA . VAL A 1 523 ? 7.773 -11.156 4.293 1.00 92.19 523 VAL A CA 1
ATOM 4131 C C . VAL A 1 523 ? 6.348 -10.610 4.348 1.00 92.19 523 VAL A C 1
ATOM 4133 O O . VAL A 1 523 ? 5.750 -10.618 5.423 1.00 92.19 523 VAL A O 1
ATOM 4136 N N . THR A 1 524 ? 5.770 -10.203 3.216 1.00 88.12 524 THR A N 1
ATOM 4137 C CA . THR A 1 524 ? 4.380 -9.727 3.150 1.00 88.12 524 THR A CA 1
ATOM 4138 C C . THR A 1 524 ? 3.410 -10.824 3.588 1.00 88.12 524 THR A C 1
ATOM 4140 O O . THR A 1 524 ? 2.596 -10.593 4.479 1.00 88.12 524 THR A O 1
ATOM 4143 N N . GLY A 1 525 ? 3.546 -12.046 3.058 1.00 88.06 525 GLY A N 1
ATOM 4144 C CA . GLY A 1 525 ? 2.673 -13.167 3.416 1.00 88.06 525 GLY A CA 1
ATOM 4145 C C . GLY A 1 525 ? 2.747 -13.556 4.897 1.00 88.06 525 GLY A C 1
ATOM 4146 O O . GLY A 1 525 ? 1.712 -13.716 5.548 1.00 88.06 525 GLY A O 1
ATOM 4147 N N . LEU A 1 526 ? 3.959 -13.656 5.454 1.00 90.31 526 LEU A N 1
ATOM 4148 C CA . LEU A 1 526 ? 4.167 -13.938 6.877 1.00 90.31 526 LEU A CA 1
ATOM 4149 C C . LEU A 1 526 ? 3.633 -12.810 7.758 1.00 90.31 526 LEU A C 1
ATOM 4151 O O . LEU A 1 526 ? 3.013 -13.083 8.783 1.00 90.31 526 LEU A O 1
ATOM 4155 N N . THR A 1 527 ? 3.824 -11.556 7.350 1.00 88.88 527 THR A N 1
ATOM 4156 C CA . THR A 1 527 ? 3.329 -10.410 8.115 1.00 88.88 527 THR A CA 1
ATOM 4157 C C . THR A 1 527 ? 1.805 -10.364 8.126 1.00 88.88 527 THR A C 1
ATOM 4159 O O . THR A 1 527 ? 1.227 -10.106 9.175 1.00 88.88 527 THR A O 1
ATOM 4162 N N . SER A 1 528 ? 1.128 -10.694 7.021 1.00 86.81 528 SER A N 1
ATOM 4163 C CA . SER A 1 528 ? -0.337 -10.795 7.005 1.00 86.81 528 SER A CA 1
ATOM 4164 C C . SER A 1 528 ? -0.856 -11.861 7.977 1.00 86.81 528 SER A C 1
ATOM 4166 O O . SER A 1 528 ? -1.788 -11.591 8.733 1.00 86.81 528 SER A O 1
ATOM 4168 N N . ILE A 1 529 ? -0.235 -13.048 8.011 1.00 86.38 529 ILE A N 1
ATOM 4169 C CA . ILE A 1 529 ? -0.600 -14.120 8.959 1.00 86.38 529 ILE A CA 1
ATOM 4170 C C . ILE A 1 529 ? -0.325 -13.682 10.402 1.00 86.38 529 ILE A C 1
ATOM 4172 O O . ILE A 1 529 ? -1.139 -13.913 11.299 1.00 86.38 529 ILE A O 1
ATOM 4176 N N . TYR A 1 530 ? 0.815 -13.033 10.626 1.00 87.06 530 TYR A N 1
ATOM 4177 C CA . TYR A 1 530 ? 1.223 -12.539 11.932 1.00 87.06 530 TYR A CA 1
ATOM 4178 C C . TYR A 1 530 ? 0.248 -11.489 12.475 1.00 87.06 530 TYR A C 1
ATOM 4180 O O . TYR A 1 530 ? -0.286 -11.659 13.570 1.00 87.06 530 TYR A O 1
ATOM 4188 N N . THR A 1 531 ? -0.063 -10.459 11.686 1.00 86.31 531 THR A N 1
ATOM 4189 C CA . THR A 1 531 ? -1.032 -9.420 12.050 1.00 86.31 531 THR A CA 1
ATOM 4190 C C . THR A 1 531 ? -2.416 -10.015 12.292 1.00 86.31 531 THR A C 1
ATOM 4192 O O . THR A 1 531 ? -3.028 -9.704 13.311 1.00 86.31 531 THR A O 1
ATOM 4195 N N . ALA A 1 532 ? -2.884 -10.932 11.434 1.00 84.06 532 ALA A N 1
ATOM 4196 C CA . ALA A 1 532 ? -4.155 -11.623 11.648 1.00 84.06 532 ALA A CA 1
ATOM 4197 C C . ALA A 1 532 ? -4.167 -12.377 12.986 1.00 84.06 532 ALA A C 1
ATOM 4199 O O . ALA A 1 532 ? -5.110 -12.249 13.762 1.00 84.06 532 ALA A O 1
ATOM 4200 N N . THR A 1 533 ? -3.092 -13.095 13.311 1.00 85.81 533 THR A N 1
ATOM 4201 C CA . THR A 1 533 ? -2.974 -13.806 14.591 1.00 85.81 533 THR A CA 1
ATOM 4202 C C . THR A 1 533 ? -3.081 -12.840 15.774 1.00 85.81 533 THR A C 1
ATOM 4204 O O . THR A 1 533 ? -3.870 -13.083 16.686 1.00 85.81 533 THR A O 1
ATOM 4207 N N . VAL A 1 534 ? -2.360 -11.711 15.740 1.00 88.00 534 VAL A N 1
ATOM 4208 C CA . VAL A 1 534 ? -2.444 -10.669 16.780 1.00 88.00 534 VAL A CA 1
ATOM 4209 C C . VAL A 1 534 ? -3.874 -10.147 16.917 1.00 88.00 534 VAL A C 1
ATOM 4211 O O . VAL A 1 534 ? -4.420 -10.144 18.019 1.00 88.00 534 VAL A O 1
ATOM 4214 N N . THR A 1 535 ? -4.527 -9.771 15.819 1.00 86.62 535 THR A N 1
ATOM 4215 C CA . THR A 1 535 ? -5.901 -9.251 15.846 1.00 86.62 535 THR A CA 1
ATOM 4216 C C . THR A 1 535 ? -6.889 -10.267 16.425 1.00 86.62 535 THR A C 1
ATOM 4218 O O . THR A 1 535 ? -7.700 -9.918 17.287 1.00 86.62 535 THR A O 1
ATOM 4221 N N . TYR A 1 536 ? -6.801 -11.537 16.020 1.00 87.00 536 TYR A N 1
ATOM 4222 C CA . TYR A 1 536 ? -7.727 -12.573 16.478 1.00 87.00 536 TYR A CA 1
ATOM 4223 C C . TYR A 1 536 ? -7.541 -12.954 17.953 1.00 87.00 536 TYR A C 1
ATOM 4225 O O . TYR A 1 536 ? -8.516 -13.371 18.580 1.00 87.00 536 TYR A O 1
ATOM 4233 N N . THR A 1 537 ? -6.366 -12.734 18.561 1.00 89.44 537 THR A N 1
ATOM 4234 C CA . THR A 1 537 ? -6.231 -12.865 20.028 1.00 89.44 537 THR A CA 1
ATOM 4235 C C . THR A 1 537 ? -7.117 -11.866 20.777 1.00 89.44 537 THR A C 1
ATOM 4237 O O . THR A 1 537 ? -7.810 -12.241 21.723 1.00 89.44 537 THR A O 1
ATOM 4240 N N . ILE A 1 538 ? -7.160 -10.611 20.317 1.00 87.62 538 ILE A N 1
ATOM 4241 C CA . ILE A 1 538 ? -7.960 -9.543 20.933 1.00 87.62 538 ILE A CA 1
ATOM 4242 C C . ILE A 1 538 ? -9.452 -9.753 20.648 1.00 87.62 538 ILE A C 1
ATOM 4244 O O . ILE A 1 538 ? -10.277 -9.568 21.543 1.00 87.62 538 ILE A O 1
ATOM 4248 N N . ILE A 1 539 ? -9.814 -10.184 19.432 1.00 84.94 539 ILE A N 1
ATOM 4249 C CA . ILE A 1 539 ? -11.204 -10.535 19.096 1.00 84.94 539 ILE A CA 1
ATOM 4250 C C . ILE A 1 539 ? -11.698 -11.680 19.990 1.00 84.94 539 ILE A C 1
ATOM 4252 O O . ILE A 1 539 ? -12.792 -11.582 20.543 1.00 84.94 539 ILE A O 1
ATOM 4256 N N . GLY A 1 540 ? -10.890 -12.730 20.185 1.00 90.25 540 GLY A N 1
ATOM 4257 C CA . GLY A 1 540 ? -11.226 -13.858 21.059 1.00 90.25 540 GLY A CA 1
ATOM 4258 C C . GLY A 1 540 ? -11.448 -13.441 22.515 1.00 90.25 540 GLY A C 1
ATOM 4259 O O . GLY A 1 540 ? -12.431 -13.859 23.130 1.00 90.25 540 GLY A O 1
ATOM 4260 N N . PHE A 1 541 ? -10.591 -12.558 23.038 1.00 93.75 541 PHE A N 1
ATOM 4261 C CA . PHE A 1 541 ? -10.776 -11.958 24.361 1.00 93.75 541 PHE A CA 1
ATOM 4262 C C . PHE A 1 541 ? -12.099 -11.184 24.459 1.00 93.75 541 PHE A C 1
ATOM 4264 O O . PHE A 1 541 ? -12.918 -11.496 25.321 1.00 93.75 541 PHE A O 1
ATOM 4271 N N . ARG A 1 542 ? -12.362 -10.246 23.534 1.00 90.19 542 ARG A N 1
ATOM 4272 C CA . ARG A 1 542 ? -13.603 -9.445 23.535 1.00 90.19 542 ARG A CA 1
ATOM 4273 C C . ARG A 1 542 ? -14.859 -10.303 23.395 1.00 90.19 542 ARG A C 1
ATOM 4275 O O . ARG A 1 542 ? -15.878 -9.992 24.001 1.00 90.19 542 ARG A O 1
ATOM 4282 N N . ALA A 1 543 ? -14.810 -11.357 22.583 1.00 91.06 543 ALA A N 1
ATOM 4283 C CA . ALA A 1 543 ? -15.929 -12.280 22.418 1.00 91.06 543 ALA A CA 1
ATOM 4284 C C . ALA A 1 543 ? -16.206 -13.065 23.708 1.00 91.06 543 ALA A C 1
ATOM 4286 O O . ALA A 1 543 ? -17.360 -13.202 24.102 1.00 91.06 543 ALA A O 1
ATOM 4287 N N . THR A 1 544 ? -15.150 -13.524 24.386 1.00 93.75 544 THR A N 1
ATOM 4288 C CA . THR A 1 544 ? -15.261 -14.261 25.654 1.00 93.75 544 THR A CA 1
ATOM 4289 C C . THR A 1 544 ? -15.786 -13.365 26.774 1.00 93.75 544 THR A C 1
ATOM 4291 O O . THR A 1 544 ? -16.690 -13.763 27.493 1.00 93.75 544 THR A O 1
ATOM 4294 N N . GLU A 1 545 ? -15.286 -12.134 26.880 1.00 92.88 545 GLU A N 1
ATOM 4295 C CA . GLU A 1 545 ? -15.759 -11.154 27.865 1.00 92.88 545 GLU A CA 1
ATOM 4296 C C . GLU A 1 545 ? -17.236 -10.792 27.648 1.00 92.88 545 GLU A C 1
ATOM 4298 O O . GLU A 1 545 ? -18.023 -10.795 28.590 1.00 92.88 545 GLU A O 1
ATOM 4303 N N . LYS A 1 546 ? -17.649 -10.552 26.395 1.00 89.62 546 LYS A N 1
ATOM 4304 C CA . LYS A 1 546 ? -19.064 -10.314 26.069 1.00 89.62 546 LYS A CA 1
ATOM 4305 C C . LYS A 1 546 ? -19.953 -11.507 26.410 1.00 89.62 546 LYS A C 1
ATOM 4307 O O . LYS A 1 546 ? -21.066 -11.309 26.885 1.00 89.62 546 LYS A O 1
ATOM 4312 N N . TYR A 1 547 ? -19.478 -12.721 26.147 1.00 92.69 547 TYR A N 1
ATOM 4313 C CA . TYR A 1 547 ? -20.201 -13.945 26.477 1.00 92.69 547 TYR A CA 1
ATOM 4314 C C . TYR A 1 547 ? -20.354 -14.118 27.994 1.00 92.69 547 TYR A C 1
ATOM 4316 O O . TYR A 1 547 ? -21.460 -14.370 28.465 1.00 92.69 547 TYR A O 1
ATOM 4324 N N . ASP A 1 548 ? -19.280 -13.907 28.758 1.00 93.25 548 ASP A N 1
ATOM 4325 C CA . ASP A 1 548 ? -19.299 -13.989 30.222 1.00 93.25 548 ASP A CA 1
ATOM 4326 C C . ASP A 1 548 ? -20.243 -12.936 30.836 1.00 93.25 548 ASP A C 1
ATOM 4328 O O . ASP A 1 548 ? -21.046 -13.274 31.706 1.00 93.25 548 ASP A O 1
ATOM 4332 N N . ASN A 1 549 ? -20.211 -11.690 30.343 1.00 89.44 549 ASN A N 1
ATOM 4333 C CA . ASN A 1 549 ? -21.116 -10.626 30.795 1.00 89.44 549 ASN A CA 1
ATOM 4334 C C . ASN A 1 549 ? -22.582 -10.969 30.500 1.00 89.44 549 ASN A C 1
ATOM 4336 O O . ASN A 1 549 ? -23.430 -10.852 31.380 1.00 89.44 549 ASN A O 1
ATOM 4340 N N . CYS A 1 550 ? -22.867 -11.467 29.293 1.00 91.88 550 CYS A N 1
ATOM 4341 C CA . CYS A 1 550 ? -24.211 -11.891 28.905 1.00 91.88 550 CYS A CA 1
ATOM 4342 C C . CYS A 1 550 ? -24.744 -13.021 29.797 1.00 91.88 550 CYS A C 1
ATOM 4344 O O . CYS A 1 550 ? -25.931 -13.041 30.095 1.00 91.88 550 CYS A O 1
ATOM 4346 N N . ILE A 1 551 ? -23.889 -13.958 30.224 1.00 93.38 551 ILE A N 1
ATOM 4347 C CA . ILE A 1 551 ? -24.290 -15.021 31.156 1.00 93.38 551 ILE A CA 1
ATOM 4348 C C . ILE A 1 551 ? -24.510 -14.473 32.562 1.00 93.38 551 ILE A C 1
ATOM 4350 O O . ILE A 1 551 ? -25.405 -14.943 33.244 1.00 93.38 551 ILE A O 1
ATOM 4354 N N . SER A 1 552 ? -23.711 -13.502 33.007 1.00 87.38 552 SER A N 1
ATOM 4355 C CA . SER A 1 552 ? -23.861 -12.921 34.347 1.00 87.38 552 SER A CA 1
ATOM 4356 C C . SER A 1 552 ? -25.110 -12.047 34.519 1.00 87.38 552 SER A C 1
ATOM 4358 O O . SER A 1 552 ? -25.518 -11.796 35.649 1.00 87.38 552 SER A O 1
ATOM 4360 N N . GLU A 1 553 ? -25.693 -11.571 33.414 1.00 75.75 553 GLU A N 1
ATOM 4361 C CA . GLU A 1 553 ? -26.940 -10.794 33.393 1.00 75.75 553 GLU A CA 1
ATOM 4362 C C . GLU A 1 553 ? -28.210 -11.671 33.401 1.00 75.75 553 GLU A C 1
ATOM 4364 O O . GLU A 1 553 ? -29.303 -11.142 33.616 1.00 75.75 553 GLU A O 1
ATOM 4369 N N . VAL A 1 554 ? -28.075 -12.987 33.182 1.00 53.59 554 VAL A N 1
ATOM 4370 C CA . VAL A 1 554 ? -29.152 -13.998 33.247 1.00 53.59 554 VAL A CA 1
ATOM 4371 C C . VAL A 1 554 ? -29.136 -14.683 34.606 1.00 53.59 554 VAL A C 1
ATOM 4373 O O . VAL A 1 554 ? -30.237 -14.852 35.179 1.00 53.59 554 VAL A O 1
#

pLDDT: mean 73.64, std 20.16, range [20.19, 96.62]

InterPro domains:
  IPR000175 Sodium:neurotransmitter symporter [PF00209] (1-46)
  IPR000175 Sodium:neurotransmitter symporter [PF00209] (91-192)
  IPR000175 Sodium:neurotransmitter symporter [PF00209] (329-547)
  IPR000175 Sodium:neurotransmitter symporter [PR00176] (124-144)
  IPR000175 Sodium:neurotransmitter symporter [PR00176] (164-184)
  IPR000175 Sodium:neurotransmitter symporter [PS00754] (353-373)
  IPR000175 Sodium:neurotransmitter symporter [PS50267] (1-41)
  IPR000175 Sodium:neurotransmitter symporter [PS50267] (94-184)
  IPR000175 Sodium:neurotransmitter symporter [PS50267] (292-554)
  IPR000175 Sodium:neurotransmitter symporter [PTHR11616] (329-554)
  IPR037272 Sodium:neurotransmitter symporter superfamily [SSF161070] (2-46)
  IPR037272 Sodium:neurotransmitter symporter superfamily [SSF161070] (92-191)
  IPR037272 Sodium:neurotransmitter symporter superfamily [SSF161070] (293-545)

Secondary structure (DSSP, 8-state):
-HHIIIIIHHHHHHHHHHHHHH-S-HHHHHHHH-GGGSPPPHHHHHHHHHTT--TTS--TTTHHHHHHHHHHH-HHHHHHS------HHHHHHHHHHHHHHHHGGGGBTTHHHHHHHHHHHHSHHHHHHHHHHHHHIIIIIIIHHHHHHHHHHHHSSPPPHHHHHIIIIIHHHHHHHHHHHHHHHHHHS--EEEE--TT-SSSS-EEEEPP----------------PPP-----------S----HHHHHHHHHHHHHHHHHHHHHHHHHHHTTS--HHHHHHHHHHTTTTS---SSHHHHHHHHHHHHHSGGGGTHHHHHHHSSS--HHHHHHHHHHHHHHHHHHHHHHHHHHTTSSSS-TTSSPPBPTTSSSB-HHHHHS-HHHHIIIIIIS---SSSS----B-HHHHHHHHHHHHHHHHHHTTTHHHHHHHHHHHHHHHHHHHHHHHHHHHTSTTHHHHHHHHTS--GGGGG-HHHHHHHHHHHHHHHT-SSSHHHHHHTTS-TT--HHHHHHHHHHHHHHHHHHHHHHHHHHHHHHHHHHHHHHHHT-

Radius of gyration: 28.18 Å; chains: 1; bounding box: 62×62×98 Å

Sequence (554 aa):
MILLVLEGMPLLLLEFAIGQRLRKGSVGVWRAISPYLTGVGINIMTLLNAYDLPEDSISTSNYDTAFHHLNSSSPDIILGLDIKICDLQTLLRVTCAIAFIISLLFAQHSGIYWVTLFDNFAGSVPLLTIGFFEMIAVVYIYGIDRFNEDLEFMVGHKPSIFWQVTWRFISPLIVLVILVFYLVTRVQEELTYLVWDPNSVSTKSRNAMAVGHPLVVFPCSEKSLPSLPPYTPHLAVVMLNGGNCDLRLLNRKERRRRIAQRKQMQLYSGRLDDRIPSYEDLDRMEKEEAGDRPKWDNKAQYILTCVGFCIGIGNVWRFPYLCQSHRGGIASMLVSLLIGLYYNTLIAWILWYLFNSFQDPLPWTQCPLNDNGTGFVPECQQSSSVDYYFYRVTLNSSASIADSGGIQWPIVLCLLTAWTVIAICCIRGIGTSGKAVYVTAILPYIVLAIFLIRGLTLKGALTGIKFLFTPGVDELMNPTTWLDAGAQVFYAFGVGWGGLISFSSYNPVHNNCMQDAVILSVVTGLTSIYTATVTYTIIGFRATEKYDNCISEV